Protein AF-0000000080410354 (afdb_homodimer)

Radius of gyration: 28.91 Å; Cα contacts (8 Å, |Δi|>4): 1125; chains: 2; bounding box: 72×94×69 Å

Organism: NCBI:txid1345023

InterPro domains:
  IPR026881 WYL domain [PF13280] (140-216)
  IPR051534 CBASS antivirus and pafABC operon-associated protein [PTHR34580] (4-325)
  IPR057727 WCX domain [PF25583] (248-322)

Structure (mmCIF, N/CA/C/O backbone):
data_AF-0000000080410354-model_v1
#
loop_
_entity.id
_entity.type
_entity.pdbx_description
1 polymer 'WYL domain-containing protein'
#
loop_
_atom_site.group_PDB
_atom_site.id
_atom_site.type_symbol
_atom_site.label_atom_id
_atom_site.label_alt_id
_atom_site.label_comp_id
_atom_site.label_asym_id
_atom_site.label_entity_id
_atom_site.label_seq_id
_atom_site.pdbx_PDB_ins_code
_atom_site.Cartn_x
_atom_site.Cartn_y
_atom_site.Cartn_z
_atom_site.occupancy
_atom_site.B_iso_or_equiv
_atom_site.auth_seq_id
_atom_site.auth_comp_id
_atom_site.auth_asym_id
_atom_site.auth_atom_id
_atom_site.pdbx_PDB_model_num
ATOM 1 N N . MET A 1 1 ? 6.613 -42.875 -7.652 1 80.12 1 MET A N 1
ATOM 2 C CA . MET A 1 1 ? 6.09 -41.594 -8.086 1 80.12 1 MET A CA 1
ATOM 3 C C . MET A 1 1 ? 5.785 -41.594 -9.578 1 80.12 1 MET A C 1
ATOM 5 O O . MET A 1 1 ? 6.602 -42.062 -10.383 1 80.12 1 MET A O 1
ATOM 9 N N . ASN A 1 2 ? 4.547 -41.25 -9.938 1 85.44 2 ASN A N 1
ATOM 10 C CA . ASN A 1 2 ? 4.238 -41.281 -11.359 1 85.44 2 ASN A CA 1
ATOM 11 C C . ASN A 1 2 ? 4.801 -40.031 -12.07 1 85.44 2 ASN A C 1
ATOM 13 O O . ASN A 1 2 ? 5.262 -39.094 -11.422 1 85.44 2 ASN A O 1
ATOM 17 N N . ASN A 1 3 ? 4.887 -40.125 -13.375 1 90.5 3 ASN A N 1
ATOM 18 C CA . ASN A 1 3 ? 5.547 -39.125 -14.188 1 90.5 3 ASN A CA 1
ATOM 19 C C . ASN A 1 3 ? 4.902 -37.75 -14.016 1 90.5 3 ASN A C 1
ATOM 21 O O . ASN A 1 3 ? 5.598 -36.719 -14 1 90.5 3 ASN A O 1
ATOM 25 N N . ARG A 1 4 ? 3.605 -37.75 -13.836 1 92.88 4 ARG A N 1
ATOM 26 C CA . ARG A 1 4 ? 2.885 -36.5 -13.672 1 92.88 4 ARG A CA 1
ATOM 27 C C . ARG A 1 4 ? 3.248 -35.844 -12.352 1 92.88 4 ARG A C 1
ATOM 29 O O . ARG A 1 4 ? 3.576 -34.656 -12.312 1 92.88 4 ARG A O 1
ATOM 36 N N . GLU A 1 5 ? 3.246 -36.594 -11.328 1 91.44 5 GLU A N 1
ATOM 37 C CA . GLU A 1 5 ? 3.592 -36.094 -9.992 1 91.44 5 GLU A CA 1
ATOM 38 C C . GLU A 1 5 ? 5.035 -35.594 -9.945 1 91.44 5 GLU A C 1
ATOM 40 O O . GLU A 1 5 ? 5.332 -34.594 -9.32 1 91.44 5 GLU A O 1
ATOM 45 N N . ARG A 1 6 ? 5.828 -36.375 -10.578 1 94.06 6 ARG A N 1
ATOM 46 C CA . ARG A 1 6 ? 7.246 -36.031 -10.594 1 94.06 6 ARG A CA 1
ATOM 47 C C . ARG A 1 6 ? 7.469 -34.656 -11.25 1 94.06 6 ARG A C 1
ATOM 49 O O . ARG A 1 6 ? 8.195 -33.844 -10.711 1 94.06 6 ARG A O 1
ATOM 56 N N . LEU A 1 7 ? 6.859 -34.438 -12.422 1 95.94 7 LEU A N 1
ATOM 57 C CA . LEU A 1 7 ? 6.996 -33.188 -13.141 1 95.94 7 LEU A CA 1
ATOM 58 C C . LEU A 1 7 ? 6.578 -32 -12.258 1 95.94 7 LEU A C 1
ATOM 60 O O . LEU A 1 7 ? 7.27 -30.984 -12.203 1 95.94 7 LEU A O 1
ATOM 64 N N . LEU A 1 8 ? 5.504 -32.188 -11.586 1 95 8 LEU A N 1
ATOM 65 C CA . LEU A 1 8 ? 4.973 -31.125 -10.727 1 95 8 LEU A CA 1
ATOM 66 C C . LEU A 1 8 ? 5.891 -30.875 -9.539 1 95 8 LEU A C 1
ATOM 68 O O . LEU A 1 8 ? 6.078 -29.734 -9.117 1 95 8 LEU A O 1
ATOM 72 N N . GLU A 1 9 ? 6.48 -31.906 -9.023 1 94.81 9 GLU A N 1
ATOM 73 C CA . GLU A 1 9 ? 7.398 -31.781 -7.895 1 94.81 9 GLU A CA 1
ATOM 74 C C . GLU A 1 9 ? 8.719 -31.141 -8.328 1 94.81 9 GLU A C 1
ATOM 76 O O . GLU A 1 9 ? 9.328 -30.391 -7.562 1 94.81 9 GLU A O 1
ATOM 81 N N . VAL A 1 10 ? 9.141 -31.531 -9.539 1 96.31 10 VAL A N 1
ATOM 82 C CA . VAL A 1 10 ? 10.344 -30.891 -10.07 1 96.31 10 VAL A CA 1
ATOM 83 C C . VAL A 1 10 ? 10.125 -29.391 -10.188 1 96.31 10 VAL A C 1
ATOM 85 O O . VAL A 1 10 ? 10.984 -28.594 -9.797 1 96.31 10 VAL A O 1
ATOM 88 N N . ARG A 1 11 ? 8.984 -29.031 -10.711 1 95.31 11 ARG A N 1
ATOM 89 C CA . ARG A 1 11 ? 8.641 -27.625 -10.82 1 95.31 11 ARG A CA 1
ATOM 90 C C . ARG A 1 11 ? 8.648 -26.953 -9.453 1 95.31 11 ARG A C 1
ATOM 92 O O . ARG A 1 11 ? 9.211 -25.859 -9.289 1 95.31 11 ARG A O 1
ATOM 99 N N . ARG A 1 12 ? 8.031 -27.562 -8.523 1 94.81 12 ARG A N 1
ATOM 100 C CA . ARG A 1 12 ? 7.941 -27.031 -7.168 1 94.81 12 ARG A CA 1
ATOM 101 C C . ARG A 1 12 ? 9.328 -26.844 -6.562 1 94.81 12 ARG A C 1
ATOM 103 O O . ARG A 1 12 ? 9.594 -25.859 -5.883 1 94.81 12 ARG A O 1
ATOM 110 N N . PHE A 1 13 ? 10.18 -27.828 -6.789 1 96.69 13 PHE A N 1
ATOM 111 C CA . PHE A 1 13 ? 11.547 -27.781 -6.285 1 96.69 13 PHE A CA 1
ATOM 112 C C . PHE A 1 13 ? 12.258 -26.531 -6.785 1 96.69 13 PHE A C 1
ATOM 114 O O . PHE A 1 13 ? 12.828 -25.766 -5.996 1 96.69 13 PHE A O 1
ATOM 121 N N . PHE A 1 14 ? 12.188 -26.297 -8.102 1 96.69 14 PHE A N 1
ATOM 122 C CA . PHE A 1 14 ? 12.891 -25.156 -8.664 1 96.69 14 PHE A CA 1
ATOM 123 C C . PHE A 1 14 ? 12.25 -23.859 -8.219 1 96.69 14 PHE A C 1
ATOM 125 O O . PHE A 1 14 ? 12.945 -22.859 -7.977 1 96.69 14 PHE A O 1
ATOM 132 N N . GLU A 1 15 ? 10.953 -23.859 -8.078 1 95.06 15 GLU A N 1
ATOM 133 C CA . GLU A 1 15 ? 10.219 -22.672 -7.664 1 95.06 15 GLU A CA 1
ATOM 134 C C . GLU A 1 15 ? 10.586 -22.266 -6.238 1 95.06 15 GLU A C 1
ATOM 136 O O . GLU A 1 15 ? 10.758 -21.078 -5.949 1 95.06 15 GLU A O 1
ATOM 141 N N . ARG A 1 16 ? 10.812 -23.234 -5.355 1 95.69 16 ARG A N 1
ATOM 142 C CA . ARG A 1 16 ? 10.891 -22.938 -3.932 1 95.69 16 ARG A CA 1
ATOM 143 C C . ARG A 1 16 ? 12.328 -23.016 -3.432 1 95.69 16 ARG A C 1
ATOM 145 O O . ARG A 1 16 ? 12.68 -22.391 -2.432 1 95.69 16 ARG A O 1
ATOM 152 N N . HIS A 1 17 ? 13.133 -23.75 -4.168 1 96.62 17 HIS A N 1
ATOM 153 C CA . HIS A 1 17 ? 14.43 -24.031 -3.566 1 96.62 17 HIS A CA 1
ATOM 154 C C . HIS A 1 17 ? 15.562 -23.438 -4.391 1 96.62 17 HIS A C 1
ATOM 156 O O . HIS A 1 17 ? 16.734 -23.578 -4.035 1 96.62 17 HIS A O 1
ATOM 162 N N . THR A 1 18 ? 15.234 -22.797 -5.484 1 96.12 18 THR A N 1
ATOM 163 C CA . THR A 1 18 ? 16.328 -22.219 -6.27 1 96.12 18 THR A CA 1
ATOM 164 C C . THR A 1 18 ? 16 -20.781 -6.668 1 96.12 18 THR A C 1
ATOM 166 O O . THR A 1 18 ? 14.836 -20.391 -6.719 1 96.12 18 THR A O 1
ATOM 169 N N . ASP A 1 19 ? 16.969 -20 -6.91 1 93.25 19 ASP A N 1
ATOM 170 C CA . ASP A 1 19 ? 16.953 -18.656 -7.488 1 93.25 19 ASP A CA 1
ATOM 171 C C . ASP A 1 19 ? 18.328 -18.281 -8.031 1 93.25 19 ASP A C 1
ATOM 173 O O . ASP A 1 19 ? 19.234 -19.109 -8.062 1 93.25 19 ASP A O 1
ATOM 177 N N . ASP A 1 20 ? 18.484 -17.094 -8.453 1 88.06 20 ASP A N 1
ATOM 178 C CA . ASP A 1 20 ? 19.703 -16.672 -9.125 1 88.06 20 ASP A CA 1
ATOM 179 C C . ASP A 1 20 ? 20.922 -16.859 -8.219 1 88.06 20 ASP A C 1
ATOM 181 O O . ASP A 1 20 ? 22.031 -17.125 -8.703 1 88.06 20 ASP A O 1
ATOM 185 N N . ASN A 1 21 ? 20.719 -16.828 -6.941 1 87 21 ASN A N 1
ATOM 186 C CA . ASN A 1 21 ? 21.828 -16.906 -5.992 1 87 21 ASN A CA 1
ATOM 187 C C . ASN A 1 21 ? 21.875 -18.266 -5.297 1 87 21 ASN A C 1
ATOM 189 O O . ASN A 1 21 ? 22.797 -18.547 -4.531 1 87 21 ASN A O 1
ATOM 193 N N . HIS A 1 22 ? 20.953 -19.109 -5.625 1 92.62 22 HIS A N 1
ATOM 194 C CA . HIS A 1 22 ? 20.875 -20.406 -4.961 1 92.62 22 HIS A CA 1
ATOM 195 C C . HIS A 1 22 ? 20.625 -21.516 -5.969 1 92.62 22 HIS A C 1
ATOM 197 O O . HIS A 1 22 ? 19.609 -22.219 -5.891 1 92.62 22 HIS A O 1
ATOM 203 N N . PRO A 1 23 ? 21.562 -21.734 -6.879 1 94.5 23 PRO A N 1
ATOM 204 C CA . PRO A 1 23 ? 21.438 -22.859 -7.816 1 94.5 23 PRO A CA 1
ATOM 205 C C . PRO A 1 23 ? 21.609 -24.219 -7.145 1 94.5 23 PRO A C 1
ATOM 207 O O . PRO A 1 23 ? 22.203 -24.297 -6.066 1 94.5 23 PRO A O 1
ATOM 210 N N . LYS A 1 24 ? 21.047 -25.219 -7.68 1 95.94 24 LYS A N 1
ATOM 211 C CA . LYS A 1 24 ? 21.109 -26.578 -7.133 1 95.94 24 LYS A CA 1
ATOM 212 C C . LYS A 1 24 ? 21.531 -27.578 -8.195 1 95.94 24 LYS A C 1
ATOM 214 O O . LYS A 1 24 ? 21.375 -27.328 -9.398 1 95.94 24 LYS A O 1
ATOM 219 N N . THR A 1 25 ? 22.062 -28.641 -7.723 1 94.25 25 THR A N 1
ATOM 220 C CA . THR A 1 25 ? 22.5 -29.688 -8.641 1 94.25 25 THR A CA 1
ATOM 221 C C . THR A 1 25 ? 21.375 -30.688 -8.898 1 94.25 25 THR A C 1
ATOM 223 O O . THR A 1 25 ? 20.359 -30.672 -8.211 1 94.25 25 THR A O 1
ATOM 226 N N . LEU A 1 26 ? 21.656 -31.5 -9.938 1 93.69 26 LEU A N 1
ATOM 227 C CA . LEU A 1 26 ? 20.719 -32.594 -10.195 1 93.69 26 LEU A CA 1
ATOM 228 C C . LEU A 1 26 ? 20.625 -33.531 -9 1 93.69 26 LEU A C 1
ATOM 230 O O . LEU A 1 26 ? 19.562 -34.094 -8.727 1 93.69 26 LEU A O 1
ATOM 234 N N . GLU A 1 27 ? 21.719 -33.688 -8.305 1 93.06 27 GLU A N 1
ATOM 235 C CA . GLU A 1 27 ? 21.766 -34.531 -7.113 1 93.06 27 GLU A CA 1
ATOM 236 C C . GLU A 1 27 ? 20.859 -33.969 -6.016 1 93.06 27 GLU A C 1
ATOM 238 O O . GLU A 1 27 ? 20.172 -34.719 -5.324 1 93.06 27 GLU A O 1
ATOM 243 N N . ASP A 1 28 ? 20.891 -32.656 -5.863 1 95.38 28 ASP A N 1
ATOM 244 C CA . ASP A 1 28 ? 20 -32 -4.902 1 95.38 28 ASP A CA 1
ATOM 245 C C . ASP A 1 28 ? 18.531 -32.281 -5.227 1 95.38 28 ASP A C 1
ATOM 247 O O . ASP A 1 28 ? 17.734 -32.531 -4.328 1 95.38 28 ASP A O 1
ATOM 251 N N . LEU A 1 29 ? 18.203 -32.188 -6.469 1 96.19 29 LEU A N 1
ATOM 252 C CA . LEU A 1 29 ? 16.844 -32.406 -6.934 1 96.19 29 LEU A CA 1
ATOM 253 C C . LEU A 1 29 ? 16.406 -33.844 -6.668 1 96.19 29 LEU A C 1
ATOM 255 O O . LEU A 1 29 ? 15.305 -34.094 -6.184 1 96.19 29 LEU A O 1
ATOM 259 N N . LEU A 1 30 ? 17.344 -34.781 -6.93 1 94.81 30 LEU A N 1
ATOM 260 C CA . LEU A 1 30 ? 17.047 -36.188 -6.727 1 94.81 30 LEU A CA 1
ATOM 261 C C . LEU A 1 30 ? 16.844 -36.5 -5.246 1 94.81 30 LEU A C 1
ATOM 263 O O . LEU A 1 30 ? 15.992 -37.281 -4.883 1 94.81 30 LEU A O 1
ATOM 267 N N . GLU A 1 31 ? 17.625 -35.906 -4.438 1 95.31 31 GLU A N 1
ATOM 268 C CA . GLU A 1 31 ? 17.469 -36.031 -2.992 1 95.31 31 GLU A CA 1
ATOM 269 C C . GLU A 1 31 ? 16.094 -35.531 -2.537 1 95.31 31 GLU A C 1
ATOM 271 O O . GLU A 1 31 ? 15.422 -36.188 -1.735 1 95.31 31 GLU A O 1
ATOM 276 N N . TYR A 1 32 ? 15.719 -34.406 -3.031 1 96.06 32 TYR A N 1
ATOM 277 C CA . TYR A 1 32 ? 14.406 -33.844 -2.717 1 96.06 32 TYR A CA 1
ATOM 278 C C . TYR A 1 32 ? 13.289 -34.781 -3.143 1 96.06 32 TYR A C 1
ATOM 280 O O . TYR A 1 32 ? 12.375 -35.031 -2.369 1 96.06 32 TYR A O 1
ATOM 288 N N . LEU A 1 33 ? 13.375 -35.344 -4.348 1 95.62 33 LEU A N 1
ATOM 289 C CA . LEU A 1 33 ? 12.344 -36.219 -4.879 1 95.62 33 LEU A CA 1
ATOM 290 C C . LEU A 1 33 ? 12.242 -37.5 -4.051 1 95.62 33 LEU A C 1
ATOM 292 O O . LEU A 1 33 ? 11.156 -38.062 -3.889 1 95.62 33 LEU A O 1
ATOM 296 N N . SER A 1 34 ? 13.367 -37.906 -3.443 1 94.19 34 SER A N 1
ATOM 297 C CA . SER A 1 34 ? 13.398 -39.125 -2.645 1 94.19 34 SER A CA 1
ATOM 298 C C . SER A 1 34 ? 12.617 -38.969 -1.348 1 94.19 34 SER A C 1
ATOM 300 O O . SER A 1 34 ? 12.172 -39.938 -0.758 1 94.19 34 SER A O 1
ATOM 302 N N . THR A 1 35 ? 12.5 -37.719 -0.913 1 93.62 35 THR A N 1
ATOM 303 C CA . THR A 1 35 ? 11.758 -37.469 0.315 1 93.62 35 THR A CA 1
ATOM 304 C C . THR A 1 35 ? 10.258 -37.469 0.056 1 93.62 35 THR A C 1
ATOM 306 O O . THR A 1 35 ? 9.461 -37.594 0.991 1 93.62 35 THR A O 1
ATOM 309 N N . ILE A 1 36 ? 9.867 -37.344 -1.111 1 90.12 36 ILE A N 1
ATOM 310 C CA . ILE A 1 36 ? 8.453 -37.281 -1.473 1 90.12 36 ILE A CA 1
ATOM 311 C C . ILE A 1 36 ? 7.938 -38.656 -1.856 1 90.12 36 ILE A C 1
ATOM 313 O O . ILE A 1 36 ? 6.812 -39.031 -1.504 1 90.12 36 ILE A O 1
ATOM 317 N N . GLY A 1 37 ? 8.742 -39.375 -2.592 1 87.19 37 GLY A N 1
ATOM 318 C CA . GLY A 1 37 ? 8.328 -40.688 -3.045 1 87.19 37 GLY A CA 1
ATOM 319 C C . GLY A 1 37 ? 9.492 -41.594 -3.4 1 87.19 37 GLY A C 1
ATOM 320 O O . GLY A 1 37 ? 10.648 -41.219 -3.229 1 87.19 37 GLY A O 1
ATOM 321 N N . ASP A 1 38 ? 9.156 -42.75 -3.871 1 86.69 38 ASP A N 1
ATOM 322 C CA . ASP A 1 38 ? 10.156 -43.75 -4.23 1 86.69 38 ASP A CA 1
ATOM 323 C C . ASP A 1 38 ? 10.891 -43.344 -5.512 1 86.69 38 ASP A C 1
ATOM 325 O O . ASP A 1 38 ? 10.273 -43.219 -6.566 1 86.69 38 ASP A O 1
ATOM 329 N N . THR A 1 39 ? 12.18 -43.219 -5.418 1 84.44 39 THR A N 1
ATOM 330 C CA . THR A 1 39 ? 12.984 -42.812 -6.562 1 84.44 39 THR A CA 1
ATOM 331 C C . THR A 1 39 ? 13.977 -43.875 -6.957 1 84.44 39 THR A C 1
ATOM 333 O O . THR A 1 39 ? 14.945 -43.625 -7.668 1 84.44 39 THR A O 1
ATOM 336 N N . SER A 1 40 ? 13.781 -45.031 -6.445 1 85.06 40 SER A N 1
ATOM 337 C CA . SER A 1 40 ? 14.742 -46.094 -6.668 1 85.06 40 SER A CA 1
ATOM 338 C C . SER A 1 40 ? 14.898 -46.406 -8.156 1 85.06 40 SER A C 1
ATOM 340 O O . SER A 1 40 ? 15.992 -46.719 -8.609 1 85.06 40 SER A O 1
ATOM 342 N N . LYS A 1 41 ? 13.977 -46.25 -8.945 1 87.56 41 LYS A N 1
ATOM 343 C CA . LYS A 1 41 ? 14.016 -46.594 -10.367 1 87.56 41 LYS A CA 1
ATOM 344 C C . LYS A 1 41 ? 14.047 -45.312 -11.227 1 87.56 41 LYS A C 1
ATOM 346 O O . LYS A 1 41 ? 13.844 -45.375 -12.445 1 87.56 41 LYS A O 1
ATOM 351 N N . LEU A 1 42 ? 14.227 -44.25 -10.617 1 88.75 42 LEU A N 1
ATOM 352 C CA . LEU A 1 42 ? 14.164 -42.969 -11.352 1 88.75 42 LEU A CA 1
ATOM 353 C C . LEU A 1 42 ? 15.469 -42.719 -12.094 1 88.75 42 LEU A C 1
ATOM 355 O O . LEU A 1 42 ? 16.531 -42.656 -11.484 1 88.75 42 LEU A O 1
ATOM 359 N N . ALA A 1 43 ? 15.391 -42.594 -13.414 1 89.06 43 ALA A N 1
ATOM 360 C CA . ALA A 1 43 ? 16.547 -42.312 -14.266 1 89.06 43 ALA A CA 1
ATOM 361 C C . ALA A 1 43 ? 16.828 -40.812 -14.312 1 89.06 43 ALA A C 1
ATOM 363 O O . ALA A 1 43 ? 15.898 -40 -14.383 1 89.06 43 ALA A O 1
ATOM 364 N N . LYS A 1 44 ? 18.125 -40.5 -14.328 1 90.88 44 LYS A N 1
ATOM 365 C CA . LYS A 1 44 ? 18.547 -39.094 -14.43 1 90.88 44 LYS A CA 1
ATOM 366 C C . LYS A 1 44 ? 18.016 -38.469 -15.711 1 90.88 44 LYS A C 1
ATOM 368 O O . LYS A 1 44 ? 17.656 -37.281 -15.719 1 90.88 44 LYS A O 1
ATOM 373 N N . LYS A 1 45 ? 18 -39.219 -16.688 1 92.5 45 LYS A N 1
ATOM 374 C CA . LYS A 1 45 ? 17.516 -38.75 -17.984 1 92.5 45 LYS A CA 1
ATOM 375 C C . LYS A 1 45 ? 16.078 -38.281 -17.891 1 92.5 45 LYS A C 1
ATOM 377 O O . LYS A 1 45 ? 15.703 -37.25 -18.5 1 92.5 45 LYS A O 1
ATOM 382 N N . SER A 1 46 ? 15.219 -39 -17.203 1 92.75 46 SER A N 1
ATOM 383 C CA . SER A 1 46 ? 13.82 -38.625 -17.047 1 92.75 46 SER A CA 1
ATOM 384 C C . SER A 1 46 ? 13.672 -37.281 -16.328 1 92.75 46 SER A C 1
ATOM 386 O O . SER A 1 46 ? 12.797 -36.5 -16.672 1 92.75 46 SER A O 1
ATOM 388 N N . VAL A 1 47 ? 14.516 -37.094 -15.391 1 94.88 47 VAL A N 1
ATOM 389 C CA . VAL A 1 47 ? 14.484 -35.844 -14.648 1 94.88 47 VAL A CA 1
ATOM 390 C C . VAL A 1 47 ? 14.938 -34.688 -15.555 1 94.88 47 VAL A C 1
ATOM 392 O O . VAL A 1 47 ? 14.352 -33.594 -15.523 1 94.88 47 VAL A O 1
ATOM 395 N N . LYS A 1 48 ? 15.875 -34.906 -16.344 1 94.12 48 LYS A N 1
ATOM 396 C CA . LYS A 1 48 ? 16.344 -33.906 -17.297 1 94.12 48 LYS A CA 1
ATOM 397 C C . LYS A 1 48 ? 15.273 -33.594 -18.328 1 94.12 48 LYS A C 1
ATOM 399 O O . LYS A 1 48 ? 15.141 -32.438 -18.75 1 94.12 48 LYS A O 1
ATOM 404 N N . ASP A 1 49 ? 14.586 -34.625 -18.688 1 94.56 49 ASP A N 1
ATOM 405 C CA . ASP A 1 49 ? 13.469 -34.438 -19.609 1 94.56 49 ASP A CA 1
ATOM 406 C C . ASP A 1 49 ? 12.391 -33.562 -18.984 1 94.56 49 ASP A C 1
ATOM 408 O O . ASP A 1 49 ? 11.758 -32.75 -19.688 1 94.56 49 ASP A O 1
ATOM 412 N N . ASP A 1 50 ? 12.172 -33.781 -17.688 1 95.75 50 ASP A N 1
ATOM 413 C CA . ASP A 1 50 ? 11.227 -32.938 -16.969 1 95.75 50 ASP A CA 1
ATOM 414 C C . ASP A 1 50 ? 11.68 -31.469 -16.969 1 95.75 50 ASP A C 1
ATOM 416 O O . ASP A 1 50 ? 10.883 -30.562 -17.219 1 95.75 50 ASP A O 1
ATOM 420 N N . ILE A 1 51 ? 12.906 -31.234 -16.734 1 95.44 51 ILE A N 1
ATOM 421 C CA . ILE A 1 51 ? 13.477 -29.891 -16.703 1 95.44 51 ILE A CA 1
ATOM 422 C C . ILE A 1 51 ? 13.297 -29.219 -18.078 1 95.44 51 ILE A C 1
ATOM 424 O O . ILE A 1 51 ? 12.898 -28.062 -18.156 1 95.44 51 ILE A O 1
ATOM 428 N N . GLN A 1 52 ? 13.578 -29.969 -19.094 1 94 52 GLN A N 1
ATOM 429 C CA . GLN A 1 52 ? 13.438 -29.453 -20.438 1 94 52 GLN A CA 1
ATOM 430 C C . GLN A 1 52 ? 11.984 -29.094 -20.75 1 94 52 GLN A C 1
ATOM 432 O O . GLN A 1 52 ? 11.711 -28.062 -21.375 1 94 52 GLN A O 1
ATOM 437 N N . ALA A 1 53 ? 11.094 -29.969 -20.328 1 93.5 53 ALA A N 1
ATOM 438 C CA . ALA A 1 53 ? 9.672 -29.719 -20.547 1 93.5 53 ALA A CA 1
ATOM 439 C C . ALA A 1 53 ? 9.234 -28.422 -19.844 1 93.5 53 ALA A C 1
ATOM 441 O O . ALA A 1 53 ? 8.438 -27.656 -20.391 1 93.5 53 ALA A O 1
ATOM 442 N N . LEU A 1 54 ? 9.672 -28.234 -18.656 1 94.56 54 LEU A N 1
ATOM 443 C CA . LEU A 1 54 ? 9.375 -27.016 -17.922 1 94.56 54 LEU A CA 1
ATOM 444 C C . LEU A 1 54 ? 9.867 -25.797 -18.688 1 94.56 54 LEU A C 1
ATOM 446 O O . LEU A 1 54 ? 9.117 -24.844 -18.891 1 94.56 54 LEU A O 1
ATOM 450 N N . THR A 1 55 ? 11.055 -25.812 -19.141 1 92.31 55 THR A N 1
ATOM 451 C CA . THR A 1 55 ? 11.656 -24.703 -19.875 1 92.31 55 THR A CA 1
ATOM 452 C C . THR A 1 55 ? 10.875 -24.406 -21.156 1 92.31 55 THR A C 1
ATOM 454 O O . THR A 1 55 ? 10.609 -23.25 -21.469 1 92.31 55 THR A O 1
ATOM 457 N N . ASP A 1 56 ? 10.484 -25.438 -21.766 1 89.5 56 ASP A N 1
ATOM 458 C CA . ASP A 1 56 ? 9.758 -25.297 -23.016 1 89.5 56 ASP A CA 1
ATOM 459 C C . ASP A 1 56 ? 8.375 -24.688 -22.797 1 89.5 56 ASP A C 1
ATOM 461 O O . ASP A 1 56 ? 7.805 -24.078 -23.688 1 89.5 56 ASP A O 1
ATOM 465 N N . SER A 1 57 ? 7.844 -24.969 -21.625 1 88.31 57 SER A N 1
ATOM 466 C CA . SER A 1 57 ? 6.5 -24.484 -21.312 1 88.31 57 SER A CA 1
ATOM 467 C C . SER A 1 57 ? 6.527 -23.047 -20.797 1 88.31 57 SER A C 1
ATOM 469 O O . SER A 1 57 ? 5.48 -22.469 -20.5 1 88.31 57 SER A O 1
ATOM 471 N N . GLY A 1 58 ? 7.707 -22.453 -20.641 1 87.19 58 GLY A N 1
ATOM 472 C CA . GLY A 1 58 ? 7.809 -21.062 -20.203 1 87.19 58 GLY A CA 1
ATOM 473 C C . GLY A 1 58 ? 8.32 -20.922 -18.781 1 87.19 58 GLY A C 1
ATOM 474 O O . GLY A 1 58 ? 8.586 -19.812 -18.312 1 87.19 58 GLY A O 1
ATOM 475 N N . PHE A 1 59 ? 8.305 -22.047 -18.047 1 92.19 59 PHE A N 1
ATOM 476 C CA . PHE A 1 59 ? 9 -22.094 -16.75 1 92.19 59 PHE A CA 1
ATOM 477 C C . PHE A 1 59 ? 10.5 -22.281 -16.953 1 92.19 59 PHE A C 1
ATOM 479 O O . PHE A 1 59 ? 10.992 -23.406 -16.953 1 92.19 59 PHE A O 1
ATOM 486 N N . GLU A 1 60 ? 11.195 -21.266 -17.031 1 91.62 60 GLU A N 1
ATOM 487 C CA . GLU A 1 60 ? 12.586 -21.297 -17.484 1 91.62 60 GLU A CA 1
ATOM 488 C C . GLU A 1 60 ? 13.516 -21.781 -16.375 1 91.62 60 GLU A C 1
ATOM 490 O O . GLU A 1 60 ? 13.578 -21.172 -15.305 1 91.62 60 GLU A O 1
ATOM 495 N N . VAL A 1 61 ? 14.164 -22.812 -16.641 1 94.5 61 VAL A N 1
ATOM 496 C CA . VAL A 1 61 ? 15.234 -23.297 -15.781 1 94.5 61 VAL A CA 1
ATOM 497 C C . VAL A 1 61 ? 16.578 -23.078 -16.469 1 94.5 61 VAL A C 1
ATOM 499 O O . VAL A 1 61 ? 16.797 -23.547 -17.594 1 94.5 61 VAL A O 1
ATOM 502 N N . GLN A 1 62 ? 17.391 -22.297 -15.82 1 93.06 62 GLN A N 1
ATOM 503 C CA . GLN A 1 62 ? 18.719 -22.016 -16.359 1 93.06 62 GLN A CA 1
ATOM 504 C C . GLN A 1 62 ? 19.75 -23 -15.797 1 93.06 62 GLN A C 1
ATOM 506 O O . GLN A 1 62 ? 19.516 -23.641 -14.766 1 93.06 62 GLN A O 1
ATOM 511 N N . ASP A 1 63 ? 20.734 -23.172 -16.594 1 90.19 63 ASP A N 1
ATOM 512 C CA . ASP A 1 63 ? 21.812 -24.031 -16.125 1 90.19 63 ASP A CA 1
ATOM 513 C C . ASP A 1 63 ? 23.172 -23.406 -16.406 1 90.19 63 ASP A C 1
ATOM 515 O O . ASP A 1 63 ? 23.297 -22.5 -17.234 1 90.19 63 ASP A O 1
ATOM 519 N N . GLU A 1 64 ? 24.031 -23.625 -15.492 1 83.19 64 GLU A N 1
ATOM 520 C CA . GLU A 1 64 ? 25.422 -23.203 -15.688 1 83.19 64 GLU A CA 1
ATOM 521 C C . GLU A 1 64 ? 26.234 -24.297 -16.375 1 83.19 64 GLU A C 1
ATOM 523 O O . GLU A 1 64 ? 25.969 -25.484 -16.188 1 83.19 64 GLU A O 1
ATOM 528 N N . LEU A 1 65 ? 27.125 -23.844 -17.391 1 70 65 LEU A N 1
ATOM 529 C CA . LEU A 1 65 ? 27.984 -24.797 -18.078 1 70 65 LEU A CA 1
ATOM 530 C C . LEU A 1 65 ? 28.891 -25.516 -17.078 1 70 65 LEU A C 1
ATOM 532 O O . LEU A 1 65 ? 29.312 -24.922 -16.094 1 70 65 LEU A O 1
ATOM 536 N N . GLU A 1 66 ? 28.953 -26.766 -17.219 1 67.19 66 GLU A N 1
ATOM 537 C CA . GLU A 1 66 ? 29.891 -27.547 -16.438 1 67.19 66 GLU A CA 1
ATOM 538 C C . GLU A 1 66 ? 31.297 -26.953 -16.5 1 67.19 66 GLU A C 1
ATOM 540 O O . GLU A 1 66 ? 31.797 -26.656 -17.594 1 67.19 66 GLU A O 1
ATOM 545 N N . LYS A 1 67 ? 31.719 -26.328 -15.609 1 62.44 67 LYS A N 1
ATOM 546 C CA . LYS A 1 67 ? 33.125 -25.891 -15.609 1 62.44 67 LYS A CA 1
ATOM 547 C C . LYS A 1 67 ? 33.969 -26.781 -14.703 1 62.44 67 LYS A C 1
ATOM 549 O O . LYS A 1 67 ? 33.594 -27.031 -13.555 1 62.44 67 LYS A O 1
ATOM 554 N N . ASN A 1 68 ? 35.031 -27.234 -15.258 1 63.62 68 ASN A N 1
ATOM 555 C CA . ASN A 1 68 ? 36.188 -27.828 -14.602 1 63.62 68 ASN A CA 1
ATOM 556 C C . ASN A 1 68 ? 35.781 -29.031 -13.742 1 63.62 68 ASN A C 1
ATOM 558 O O . ASN A 1 68 ? 36.25 -29.156 -12.602 1 63.62 68 ASN A O 1
ATOM 562 N N . GLY A 1 69 ? 34.875 -29.781 -14.102 1 69 69 GLY A N 1
ATOM 563 C CA . GLY A 1 69 ? 34.562 -31 -13.367 1 69 69 GLY A CA 1
ATOM 564 C C . GLY A 1 69 ? 33.469 -30.797 -12.344 1 69 69 GLY A C 1
ATOM 565 O O . GLY A 1 69 ? 33.062 -31.75 -11.656 1 69 69 GLY A O 1
ATOM 566 N N . LEU A 1 70 ? 33.094 -29.625 -12.094 1 73.62 70 LEU A N 1
ATOM 567 C CA . LEU A 1 70 ? 32.031 -29.375 -11.125 1 73.62 70 LEU A CA 1
ATOM 568 C C . LEU A 1 70 ? 30.672 -29.688 -11.719 1 73.62 70 LEU A C 1
ATOM 570 O O . LEU A 1 70 ? 30.469 -29.547 -12.93 1 73.62 70 LEU A O 1
ATOM 574 N N . ALA A 1 71 ? 29.875 -30.219 -10.898 1 81.25 71 ALA A N 1
ATOM 575 C CA . ALA A 1 71 ? 28.516 -30.609 -11.289 1 81.25 71 ALA A CA 1
ATOM 576 C C . ALA A 1 71 ? 27.75 -29.422 -11.828 1 81.25 71 ALA A C 1
ATOM 578 O O . ALA A 1 71 ? 27.906 -28.297 -11.352 1 81.25 71 ALA A O 1
ATOM 579 N N . LYS A 1 72 ? 26.984 -29.656 -12.875 1 89.25 72 LYS A N 1
ATOM 580 C CA . LYS A 1 72 ? 26.094 -28.656 -13.461 1 89.25 72 LYS A CA 1
ATOM 581 C C . LYS A 1 72 ? 25.047 -28.188 -12.453 1 89.25 72 LYS A C 1
ATOM 583 O O . LYS A 1 72 ? 24.5 -29 -11.695 1 89.25 72 LYS A O 1
ATOM 588 N N . LYS A 1 73 ? 24.828 -26.875 -12.344 1 93.94 73 LYS A N 1
ATOM 589 C CA . LYS A 1 73 ? 23.828 -26.312 -11.43 1 93.94 73 LYS A CA 1
ATOM 590 C C . LYS A 1 73 ? 22.656 -25.719 -12.195 1 93.94 73 LYS A C 1
ATOM 592 O O . LYS A 1 73 ? 22.812 -25.266 -13.328 1 93.94 73 LYS A O 1
ATOM 597 N N . TYR A 1 74 ? 21.5 -25.859 -11.57 1 95.38 74 TYR A N 1
ATOM 598 C CA . TYR A 1 74 ? 20.234 -25.406 -12.164 1 95.38 74 TYR A CA 1
ATOM 599 C C . TYR A 1 74 ? 19.516 -24.438 -11.242 1 95.38 74 TYR A C 1
ATOM 601 O O . TYR A 1 74 ? 19.594 -24.562 -10.016 1 95.38 74 TYR A O 1
ATOM 609 N N . TRP A 1 75 ? 18.828 -23.406 -11.805 1 95.5 75 TRP A N 1
ATOM 610 C CA . TRP A 1 75 ? 17.953 -22.562 -11.008 1 95.5 75 TRP A CA 1
ATOM 611 C C . TRP A 1 75 ? 16.844 -21.969 -11.859 1 95.5 75 TRP A C 1
ATOM 613 O O . TRP A 1 75 ? 16.953 -21.906 -13.086 1 95.5 75 TRP A O 1
ATOM 623 N N . HIS A 1 76 ? 15.695 -21.734 -11.219 1 94.31 76 HIS A N 1
ATOM 624 C CA . HIS A 1 76 ? 14.602 -21.016 -11.852 1 94.31 76 HIS A CA 1
ATOM 625 C C . HIS A 1 76 ? 14.812 -19.5 -11.766 1 94.31 76 HIS A C 1
ATOM 627 O O . HIS A 1 76 ? 14.875 -18.953 -10.664 1 94.31 76 HIS A O 1
ATOM 633 N N . SER A 1 77 ? 14.969 -18.75 -12.867 1 84.75 77 SER A N 1
ATOM 634 C CA . SER A 1 77 ? 15.312 -17.328 -12.836 1 84.75 77 SER A CA 1
ATOM 635 C C . SER A 1 77 ? 14.141 -16.469 -13.32 1 84.75 77 SER A C 1
ATOM 637 O O . SER A 1 77 ? 14.055 -15.297 -12.969 1 84.75 77 SER A O 1
ATOM 639 N N . ALA A 1 78 ? 13.258 -16.906 -14.172 1 85.5 78 ALA A N 1
ATOM 640 C CA . ALA A 1 78 ? 12.188 -16.125 -14.758 1 85.5 78 ALA A CA 1
ATOM 641 C C . ALA A 1 78 ? 10.945 -16.125 -13.875 1 85.5 78 ALA A C 1
ATOM 643 O O . ALA A 1 78 ? 9.922 -16.719 -14.242 1 85.5 78 ALA A O 1
ATOM 644 N N . ARG A 1 79 ? 11.055 -15.422 -12.781 1 90.75 79 ARG A N 1
ATOM 645 C CA . ARG A 1 79 ? 9.922 -15.344 -11.867 1 90.75 79 ARG A CA 1
ATOM 646 C C . ARG A 1 79 ? 8.984 -14.203 -12.242 1 90.75 79 ARG A C 1
ATOM 648 O O . ARG A 1 79 ? 9.406 -13.227 -12.859 1 90.75 79 ARG A O 1
ATOM 655 N N . LEU A 1 80 ? 7.77 -14.461 -11.891 1 93.19 80 LEU A N 1
ATOM 656 C CA . LEU A 1 80 ? 6.758 -13.461 -12.211 1 93.19 80 LEU A CA 1
ATOM 657 C C . LEU A 1 80 ? 7.098 -12.125 -11.555 1 93.19 80 LEU A C 1
ATOM 659 O O . LEU A 1 80 ? 7.035 -11.078 -12.203 1 93.19 80 LEU A O 1
ATOM 663 N N . PHE A 1 81 ? 7.559 -12.195 -10.266 1 95.12 81 PHE A N 1
ATOM 664 C CA . PHE A 1 81 ? 7.926 -10.992 -9.523 1 95.12 81 PHE A CA 1
ATOM 665 C C . PHE A 1 81 ? 9.414 -10.992 -9.195 1 95.12 81 PHE A C 1
ATOM 667 O O . PHE A 1 81 ? 9.961 -12.016 -8.773 1 95.12 81 PHE A O 1
ATOM 674 N N . GLU A 1 82 ? 9.984 -9.828 -9.406 1 91 82 GLU A N 1
ATOM 675 C CA . GLU A 1 82 ? 11.312 -9.625 -8.828 1 91 82 GLU A CA 1
ATOM 676 C C . GLU A 1 82 ? 11.234 -9.445 -7.316 1 91 82 GLU A C 1
ATOM 678 O O . GLU A 1 82 ? 10.195 -9.047 -6.781 1 91 82 GLU A O 1
ATOM 683 N N . ILE A 1 83 ? 12.344 -9.648 -6.684 1 89.88 83 ILE A N 1
ATOM 684 C CA . ILE A 1 83 ? 12.359 -9.641 -5.223 1 89.88 83 ILE A CA 1
ATOM 685 C C . ILE A 1 83 ? 12.016 -8.234 -4.719 1 89.88 83 ILE A C 1
ATOM 687 O O . ILE A 1 83 ? 11.328 -8.086 -3.701 1 89.88 83 ILE A O 1
ATOM 691 N N . HIS A 1 84 ? 12.516 -7.215 -5.348 1 88.31 84 HIS A N 1
ATOM 692 C CA . HIS A 1 84 ? 12.234 -5.855 -4.906 1 88.31 84 HIS A CA 1
ATOM 693 C C . HIS A 1 84 ? 10.758 -5.516 -5.07 1 88.31 84 HIS A C 1
ATOM 695 O O . HIS A 1 84 ? 10.203 -4.727 -4.297 1 88.31 84 HIS A O 1
ATOM 701 N N . GLU A 1 85 ? 10.07 -6.109 -6.082 1 92.44 85 GLU A N 1
ATOM 702 C CA . GLU A 1 85 ? 8.633 -5.926 -6.254 1 92.44 85 GLU A CA 1
ATOM 703 C C . GLU A 1 85 ? 7.855 -6.574 -5.113 1 92.44 85 GLU A C 1
ATOM 705 O O . GLU A 1 85 ? 6.906 -5.988 -4.59 1 92.44 85 GLU A O 1
ATOM 710 N N . LEU A 1 86 ? 8.305 -7.773 -4.754 1 94.19 86 LEU A N 1
ATOM 711 C CA . LEU A 1 86 ? 7.684 -8.445 -3.621 1 94.19 86 LEU A CA 1
ATOM 712 C C . LEU A 1 86 ? 7.879 -7.645 -2.34 1 94.19 86 LEU A C 1
ATOM 714 O O . LEU A 1 86 ? 6.957 -7.531 -1.527 1 94.19 86 LEU A O 1
ATOM 718 N N . ARG A 1 87 ? 8.992 -7.086 -2.189 1 90.5 87 ARG A N 1
ATOM 719 C CA . ARG A 1 87 ? 9.281 -6.254 -1.026 1 90.5 87 ARG A CA 1
ATOM 720 C C . ARG A 1 87 ? 8.359 -5.039 -0.98 1 90.5 87 ARG A C 1
ATOM 722 O O . ARG A 1 87 ? 7.801 -4.715 0.072 1 90.5 87 ARG A O 1
ATOM 729 N N . MET A 1 88 ? 8.195 -4.387 -2.07 1 89.88 88 MET A N 1
ATOM 730 C CA . MET A 1 88 ? 7.316 -3.223 -2.141 1 89.88 88 MET A CA 1
ATOM 731 C C . MET A 1 88 ? 5.887 -3.6 -1.761 1 89.88 88 MET A C 1
ATOM 733 O O . MET A 1 88 ? 5.219 -2.859 -1.039 1 89.88 88 MET A O 1
ATOM 737 N N . MET A 1 89 ? 5.453 -4.762 -2.248 1 93.25 89 MET A N 1
ATOM 738 C CA . MET A 1 89 ? 4.102 -5.219 -1.935 1 93.25 89 MET A CA 1
ATOM 739 C C . MET A 1 89 ? 3.965 -5.531 -0.448 1 93.25 89 MET A C 1
ATOM 741 O O . MET A 1 89 ? 2.986 -5.133 0.187 1 93.25 89 MET A O 1
ATOM 745 N N . VAL A 1 90 ? 4.957 -6.219 0.087 1 92.81 90 VAL A N 1
ATOM 746 C CA . VAL A 1 90 ? 4.957 -6.527 1.514 1 92.81 90 VAL A CA 1
ATOM 747 C C . VAL A 1 90 ? 4.898 -5.234 2.322 1 92.81 90 VAL A C 1
ATOM 749 O O . VAL A 1 90 ? 4.055 -5.086 3.209 1 92.81 90 VAL A O 1
ATOM 752 N N . ASP A 1 91 ? 5.707 -4.289 1.985 1 89.5 91 ASP A N 1
ATOM 753 C CA . ASP A 1 91 ? 5.785 -3.029 2.721 1 89.5 91 ASP A CA 1
ATOM 754 C C . ASP A 1 91 ? 4.477 -2.248 2.609 1 89.5 91 ASP A C 1
ATOM 756 O O . ASP A 1 91 ? 4.027 -1.64 3.582 1 89.5 91 ASP A O 1
ATOM 760 N N . ALA A 1 92 ? 3.932 -2.232 1.429 1 89.06 92 ALA A N 1
ATOM 761 C CA . ALA A 1 92 ? 2.67 -1.529 1.212 1 89.06 92 ALA A CA 1
ATOM 762 C C . ALA A 1 92 ? 1.561 -2.111 2.084 1 89.06 92 ALA A C 1
ATOM 764 O O . ALA A 1 92 ? 0.794 -1.367 2.701 1 89.06 92 ALA A O 1
ATOM 765 N N . ILE A 1 93 ? 1.517 -3.434 2.162 1 90.31 93 ILE A N 1
ATOM 766 C CA . ILE A 1 93 ? 0.485 -4.129 2.922 1 90.31 93 ILE A CA 1
ATOM 767 C C . ILE A 1 93 ? 0.698 -3.896 4.418 1 90.31 93 ILE A C 1
ATOM 769 O O . ILE A 1 93 ? -0.26 -3.664 5.156 1 90.31 93 ILE A O 1
ATOM 773 N N . VAL A 1 94 ? 1.904 -3.914 4.809 1 88.38 94 VAL A N 1
ATOM 774 C CA . VAL A 1 94 ? 2.24 -3.699 6.215 1 88.38 94 VAL A CA 1
ATOM 775 C C . VAL A 1 94 ? 1.912 -2.26 6.609 1 88.38 94 VAL A C 1
ATOM 777 O O . VAL A 1 94 ? 1.425 -2.01 7.715 1 88.38 94 VAL A O 1
ATOM 780 N N . ALA A 1 95 ? 2.084 -1.379 5.719 1 84.06 95 ALA A N 1
ATOM 781 C CA . ALA A 1 95 ? 1.878 0.041 5.992 1 84.06 95 ALA A CA 1
ATOM 782 C C . ALA A 1 95 ? 0.393 0.393 5.984 1 84.06 95 ALA A C 1
ATOM 784 O O . ALA A 1 95 ? -0.012 1.417 6.539 1 84.06 95 ALA A O 1
ATOM 785 N N . ALA A 1 96 ? -0.408 -0.387 5.32 1 84 96 ALA A N 1
ATOM 786 C CA . ALA A 1 96 ? -1.837 -0.11 5.195 1 84 96 ALA A CA 1
ATOM 787 C C . ALA A 1 96 ? -2.557 -0.336 6.523 1 84 96 ALA A C 1
ATOM 789 O O . ALA A 1 96 ? -2.848 -1.477 6.895 1 84 96 ALA A O 1
ATOM 790 N N . LYS A 1 97 ? -2.998 0.695 7.141 1 79.06 97 LYS A N 1
ATOM 791 C CA . LYS A 1 97 ? -3.533 0.654 8.5 1 79.06 97 LYS A CA 1
ATOM 792 C C . LYS A 1 97 ? -4.898 -0.03 8.531 1 79.06 97 LYS A C 1
ATOM 794 O O . LYS A 1 97 ? -5.262 -0.651 9.531 1 79.06 97 LYS A O 1
ATOM 799 N N . PHE A 1 98 ? -5.617 0.048 7.531 1 78.44 98 PHE A N 1
ATOM 800 C CA . PHE A 1 98 ? -6.973 -0.489 7.527 1 78.44 98 PHE A CA 1
ATOM 801 C C . PHE A 1 98 ? -6.953 -2.012 7.457 1 78.44 98 PHE A C 1
ATOM 803 O O . PHE A 1 98 ? -7.969 -2.664 7.711 1 78.44 98 PHE A O 1
ATOM 810 N N . ILE A 1 99 ? -5.82 -2.562 7.016 1 85.69 99 ILE A N 1
ATOM 811 C CA . ILE A 1 99 ? -5.68 -4.016 7.004 1 85.69 99 ILE A CA 1
ATOM 812 C C . ILE A 1 99 ? -5.234 -4.504 8.375 1 85.69 99 ILE A C 1
ATOM 814 O O . ILE A 1 99 ? -4.18 -4.102 8.875 1 85.69 99 ILE A O 1
ATOM 818 N N . SER A 1 100 ? -5.965 -5.371 8.953 1 86.88 100 SER A N 1
ATOM 819 C CA . SER A 1 100 ? -5.672 -5.855 10.297 1 86.88 100 SER A CA 1
ATOM 820 C C . SER A 1 100 ? -4.398 -6.688 10.32 1 86.88 100 SER A C 1
ATOM 822 O O . SER A 1 100 ? -3.914 -7.125 9.273 1 86.88 100 SER A O 1
ATOM 824 N N . GLU A 1 101 ? -3.893 -6.883 11.484 1 88.56 101 GLU A N 1
ATOM 825 C CA . GLU A 1 101 ? -2.641 -7.617 11.648 1 88.56 101 GLU A CA 1
ATOM 826 C C . GLU A 1 101 ? -2.752 -9.031 11.102 1 88.56 101 GLU A C 1
ATOM 828 O O . GLU A 1 101 ? -1.862 -9.5 10.383 1 88.56 101 GLU A O 1
ATOM 833 N N . ASP A 1 102 ? -3.789 -9.695 11.398 1 91.62 102 ASP A N 1
ATOM 834 C CA . ASP A 1 102 ? -3.955 -11.078 10.969 1 91.62 102 ASP A CA 1
ATOM 835 C C . ASP A 1 102 ? -4.004 -11.188 9.453 1 91.62 102 ASP A C 1
ATOM 837 O O . ASP A 1 102 ? -3.381 -12.07 8.867 1 91.62 102 ASP A O 1
ATOM 841 N N . VAL A 1 103 ? -4.715 -10.312 8.891 1 91.12 103 VAL A N 1
ATOM 842 C CA . VAL A 1 103 ? -4.824 -10.312 7.438 1 91.12 103 VAL A CA 1
ATOM 843 C C . VAL A 1 103 ? -3.48 -9.93 6.816 1 91.12 103 VAL A C 1
ATOM 845 O O . VAL A 1 103 ? -3.066 -10.516 5.812 1 91.12 103 VAL A O 1
ATOM 848 N N . THR A 1 104 ? -2.826 -8.977 7.395 1 92.12 104 THR A N 1
ATOM 849 C CA . THR A 1 104 ? -1.503 -8.57 6.938 1 92.12 104 THR A CA 1
ATOM 850 C C . THR A 1 104 ? -0.541 -9.75 6.941 1 92.12 104 THR A C 1
ATOM 852 O O . THR A 1 104 ? 0.126 -10.023 5.941 1 92.12 104 THR A O 1
ATOM 855 N N . GLU A 1 105 ? -0.527 -10.43 8.016 1 93 105 GLU A N 1
ATOM 856 C CA . GLU A 1 105 ? 0.37 -11.578 8.164 1 93 105 GLU A CA 1
ATOM 857 C C . GLU A 1 105 ? 0.051 -12.656 7.133 1 93 105 GLU A C 1
ATOM 859 O O . GLU A 1 105 ? 0.958 -13.234 6.531 1 93 105 GLU A O 1
ATOM 864 N N . ARG A 1 106 ? -1.172 -12.867 6.953 1 93.69 106 ARG A N 1
ATOM 865 C CA . ARG A 1 106 ? -1.601 -13.875 5.992 1 93.69 106 ARG A CA 1
ATOM 866 C C . ARG A 1 106 ? -1.162 -13.508 4.578 1 93.69 106 ARG A C 1
ATOM 868 O O . ARG A 1 106 ? -0.644 -14.352 3.844 1 93.69 106 ARG A O 1
ATOM 875 N N . ILE A 1 107 ? -1.38 -12.297 4.195 1 94.94 107 ILE A N 1
ATOM 876 C CA . ILE A 1 107 ? -1.019 -11.852 2.854 1 94.94 107 ILE A CA 1
ATOM 877 C C . ILE A 1 107 ? 0.498 -11.914 2.68 1 94.94 107 ILE A C 1
ATOM 879 O O . ILE A 1 107 ? 0.992 -12.359 1.643 1 94.94 107 ILE A O 1
ATOM 883 N N . VAL A 1 108 ? 1.232 -11.508 3.666 1 95.19 108 VAL A N 1
ATOM 884 C CA . VAL A 1 108 ? 2.691 -11.523 3.605 1 95.19 108 VAL A CA 1
ATOM 885 C C . VAL A 1 108 ? 3.191 -12.953 3.449 1 95.19 108 VAL A C 1
ATOM 887 O O . VAL A 1 108 ? 4.086 -13.227 2.645 1 95.19 108 VAL A O 1
ATOM 890 N N . GLU A 1 109 ? 2.611 -13.805 4.203 1 95.81 109 GLU A N 1
ATOM 891 C CA . GLU A 1 109 ? 2.977 -15.219 4.086 1 95.81 109 GLU A CA 1
ATOM 892 C C . GLU A 1 109 ? 2.736 -15.734 2.67 1 95.81 109 GLU A C 1
ATOM 894 O O . GLU A 1 109 ? 3.551 -16.484 2.133 1 95.81 109 GLU A O 1
ATOM 899 N N . LYS A 1 110 ? 1.681 -15.391 2.158 1 96.62 110 LYS A N 1
ATOM 900 C CA . LYS A 1 110 ? 1.352 -15.805 0.796 1 96.62 110 LYS A CA 1
ATOM 901 C C . LYS A 1 110 ? 2.328 -15.195 -0.21 1 96.62 110 LYS A C 1
ATOM 903 O O . LYS A 1 110 ? 2.744 -15.867 -1.157 1 96.62 110 LYS A O 1
ATOM 908 N N . LEU A 1 111 ? 2.689 -13.961 -0.018 1 96.81 111 LEU A N 1
ATOM 909 C CA . LEU A 1 111 ? 3.66 -13.305 -0.888 1 96.81 111 LEU A CA 1
ATOM 910 C C . LEU A 1 111 ? 5.004 -14.016 -0.835 1 96.81 111 LEU A C 1
ATOM 912 O O . LEU A 1 111 ? 5.688 -14.148 -1.854 1 96.81 111 LEU A O 1
ATOM 916 N N . GLN A 1 112 ? 5.344 -14.438 0.339 1 95.5 112 GLN A N 1
ATOM 917 C CA . GLN A 1 112 ? 6.598 -15.164 0.522 1 95.5 112 GLN A CA 1
ATOM 918 C C . GLN A 1 112 ? 6.609 -16.453 -0.291 1 95.5 112 GLN A C 1
ATOM 920 O O . GLN A 1 112 ? 7.672 -16.938 -0.677 1 95.5 112 GLN A O 1
ATOM 925 N N . LYS A 1 113 ? 5.48 -16.969 -0.602 1 95.44 113 LYS A N 1
ATOM 926 C CA . LYS A 1 113 ? 5.371 -18.219 -1.347 1 95.44 113 LYS A CA 1
ATOM 927 C C . LYS A 1 113 ? 5.562 -17.984 -2.842 1 95.44 113 LYS A C 1
ATOM 929 O O . LYS A 1 113 ? 5.68 -18.938 -3.615 1 95.44 113 LYS A O 1
ATOM 934 N N . LEU A 1 114 ? 5.68 -16.75 -3.262 1 95.75 114 LEU A N 1
ATOM 935 C CA . LEU A 1 114 ? 5.836 -16.422 -4.676 1 95.75 114 LEU A CA 1
ATOM 936 C C . LEU A 1 114 ? 7.309 -16.406 -5.074 1 95.75 114 LEU A C 1
ATOM 938 O O . LEU A 1 114 ? 7.641 -16.109 -6.223 1 95.75 114 LEU A O 1
ATOM 942 N N . THR A 1 115 ? 8.18 -16.703 -4.152 1 95 115 THR A N 1
ATOM 943 C CA . THR A 1 115 ? 9.609 -16.75 -4.434 1 95 115 THR A CA 1
ATOM 944 C C . THR A 1 115 ? 10.266 -17.922 -3.73 1 95 115 THR A C 1
ATOM 946 O O . THR A 1 115 ? 9.578 -18.797 -3.178 1 95 115 THR A O 1
ATOM 949 N N . SER A 1 116 ? 11.609 -18.031 -3.869 1 95.44 116 SER A N 1
ATOM 950 C CA . SER A 1 116 ? 12.344 -19.125 -3.242 1 95.44 116 SER A CA 1
ATOM 951 C C . SER A 1 116 ? 12.391 -18.969 -1.727 1 95.44 116 SER A C 1
ATOM 953 O O . SER A 1 116 ? 12.203 -17.859 -1.207 1 95.44 116 SER A O 1
ATOM 955 N N . ILE A 1 117 ? 12.594 -20.031 -1.035 1 95.5 117 ILE A N 1
ATOM 956 C CA . ILE A 1 117 ? 12.625 -20.062 0.423 1 95.5 117 ILE A CA 1
ATOM 957 C C . ILE A 1 117 ? 13.719 -19.125 0.927 1 95.5 117 ILE A C 1
ATOM 959 O O . ILE A 1 117 ? 13.469 -18.281 1.795 1 95.5 117 ILE A O 1
ATOM 963 N N . PRO A 1 118 ? 14.898 -19.156 0.308 1 91.5 118 PRO A N 1
ATOM 964 C CA . PRO A 1 118 ? 15.93 -18.234 0.789 1 91.5 118 PRO A CA 1
ATOM 965 C C . PRO A 1 118 ? 15.562 -16.766 0.575 1 91.5 118 PRO A C 1
ATOM 967 O O . PRO A 1 118 ? 15.789 -15.938 1.455 1 91.5 118 PRO A O 1
ATOM 970 N N . GLU A 1 119 ? 14.977 -16.422 -0.515 1 90.19 119 GLU A N 1
ATOM 971 C CA . GLU A 1 119 ? 14.586 -15.039 -0.79 1 90.19 119 GLU A CA 1
ATOM 972 C C . GLU A 1 119 ? 13.414 -14.617 0.093 1 90.19 119 GLU A C 1
ATOM 974 O O . GLU A 1 119 ? 13.336 -13.461 0.518 1 90.19 119 GLU A O 1
ATOM 979 N N . ALA A 1 120 ? 12.539 -15.539 0.354 1 93.31 120 ALA A N 1
ATOM 980 C CA . ALA A 1 120 ? 11.375 -15.266 1.188 1 93.31 120 ALA A CA 1
ATOM 981 C C . ALA A 1 120 ? 11.789 -14.82 2.588 1 93.31 120 ALA A C 1
ATOM 983 O O . ALA A 1 120 ? 11.109 -14.008 3.219 1 93.31 120 ALA A O 1
ATOM 984 N N . GLU A 1 121 ? 12.891 -15.273 3.016 1 89.19 121 GLU A N 1
ATOM 985 C CA . GLU A 1 121 ? 13.398 -14.945 4.348 1 89.19 121 GLU A CA 1
ATOM 986 C C . GLU A 1 121 ? 13.766 -13.469 4.445 1 89.19 121 GLU A C 1
ATOM 988 O O . GLU A 1 121 ? 13.781 -12.898 5.539 1 89.19 121 GLU A O 1
ATOM 993 N N . THR A 1 122 ? 14 -12.922 3.33 1 84.31 122 THR A N 1
ATOM 994 C CA . THR A 1 122 ? 14.391 -11.516 3.324 1 84.31 122 THR A CA 1
ATOM 995 C C . THR A 1 122 ? 13.164 -10.609 3.326 1 84.31 122 THR A C 1
ATOM 997 O O . THR A 1 122 ? 13.281 -9.398 3.48 1 84.31 122 THR A O 1
ATOM 1000 N N . LEU A 1 123 ? 11.938 -11.156 3.078 1 87.5 123 LEU A N 1
ATOM 1001 C CA . LEU A 1 123 ? 10.695 -10.398 3.008 1 87.5 123 LEU A CA 1
ATOM 1002 C C . LEU A 1 123 ? 10.016 -10.344 4.375 1 87.5 123 LEU A C 1
ATOM 1004 O O . LEU A 1 123 ? 8.797 -10.164 4.461 1 87.5 123 LEU A O 1
ATOM 1008 N N . GLN A 1 124 ? 10.719 -10.297 5.398 1 76.25 124 GLN A N 1
ATOM 1009 C CA . GLN A 1 124 ? 10.109 -10.305 6.723 1 76.25 124 GLN A CA 1
ATOM 1010 C C . GLN A 1 124 ? 9.359 -9 6.984 1 76.25 124 GLN A C 1
ATOM 1012 O O . GLN A 1 124 ? 9.727 -7.949 6.453 1 76.25 124 GLN A O 1
ATOM 1017 N N . SER A 1 125 ? 8.203 -9.203 7.57 1 68.56 125 SER A N 1
ATOM 1018 C CA . SER A 1 125 ? 7.285 -8.109 7.852 1 68.56 125 SER A CA 1
ATOM 1019 C C . SER A 1 125 ? 7.383 -7.664 9.305 1 68.56 125 SER A C 1
ATOM 1021 O O . SER A 1 125 ? 7.371 -8.492 10.219 1 68.56 125 SER A O 1
ATOM 1023 N N . ILE A 1 126 ? 7.93 -6.621 9.523 1 67.88 126 ILE A N 1
ATOM 1024 C CA . ILE A 1 126 ? 7.773 -6.059 10.859 1 67.88 126 ILE A CA 1
ATOM 1025 C C . ILE A 1 126 ? 6.676 -5 10.852 1 67.88 126 ILE A C 1
ATOM 1027 O O . ILE A 1 126 ? 6.805 -3.969 10.18 1 67.88 126 ILE A O 1
ATOM 1031 N N . ILE A 1 127 ? 5.535 -5.441 11.492 1 67.44 127 ILE A N 1
ATOM 1032 C CA . ILE A 1 127 ? 4.418 -4.5 11.578 1 67.44 127 ILE A CA 1
ATOM 1033 C C . ILE A 1 127 ? 4.699 -3.461 12.656 1 67.44 127 ILE A C 1
ATOM 1035 O O . ILE A 1 127 ? 4.734 -3.785 13.844 1 67.44 127 ILE A O 1
ATOM 1039 N N . LYS A 1 128 ? 4.961 -2.332 12.195 1 68.31 128 LYS A N 1
ATOM 1040 C CA . LYS A 1 128 ? 5.246 -1.235 13.109 1 68.31 128 LYS A CA 1
ATOM 1041 C C . LYS A 1 128 ? 4.113 -0.212 13.117 1 68.31 128 LYS A C 1
ATOM 1043 O O . LYS A 1 128 ? 4.105 0.707 13.938 1 68.31 128 LYS A O 1
ATOM 1048 N N . THR A 1 129 ? 3.217 -0.346 12.328 1 70.62 129 THR A N 1
ATOM 1049 C CA . THR A 1 129 ? 2.053 0.525 12.203 1 70.62 129 THR A CA 1
ATOM 1050 C C . THR A 1 129 ? 0.922 0.05 13.109 1 70.62 129 THR A C 1
ATOM 1052 O O . THR A 1 129 ? 0.669 -1.152 13.219 1 70.62 129 THR A O 1
ATOM 1055 N N . PRO A 1 130 ? 0.38 1.03 13.859 1 74 130 PRO A N 1
ATOM 1056 C CA . PRO A 1 130 ? -0.773 0.61 14.664 1 74 130 PRO A CA 1
ATOM 1057 C C . PRO A 1 130 ? -1.893 0.01 13.812 1 74 130 PRO A C 1
ATOM 1059 O O . PRO A 1 130 ? -2.371 0.65 12.875 1 74 130 PRO A O 1
ATOM 1062 N N . LYS A 1 131 ? -2.166 -1.257 14.086 1 79.56 131 LYS A N 1
ATOM 1063 C CA . LYS A 1 131 ? -3.211 -1.991 13.383 1 79.56 131 LYS A CA 1
ATOM 1064 C C . LYS A 1 131 ? -4.141 -2.705 14.359 1 79.56 131 LYS A C 1
ATOM 1066 O O . LYS A 1 131 ? -3.725 -3.07 15.461 1 79.56 131 LYS A O 1
ATOM 1071 N N . LYS A 1 132 ? -5.43 -2.814 13.891 1 79.94 132 LYS A N 1
ATOM 1072 C CA . LYS A 1 132 ? -6.301 -3.723 14.633 1 79.94 132 LYS A CA 1
ATOM 1073 C C . LYS A 1 132 ? -5.812 -5.164 14.523 1 79.94 132 LYS A C 1
ATOM 1075 O O . LYS A 1 132 ? -5.27 -5.566 13.492 1 79.94 132 LYS A O 1
ATOM 1080 N N . LYS A 1 133 ? -5.961 -5.914 15.594 1 78.5 133 LYS A N 1
ATOM 1081 C CA . LYS A 1 133 ? -5.516 -7.305 15.594 1 78.5 133 LYS A CA 1
ATOM 1082 C C . LYS A 1 133 ? -6.324 -8.148 14.609 1 78.5 133 LYS A C 1
ATOM 1084 O O . LYS A 1 133 ? -5.77 -8.969 13.883 1 78.5 133 LYS A O 1
ATOM 1089 N N . HIS A 1 134 ? -7.629 -7.895 14.75 1 77.19 134 HIS A N 1
ATOM 1090 C CA . HIS A 1 134 ? -8.562 -8.586 13.875 1 77.19 134 HIS A CA 1
ATOM 1091 C C . HIS A 1 134 ? -9.5 -7.605 13.18 1 77.19 134 HIS A C 1
ATOM 1093 O O . HIS A 1 134 ? -9.875 -6.586 13.758 1 77.19 134 HIS A O 1
ATOM 1099 N N . GLY A 1 135 ? -9.641 -7.875 11.93 1 76.12 135 GLY A N 1
ATOM 1100 C CA . GLY A 1 135 ? -10.492 -6.906 11.258 1 76.12 135 GLY A CA 1
ATOM 1101 C C . GLY A 1 135 ? -11.531 -7.551 10.359 1 76.12 135 GLY A C 1
ATOM 1102 O O . GLY A 1 135 ? -11.383 -8.711 9.961 1 76.12 135 GLY A O 1
ATOM 1103 N N . GLN A 1 136 ? -12.633 -6.809 10.141 1 85.75 136 GLN A N 1
ATOM 1104 C CA . GLN A 1 136 ? -13.75 -7.227 9.305 1 85.75 136 GLN A CA 1
ATOM 1105 C C . GLN A 1 136 ? -13.688 -6.562 7.934 1 85.75 136 GLN A C 1
ATOM 1107 O O . GLN A 1 136 ? -14.477 -6.879 7.047 1 85.75 136 GLN A O 1
ATOM 1112 N N . ILE A 1 137 ? -12.688 -5.762 7.816 1 87.5 137 ILE A N 1
ATOM 1113 C CA . ILE A 1 137 ? -12.633 -4.906 6.637 1 87.5 137 ILE A CA 1
ATOM 1114 C C . ILE A 1 137 ? -12.5 -5.766 5.383 1 87.5 137 ILE A C 1
ATOM 1116 O O . ILE A 1 137 ? -13.211 -5.551 4.398 1 87.5 137 ILE A O 1
ATOM 1120 N N . PRO A 1 138 ? -11.688 -6.836 5.461 1 84.56 138 PRO A N 1
ATOM 1121 C CA . PRO A 1 138 ? -11.57 -7.66 4.258 1 84.56 138 PRO A CA 1
ATOM 1122 C C . PRO A 1 138 ? -12.898 -8.305 3.854 1 84.56 138 PRO A C 1
ATOM 1124 O O . PRO A 1 138 ? -13.18 -8.453 2.662 1 84.56 138 PRO A O 1
ATOM 1127 N N . TYR A 1 139 ? -13.641 -8.609 4.793 1 88.81 139 TYR A N 1
ATOM 1128 C CA . TYR A 1 139 ? -14.938 -9.219 4.516 1 88.81 139 TYR A CA 1
ATOM 1129 C C . TYR A 1 139 ? -15.891 -8.211 3.873 1 88.81 139 TYR A C 1
ATOM 1131 O O . TYR A 1 139 ? -16.625 -8.555 2.951 1 88.81 139 TYR A O 1
ATOM 1139 N N . HIS A 1 140 ? -15.828 -7.012 4.414 1 94.12 140 HIS A N 1
ATOM 1140 C CA . HIS A 1 140 ? -16.641 -5.965 3.814 1 94.12 140 HIS A CA 1
ATOM 1141 C C . HIS A 1 140 ? -16.219 -5.68 2.379 1 94.12 140 HIS A C 1
ATOM 1143 O O . HIS A 1 140 ? -17.062 -5.504 1.496 1 94.12 140 HIS A O 1
ATOM 1149 N N . ILE A 1 141 ? -14.953 -5.68 2.166 1 91 141 ILE A N 1
ATOM 1150 C CA . ILE A 1 141 ? -14.422 -5.441 0.83 1 91 141 ILE A CA 1
ATOM 1151 C C . ILE A 1 141 ? -14.891 -6.539 -0.12 1 91 141 ILE A C 1
ATOM 1153 O O . ILE A 1 141 ? -15.367 -6.254 -1.222 1 91 141 ILE A O 1
ATOM 1157 N N . ASP A 1 142 ? -14.758 -7.746 0.34 1 90 142 ASP A N 1
ATOM 1158 C CA . ASP A 1 142 ? -15.188 -8.891 -0.461 1 90 142 ASP A CA 1
ATOM 1159 C C . ASP A 1 142 ? -16.672 -8.781 -0.819 1 90 142 ASP A C 1
ATOM 1161 O O . ASP A 1 142 ? -17.047 -8.953 -1.98 1 90 142 ASP A O 1
ATOM 1165 N N . ARG A 1 143 ? -17.484 -8.5 0.117 1 94.06 143 ARG A N 1
ATOM 1166 C CA . ARG A 1 143 ? -18.922 -8.414 -0.094 1 94.06 143 ARG A CA 1
ATOM 1167 C C . ARG A 1 143 ? -19.266 -7.262 -1.032 1 94.06 143 ARG A C 1
ATOM 1169 O O . ARG A 1 143 ? -20.125 -7.402 -1.902 1 94.06 143 ARG A O 1
ATOM 1176 N N . ILE A 1 144 ? -18.641 -6.16 -0.829 1 94.38 144 ILE A N 1
ATOM 1177 C CA . ILE A 1 144 ? -18.891 -4.992 -1.667 1 94.38 144 ILE A CA 1
ATOM 1178 C C . ILE A 1 144 ? -18.5 -5.301 -3.111 1 94.38 144 ILE A C 1
ATOM 1180 O O . ILE A 1 144 ? -19.25 -4.988 -4.043 1 94.38 144 ILE A O 1
ATOM 1184 N N . GLN A 1 145 ? -17.391 -5.906 -3.281 1 88 145 GLN A N 1
ATOM 1185 C CA . GLN A 1 145 ? -16.938 -6.27 -4.617 1 88 145 GLN A CA 1
ATOM 1186 C C . GLN A 1 145 ? -17.906 -7.234 -5.289 1 88 145 GLN A C 1
ATOM 1188 O O . GLN A 1 145 ? -18.203 -7.102 -6.477 1 88 145 GLN A O 1
ATOM 1193 N N . ARG A 1 146 ? -18.312 -8.203 -4.574 1 88.44 146 ARG A N 1
ATOM 1194 C CA . ARG A 1 146 ? -19.281 -9.148 -5.102 1 88.44 146 ARG A CA 1
ATOM 1195 C C . ARG A 1 146 ? -20.578 -8.445 -5.484 1 88.44 146 ARG A C 1
ATOM 1197 O O . ARG A 1 146 ? -21.172 -8.758 -6.516 1 88.44 146 ARG A O 1
ATOM 1204 N N . ALA A 1 147 ? -20.984 -7.566 -4.617 1 92.5 147 ALA A N 1
ATOM 1205 C CA . ALA A 1 147 ? -22.203 -6.812 -4.902 1 92.5 147 ALA A CA 1
ATOM 1206 C C . ALA A 1 147 ? -22.062 -6.016 -6.199 1 92.5 147 ALA A C 1
ATOM 1208 O O . ALA A 1 147 ? -23 -5.969 -7.008 1 92.5 147 ALA A O 1
ATOM 1209 N N . ILE A 1 148 ? -20.953 -5.402 -6.434 1 88.56 148 ILE A N 1
ATOM 1210 C CA . ILE A 1 148 ? -20.688 -4.656 -7.656 1 88.56 148 ILE A CA 1
ATOM 1211 C C . ILE A 1 148 ? -20.75 -5.594 -8.859 1 88.56 148 ILE A C 1
ATOM 1213 O O . ILE A 1 148 ? -21.391 -5.289 -9.859 1 88.56 148 ILE A O 1
ATOM 1217 N N . GLN A 1 149 ? -20.141 -6.688 -8.734 1 83 149 GLN A N 1
ATOM 1218 C CA . GLN A 1 149 ? -20.062 -7.648 -9.828 1 83 149 GLN A CA 1
ATOM 1219 C C . GLN A 1 149 ? -21.438 -8.219 -10.164 1 83 149 GLN A C 1
ATOM 1221 O O . GLN A 1 149 ? -21.766 -8.43 -11.336 1 83 149 GLN A O 1
ATOM 1226 N N . GLU A 1 150 ? -22.188 -8.516 -9.164 1 86.31 150 GLU A N 1
ATOM 1227 C CA . GLU A 1 150 ? -23.5 -9.141 -9.344 1 86.31 150 GLU A CA 1
ATOM 1228 C C . GLU A 1 150 ? -24.578 -8.086 -9.578 1 86.31 150 GLU A C 1
ATOM 1230 O O . GLU A 1 150 ? -25.734 -8.422 -9.789 1 86.31 150 GLU A O 1
ATOM 1235 N N . GLN A 1 151 ? -24.203 -6.891 -9.516 1 89.75 151 GLN A N 1
ATOM 1236 C CA . GLN A 1 151 ? -25.109 -5.77 -9.695 1 89.75 151 GLN A CA 1
ATOM 1237 C C . GLN A 1 151 ? -26.25 -5.816 -8.664 1 89.75 151 GLN A C 1
ATOM 1239 O O . GLN A 1 151 ? -27.422 -5.758 -9.031 1 89.75 151 GLN A O 1
ATOM 1244 N N . LYS A 1 152 ? -25.828 -5.938 -7.445 1 94.19 152 LYS A N 1
ATOM 1245 C CA . LYS A 1 152 ? -26.734 -5.945 -6.309 1 94.19 152 LYS A CA 1
ATOM 1246 C C . LYS A 1 152 ? -26.406 -4.82 -5.328 1 94.19 152 LYS A C 1
ATOM 1248 O O . LYS A 1 152 ? -25.297 -4.262 -5.375 1 94.19 152 LYS A O 1
ATOM 1253 N N . ALA A 1 153 ? -27.344 -4.594 -4.535 1 95.88 153 ALA A N 1
ATOM 1254 C CA . ALA A 1 153 ? -27.125 -3.596 -3.492 1 95.88 153 ALA A CA 1
ATOM 1255 C C . ALA A 1 153 ? -26.469 -4.227 -2.266 1 95.88 153 ALA A C 1
ATOM 1257 O O . ALA A 1 153 ? -26.5 -5.449 -2.1 1 95.88 153 ALA A O 1
ATOM 1258 N N . ILE A 1 154 ? -25.875 -3.402 -1.496 1 97 154 ILE A N 1
ATOM 1259 C CA . ILE A 1 154 ? -25.312 -3.826 -0.22 1 97 154 ILE A CA 1
ATOM 1260 C C . ILE A 1 154 ? -26 -3.08 0.922 1 97 154 ILE A C 1
ATOM 1262 O O . ILE A 1 154 ? -26.297 -1.889 0.804 1 97 154 ILE A O 1
ATOM 1266 N N . SER A 1 155 ? -26.281 -3.801 1.949 1 97.88 155 SER A N 1
ATOM 1267 C CA . SER A 1 155 ? -26.859 -3.238 3.16 1 97.88 155 SER A CA 1
ATOM 1268 C C . SER A 1 155 ? -25.906 -3.357 4.344 1 97.88 155 SER A C 1
ATOM 1270 O O . SER A 1 155 ? -25.203 -4.355 4.477 1 97.88 155 SER A O 1
ATOM 1272 N N . PHE A 1 156 ? -25.891 -2.32 5.184 1 98.38 156 PHE A N 1
ATOM 1273 C CA . PHE A 1 156 ? -24.984 -2.348 6.328 1 98.38 156 PHE A CA 1
ATOM 1274 C C . PHE A 1 156 ? -25.406 -1.337 7.383 1 98.38 156 PHE A C 1
ATOM 1276 O O . PHE A 1 156 ? -26.281 -0.502 7.133 1 98.38 156 PHE A O 1
ATOM 1283 N N . GLN A 1 157 ? -24.922 -1.493 8.547 1 98 157 GLN A N 1
ATOM 1284 C CA . GLN A 1 157 ? -24.953 -0.457 9.57 1 98 157 GLN A CA 1
ATOM 1285 C C . GLN A 1 157 ? -23.656 0.348 9.578 1 98 157 GLN A C 1
ATOM 1287 O O . GLN A 1 157 ? -22.672 -0.04 8.945 1 98 157 GLN A O 1
ATOM 1292 N N . TYR A 1 158 ? -23.734 1.569 10.188 1 96.69 158 TYR A N 1
ATOM 1293 C CA . TYR A 1 158 ? -22.609 2.486 10.086 1 96.69 158 TYR A CA 1
ATOM 1294 C C . TYR A 1 158 ? -22.312 3.148 11.43 1 96.69 158 TYR A C 1
ATOM 1296 O O . TYR A 1 158 ? -23.25 3.547 12.141 1 96.69 158 TYR A O 1
ATOM 1304 N N . THR A 1 159 ? -21.078 3.186 11.805 1 94.75 159 THR A N 1
ATOM 1305 C CA . THR A 1 159 ? -20.719 3.785 13.086 1 94.75 159 THR A CA 1
ATOM 1306 C C . THR A 1 159 ? -20.656 5.305 12.969 1 94.75 159 THR A C 1
ATOM 1308 O O . THR A 1 159 ? -20.25 5.836 11.93 1 94.75 159 THR A O 1
ATOM 1311 N N . ASP A 1 160 ? -21.047 5.961 14.023 1 93.19 160 ASP A N 1
ATOM 1312 C CA . ASP A 1 160 ? -20.969 7.418 14.086 1 93.19 160 ASP A CA 1
ATOM 1313 C C . ASP A 1 160 ? -19.578 7.871 14.523 1 93.19 160 ASP A C 1
ATOM 1315 O O . ASP A 1 160 ? -18.719 7.047 14.844 1 93.19 160 ASP A O 1
ATOM 1319 N N . VAL A 1 161 ? -19.359 9.211 14.438 1 89.44 161 VAL A N 1
ATOM 1320 C CA . VAL A 1 161 ? -18.078 9.758 14.859 1 89.44 161 VAL A CA 1
ATOM 1321 C C . VAL A 1 161 ? -18.234 10.523 16.172 1 89.44 161 VAL A C 1
ATOM 1323 O O . VAL A 1 161 ? -17.281 11.094 16.688 1 89.44 161 VAL A O 1
ATOM 1326 N N . VAL A 1 162 ? -19.453 10.555 16.656 1 89.88 162 VAL A N 1
ATOM 1327 C CA . VAL A 1 162 ? -19.766 11.203 17.922 1 89.88 162 VAL A CA 1
ATOM 1328 C C . VAL A 1 162 ? -20.391 10.188 18.875 1 89.88 162 VAL A C 1
ATOM 1330 O O . VAL A 1 162 ? -20.938 9.164 18.438 1 89.88 162 VAL A O 1
ATOM 1333 N N . GLY A 1 163 ? -20.297 10.461 20.125 1 91.75 163 GLY A N 1
ATOM 1334 C CA . GLY A 1 163 ? -20.875 9.578 21.125 1 91.75 163 GLY A CA 1
ATOM 1335 C C . GLY A 1 163 ? -19.953 8.453 21.547 1 91.75 163 GLY A C 1
ATOM 1336 O O . GLY A 1 163 ? -20.391 7.332 21.797 1 91.75 163 GLY A O 1
ATOM 1337 N N . PHE A 1 164 ? -18.688 8.766 21.562 1 92.31 164 PHE A N 1
ATOM 1338 C CA . PHE A 1 164 ? -17.703 7.762 21.938 1 92.31 164 PHE A CA 1
ATOM 1339 C C . PHE A 1 164 ? -17.891 7.344 23.391 1 92.31 164 PHE A C 1
ATOM 1341 O O . PHE A 1 164 ? -17.984 8.195 24.281 1 92.31 164 PHE A O 1
ATOM 1348 N N . ASP A 1 165 ? -17.984 6.062 23.547 1 91.75 165 ASP A N 1
ATOM 1349 C CA . ASP A 1 165 ? -18.078 5.492 24.891 1 91.75 165 ASP A CA 1
ATOM 1350 C C . ASP A 1 165 ? -16.688 5.125 25.422 1 91.75 165 ASP A C 1
ATOM 1352 O O . ASP A 1 165 ? -16.094 4.137 24.984 1 91.75 165 ASP A O 1
ATOM 1356 N N . THR A 1 166 ? -16.203 5.84 26.391 1 90.44 166 THR A N 1
ATOM 1357 C CA . THR A 1 166 ? -14.852 5.648 26.891 1 90.44 166 THR A CA 1
ATOM 1358 C C . THR A 1 166 ? -14.719 4.309 27.609 1 90.44 166 THR A C 1
ATOM 1360 O O . THR A 1 166 ? -13.625 3.764 27.734 1 90.44 166 THR A O 1
ATOM 1363 N N . THR A 1 167 ? -15.844 3.814 28.094 1 88.88 167 THR A N 1
ATOM 1364 C CA . THR A 1 167 ? -15.828 2.535 28.781 1 88.88 167 THR A CA 1
ATOM 1365 C C . THR A 1 167 ? -15.766 1.376 27.797 1 88.88 167 THR A C 1
ATOM 1367 O O . THR A 1 167 ? -14.945 0.47 27.938 1 88.88 167 THR A O 1
ATOM 1370 N N . LYS A 1 168 ? -16.656 1.377 26.828 1 89.62 168 LYS A N 1
ATOM 1371 C CA . LYS A 1 168 ? -16.734 0.308 25.828 1 89.62 168 LYS A CA 1
ATOM 1372 C C . LYS A 1 168 ? -15.711 0.532 24.719 1 89.62 168 LYS A C 1
ATOM 1374 O O . LYS A 1 168 ? -15.414 -0.384 23.938 1 89.62 168 LYS A O 1
ATOM 1379 N N . ARG A 1 169 ? -15.234 1.756 24.609 1 89.5 169 ARG A N 1
ATOM 1380 C CA . ARG A 1 169 ? -14.258 2.176 23.609 1 89.5 169 ARG A CA 1
ATOM 1381 C C . ARG A 1 169 ? -14.805 1.973 22.203 1 89.5 169 ARG A C 1
ATOM 1383 O O . ARG A 1 169 ? -14.141 1.369 21.359 1 89.5 169 ARG A O 1
ATOM 1390 N N . THR A 1 170 ? -15.969 2.332 22.062 1 89.94 170 THR A N 1
ATOM 1391 C CA . THR A 1 170 ? -16.641 2.205 20.766 1 89.94 170 THR A CA 1
ATOM 1392 C C . THR A 1 170 ? -17.5 3.432 20.469 1 89.94 170 THR A C 1
ATOM 1394 O O . THR A 1 170 ? -17.859 4.164 21.391 1 89.94 170 THR A O 1
ATOM 1397 N N . PHE A 1 171 ? -17.719 3.668 19.234 1 92.69 171 PHE A N 1
ATOM 1398 C CA . PHE A 1 171 ? -18.703 4.652 18.781 1 92.69 171 PHE A CA 1
ATOM 1399 C C . PHE A 1 171 ? -20.062 4.004 18.594 1 92.69 171 PHE A C 1
ATOM 1401 O O . PHE A 1 171 ? -20.156 2.822 18.25 1 92.69 171 PHE A O 1
ATOM 1408 N N . PRO A 1 172 ? -21.141 4.809 18.828 1 94.94 172 PRO A N 1
ATOM 1409 C CA . PRO A 1 172 ? -22.469 4.246 18.562 1 94.94 172 PRO A CA 1
ATOM 1410 C C . PRO A 1 172 ? -22.781 4.121 17.078 1 94.94 172 PRO A C 1
ATOM 1412 O O . PRO A 1 172 ? -22.078 4.703 16.25 1 94.94 172 PRO A O 1
ATOM 1415 N N . LEU A 1 173 ? -23.781 3.316 16.797 1 96.44 173 LEU A N 1
ATOM 1416 C CA . LEU A 1 173 ? -24.266 3.217 15.422 1 96.44 173 LEU A CA 1
ATOM 1417 C C . LEU A 1 173 ? -25.047 4.469 15.023 1 96.44 173 LEU A C 1
ATOM 1419 O O . LEU A 1 173 ? -25.766 5.035 15.844 1 96.44 173 LEU A O 1
ATOM 1423 N N . ARG A 1 174 ? -24.859 4.855 13.836 1 95.38 174 ARG A N 1
ATOM 1424 C CA . ARG A 1 174 ? -25.594 5.996 13.312 1 95.38 174 ARG A CA 1
ATOM 1425 C C . ARG A 1 174 ? -27.078 5.656 13.141 1 95.38 174 ARG A C 1
ATOM 1427 O O . ARG A 1 174 ? -27.438 4.492 12.938 1 95.38 174 ARG A O 1
ATOM 1434 N N . ARG A 1 175 ? -27.922 6.684 13.266 1 94.69 175 ARG A N 1
ATOM 1435 C CA . ARG A 1 175 ? -29.359 6.555 13.023 1 94.69 175 ARG A CA 1
ATOM 1436 C C . ARG A 1 175 ? -29.953 5.426 13.859 1 94.69 175 ARG A C 1
ATOM 1438 O O . ARG A 1 175 ? -30.734 4.617 13.352 1 94.69 175 ARG A O 1
ATOM 1445 N N . ASP A 1 176 ? -29.484 5.289 14.992 1 93.62 176 ASP A N 1
ATOM 1446 C CA . ASP A 1 176 ? -29.984 4.301 15.945 1 93.62 176 ASP A CA 1
ATOM 1447 C C . ASP A 1 176 ? -29.891 2.889 15.375 1 93.62 176 ASP A C 1
ATOM 1449 O O . ASP A 1 176 ? -30.812 2.08 15.555 1 93.62 176 ASP A O 1
ATOM 1453 N N . GLY A 1 177 ? -28.906 2.703 14.516 1 95.25 177 GLY A N 1
ATOM 1454 C CA . GLY A 1 177 ? -28.641 1.364 14.023 1 95.25 177 GLY A CA 1
ATOM 1455 C C . GLY A 1 177 ? -29.406 1.031 12.758 1 95.25 177 GLY A C 1
ATOM 1456 O O . GLY A 1 177 ? -29.406 -0.119 12.312 1 95.25 177 GLY A O 1
ATOM 1457 N N . GLU A 1 178 ? -30.031 1.977 12.203 1 96.19 178 GLU A N 1
ATOM 1458 C CA . GLU A 1 178 ? -30.719 1.748 10.938 1 96.19 178 GLU A CA 1
ATOM 1459 C C . GLU A 1 178 ? -29.719 1.34 9.844 1 96.19 178 GLU A C 1
ATOM 1461 O O . GLU A 1 178 ? -28.594 1.827 9.812 1 96.19 178 GLU A O 1
ATOM 1466 N N . ARG A 1 179 ? -30.25 0.54 8.961 1 97.12 179 ARG A N 1
ATOM 1467 C CA . ARG A 1 179 ? -29.375 0.031 7.91 1 97.12 179 ARG A CA 1
ATOM 1468 C C . ARG A 1 179 ? -29.359 0.966 6.707 1 97.12 179 ARG A C 1
ATOM 1470 O O . ARG A 1 179 ? -30.375 1.596 6.391 1 97.12 179 ARG A O 1
ATOM 1477 N N . TYR A 1 180 ? -28.281 1.028 6.113 1 97.31 180 TYR A N 1
ATOM 1478 C CA . TYR A 1 180 ? -28.094 1.687 4.824 1 97.31 180 TYR A CA 1
ATOM 1479 C C . TYR A 1 180 ? -28.203 0.685 3.682 1 97.31 180 TYR A C 1
ATOM 1481 O O . TYR A 1 180 ? -27.766 -0.463 3.811 1 97.31 180 TYR A O 1
ATOM 1489 N N . VAL A 1 181 ? -28.828 1.104 2.666 1 96.88 181 VAL A N 1
ATOM 1490 C CA . VAL A 1 181 ? -28.859 0.322 1.435 1 96.88 181 VAL A CA 1
ATOM 1491 C C . VAL A 1 181 ? -28.25 1.131 0.293 1 96.88 181 VAL A C 1
ATOM 1493 O O . VAL A 1 181 ? -28.75 2.209 -0.047 1 96.88 181 VAL A O 1
ATOM 1496 N N . VAL A 1 182 ? -27.188 0.573 -0.267 1 96.75 182 VAL A N 1
ATOM 1497 C CA . VAL A 1 182 ? -26.406 1.319 -1.258 1 96.75 182 VAL A CA 1
ATOM 1498 C C . VAL A 1 182 ? -26.203 0.465 -2.508 1 96.75 182 VAL A C 1
ATOM 1500 O O . VAL A 1 182 ? -25.859 -0.713 -2.41 1 96.75 182 VAL A O 1
ATOM 1503 N N . ASN A 1 183 ? -26.547 1.038 -3.629 1 95.94 183 ASN A N 1
ATOM 1504 C CA . ASN A 1 183 ? -26.109 0.456 -4.891 1 95.94 183 ASN A CA 1
ATOM 1505 C C . ASN A 1 183 ? -24.641 0.794 -5.18 1 95.94 183 ASN A C 1
ATOM 1507 O O . ASN A 1 183 ? -24.328 1.912 -5.594 1 95.94 183 ASN A O 1
ATOM 1511 N N . PRO A 1 184 ? -23.75 -0.203 -4.93 1 95.31 184 PRO A N 1
ATOM 1512 C CA . PRO A 1 184 ? -22.312 0.109 -4.984 1 95.31 184 PRO A CA 1
ATOM 1513 C C . PRO A 1 184 ? -21.812 0.337 -6.406 1 95.31 184 PRO A C 1
ATOM 1515 O O . PRO A 1 184 ? -22.25 -0.347 -7.336 1 95.31 184 PRO A O 1
ATOM 1518 N N . ILE A 1 185 ? -21 1.311 -6.582 1 92.06 185 ILE A N 1
ATOM 1519 C CA . ILE A 1 185 ? -20.422 1.654 -7.871 1 92.06 185 ILE A CA 1
ATOM 1520 C C . ILE A 1 185 ? -18.938 1.311 -7.875 1 92.06 185 ILE A C 1
ATOM 1522 O O . ILE A 1 185 ? -18.422 0.723 -8.836 1 92.06 185 ILE A O 1
ATOM 1526 N N . ASP A 1 186 ? -18.266 1.664 -6.746 1 87.94 186 ASP A N 1
ATOM 1527 C CA . ASP A 1 186 ? -16.812 1.476 -6.719 1 87.94 186 ASP A CA 1
ATOM 1528 C C . ASP A 1 186 ? -16.312 1.35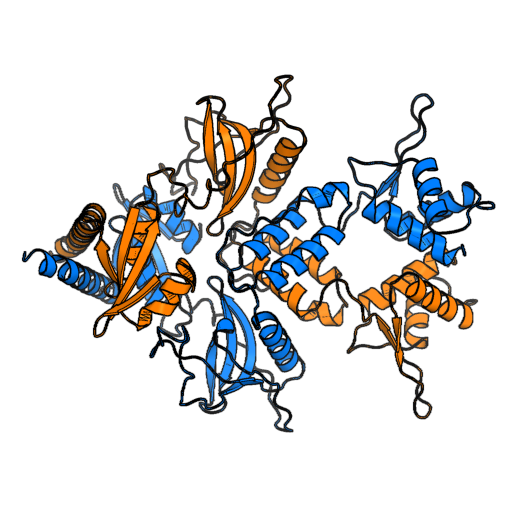3 -5.285 1 87.94 186 ASP A C 1
ATOM 1530 O O . ASP A 1 186 ? -16.984 1.757 -4.34 1 87.94 186 ASP A O 1
ATOM 1534 N N . LEU A 1 187 ? -15.266 0.633 -5.18 1 88.62 187 LEU A N 1
ATOM 1535 C CA . LEU A 1 187 ? -14.43 0.63 -3.988 1 88.62 187 LEU A CA 1
ATOM 1536 C C . LEU A 1 187 ? -13.156 1.435 -4.219 1 88.62 187 LEU A C 1
ATOM 1538 O O . LEU A 1 187 ? -12.32 1.066 -5.051 1 88.62 187 LEU A O 1
ATOM 1542 N N . HIS A 1 188 ? -13.008 2.494 -3.387 1 83.75 188 HIS A N 1
ATOM 1543 C CA . HIS A 1 188 ? -11.945 3.453 -3.68 1 83.75 188 HIS A CA 1
ATOM 1544 C C . HIS A 1 188 ? -11.023 3.633 -2.482 1 83.75 188 HIS A C 1
ATOM 1546 O O . HIS A 1 188 ? -11.484 3.826 -1.355 1 83.75 188 HIS A O 1
ATOM 1552 N N . TRP A 1 189 ? -9.703 3.525 -2.766 1 82.25 189 TRP A N 1
ATOM 1553 C CA . TRP A 1 189 ? -8.703 3.797 -1.733 1 82.25 189 TRP A CA 1
ATOM 1554 C C . TRP A 1 189 ? -8.258 5.254 -1.777 1 82.25 189 TRP A C 1
ATOM 1556 O O . TRP A 1 189 ? -7.824 5.746 -2.82 1 82.25 189 TRP A O 1
ATOM 1566 N N . ASN A 1 190 ? -8.469 5.941 -0.658 1 78.06 190 ASN A N 1
ATOM 1567 C CA . ASN A 1 190 ? -8.047 7.332 -0.538 1 78.06 190 ASN A CA 1
ATOM 1568 C C . ASN A 1 190 ? -7.539 7.648 0.866 1 78.06 190 ASN A C 1
ATOM 1570 O O . ASN A 1 190 ? -8.234 7.391 1.854 1 78.06 190 ASN A O 1
ATOM 1574 N N . HIS A 1 191 ? -6.352 8.234 0.907 1 75.19 191 HIS A N 1
ATOM 1575 C CA . HIS A 1 191 ? -5.738 8.648 2.166 1 75.19 191 HIS A CA 1
ATOM 1576 C C . HIS A 1 191 ? -5.738 7.512 3.18 1 75.19 191 HIS A C 1
ATOM 1578 O O . HIS A 1 191 ? -6.207 7.68 4.309 1 75.19 191 HIS A O 1
ATOM 1584 N N . GLU A 1 192 ? -5.395 6.344 2.777 1 75.88 192 GLU A N 1
ATOM 1585 C CA . GLU A 1 192 ? -5.117 5.18 3.609 1 75.88 192 GLU A CA 1
ATOM 1586 C C . GLU A 1 192 ? -6.406 4.52 4.09 1 75.88 192 GLU A C 1
ATOM 1588 O O . GLU A 1 192 ? -6.387 3.723 5.031 1 75.88 192 GLU A O 1
ATOM 1593 N N . GLN A 1 193 ? -7.492 4.945 3.492 1 82.81 193 GLN A N 1
ATOM 1594 C CA . GLN A 1 193 ? -8.773 4.344 3.848 1 82.81 193 GLN A CA 1
ATOM 1595 C C . GLN A 1 193 ? -9.516 3.854 2.607 1 82.81 193 GLN A C 1
ATOM 1597 O O . GLN A 1 193 ? -9.359 4.414 1.521 1 82.81 193 GLN A O 1
ATOM 1602 N N . TYR A 1 194 ? -10.32 2.84 2.846 1 87 194 TYR A N 1
ATOM 1603 C CA . TYR A 1 194 ? -11.188 2.348 1.784 1 87 194 TYR A CA 1
ATOM 1604 C C . TYR A 1 194 ? -12.578 2.961 1.893 1 87 194 TYR A C 1
ATOM 1606 O O . TYR A 1 194 ? -13.133 3.066 2.99 1 87 194 TYR A O 1
ATOM 1614 N N . TYR A 1 195 ? -13.117 3.342 0.727 1 89.88 195 TYR A N 1
ATOM 1615 C CA . TYR A 1 195 ? -14.453 3.924 0.675 1 89.88 195 TYR A CA 1
ATOM 1616 C C . TYR A 1 195 ? -15.352 3.152 -0.287 1 89.88 195 TYR A C 1
ATOM 1618 O O . TYR A 1 195 ? -14.922 2.791 -1.387 1 89.88 195 TYR A O 1
ATOM 1626 N N . LEU A 1 196 ? -16.531 2.906 0.184 1 94.31 196 LEU A N 1
ATOM 1627 C CA . LEU A 1 196 ? -17.609 2.484 -0.699 1 94.31 196 LEU A CA 1
ATOM 1628 C C . LEU A 1 196 ? -18.281 3.689 -1.345 1 94.31 196 LEU A C 1
ATOM 1630 O O . LEU A 1 196 ? -18.797 4.57 -0.646 1 94.31 196 LEU A O 1
ATOM 1634 N N . ILE A 1 197 ? -18.219 3.742 -2.631 1 92.5 197 ILE A N 1
ATOM 1635 C CA . ILE A 1 197 ? -18.906 4.785 -3.379 1 92.5 197 ILE A CA 1
ATOM 1636 C C . ILE A 1 197 ? -20.125 4.191 -4.09 1 92.5 197 ILE A C 1
ATOM 1638 O O . ILE A 1 197 ? -20 3.221 -4.84 1 92.5 197 ILE A O 1
ATOM 1642 N N . GLY A 1 198 ? -21.234 4.73 -3.84 1 93.81 198 GLY A N 1
ATOM 1643 C CA . GLY A 1 198 ? -22.438 4.203 -4.469 1 93.81 198 GLY A CA 1
ATOM 1644 C C . GLY A 1 198 ? -23.656 5.086 -4.254 1 93.81 198 GLY A C 1
ATOM 1645 O O . GLY A 1 198 ? -23.562 6.129 -3.604 1 93.81 198 GLY A O 1
ATOM 1646 N N . ILE A 1 199 ? -24.797 4.699 -4.84 1 94.31 199 ILE A N 1
ATOM 1647 C CA . ILE A 1 199 ? -26.047 5.418 -4.703 1 94.31 199 ILE A CA 1
ATOM 1648 C C . ILE A 1 199 ? -26.781 4.941 -3.455 1 94.31 199 ILE A C 1
ATOM 1650 O O . ILE A 1 199 ? -27.172 3.773 -3.365 1 94.31 199 ILE A O 1
ATOM 1654 N N . ASP A 1 200 ? -26.875 5.844 -2.525 1 94.44 200 ASP A N 1
ATOM 1655 C CA . ASP A 1 200 ? -27.703 5.562 -1.359 1 94.44 200 ASP A CA 1
ATOM 1656 C C . ASP A 1 200 ? -29.188 5.523 -1.737 1 94.44 200 ASP A C 1
ATOM 1658 O O . ASP A 1 200 ? -29.75 6.539 -2.139 1 94.44 200 ASP A O 1
ATOM 1662 N N . GLU A 1 201 ? -29.797 4.484 -1.485 1 92.31 201 GLU A N 1
ATOM 1663 C CA . GLU A 1 201 ? -31.141 4.297 -2.002 1 92.31 201 GLU A CA 1
ATOM 1664 C C . GLU A 1 201 ? -32.156 5.16 -1.245 1 92.31 201 GLU A C 1
ATOM 1666 O O . GLU A 1 201 ? -33.188 5.527 -1.788 1 92.31 201 GLU A O 1
ATOM 1671 N N . SER A 1 202 ? -31.875 5.422 -0.025 1 91.88 202 SER A N 1
ATOM 1672 C CA . SER A 1 202 ? -32.781 6.258 0.759 1 91.88 202 SER A CA 1
ATOM 1673 C C . SER A 1 202 ? -32.75 7.703 0.271 1 91.88 202 SER A C 1
ATOM 1675 O O . SER A 1 202 ? -33.781 8.398 0.326 1 91.88 202 SER A O 1
ATOM 1677 N N . ILE A 1 203 ? -31.641 8.188 -0.273 1 90.81 203 ILE A N 1
ATOM 1678 C CA . ILE A 1 203 ? -31.453 9.586 -0.665 1 90.81 203 ILE A CA 1
ATOM 1679 C C . ILE A 1 203 ? -31.438 9.695 -2.188 1 90.81 203 ILE A C 1
ATOM 1681 O O . ILE A 1 203 ? -31.734 10.75 -2.744 1 90.81 203 ILE A O 1
ATOM 1685 N N . GLY A 1 204 ? -31.047 8.672 -2.875 1 90.12 204 GLY A N 1
ATOM 1686 C CA . GLY A 1 204 ? -30.984 8.633 -4.328 1 90.12 204 GLY A CA 1
ATOM 1687 C C . GLY A 1 204 ? -29.781 9.375 -4.883 1 90.12 204 GLY A C 1
ATOM 1688 O O . GLY A 1 204 ? -29.797 9.836 -6.027 1 90.12 204 GLY A O 1
ATOM 1689 N N . GLU A 1 205 ? -28.75 9.586 -4.082 1 90.94 205 GLU A N 1
ATOM 1690 C CA . GLU A 1 205 ? -27.547 10.305 -4.488 1 90.94 205 GLU A CA 1
ATOM 1691 C C . GLU A 1 205 ? -26.297 9.469 -4.254 1 90.94 205 GLU A C 1
ATOM 1693 O O . GLU A 1 205 ? -26.312 8.531 -3.455 1 90.94 205 GLU A O 1
ATOM 1698 N N . ILE A 1 206 ? -25.25 9.797 -4.98 1 90.94 206 ILE A N 1
ATOM 1699 C CA . ILE A 1 206 ? -23.969 9.148 -4.77 1 90.94 206 ILE A CA 1
ATOM 1700 C C . ILE A 1 206 ? -23.375 9.594 -3.436 1 90.94 206 ILE A C 1
ATOM 1702 O O . ILE A 1 206 ? -23.328 10.789 -3.141 1 90.94 206 ILE A O 1
ATOM 1706 N N . ARG A 1 207 ? -23.047 8.68 -2.658 1 91.75 207 ARG A N 1
ATOM 1707 C CA . ARG A 1 207 ? -22.422 8.945 -1.363 1 91.75 207 ARG A CA 1
ATOM 1708 C C . ARG A 1 207 ? -21.188 8.078 -1.165 1 91.75 207 ARG A C 1
ATOM 1710 O O . ARG A 1 207 ? -21.016 7.059 -1.839 1 91.75 207 ARG A O 1
ATOM 1717 N N . ASN A 1 208 ? -20.312 8.562 -0.277 1 91.69 208 ASN A N 1
ATOM 1718 C CA . ASN A 1 208 ? -19.109 7.84 0.115 1 91.69 208 ASN A CA 1
ATOM 1719 C C . ASN A 1 208 ? -19.203 7.332 1.552 1 91.69 208 ASN A C 1
ATOM 1721 O O . ASN A 1 208 ? -19.594 8.078 2.451 1 91.69 208 ASN A O 1
ATOM 1725 N N . TYR A 1 209 ? -18.922 6.082 1.707 1 94.06 209 TYR A N 1
ATOM 1726 C CA . TYR A 1 209 ? -18.906 5.477 3.033 1 94.06 209 TYR A CA 1
ATOM 1727 C C . TYR A 1 209 ? -17.547 4.836 3.33 1 94.06 209 TYR A C 1
ATOM 1729 O O . TYR A 1 209 ? -17.078 3.99 2.566 1 94.06 209 TYR A O 1
ATOM 1737 N N . ARG A 1 210 ? -16.938 5.25 4.445 1 92.56 210 ARG A N 1
ATOM 1738 C CA . ARG A 1 210 ? -15.711 4.57 4.859 1 92.56 210 ARG A CA 1
ATOM 1739 C C . ARG A 1 210 ? -15.984 3.113 5.223 1 92.56 210 ARG A C 1
ATOM 1741 O O . ARG A 1 210 ? -16.906 2.824 5.984 1 92.56 210 ARG A O 1
ATOM 1748 N N . VAL A 1 211 ? -15.188 2.266 4.723 1 93.12 211 VAL A N 1
ATOM 1749 C CA . VAL A 1 211 ? -15.445 0.839 4.887 1 93.12 211 VAL A CA 1
ATOM 1750 C C . VAL A 1 211 ? -15.148 0.421 6.324 1 93.12 211 VAL A C 1
ATOM 1752 O O . VAL A 1 211 ? -15.797 -0.481 6.863 1 93.12 211 VAL A O 1
ATOM 1755 N N . ASP A 1 212 ? -14.188 1.047 6.969 1 89 212 ASP A N 1
ATOM 1756 C CA . ASP A 1 212 ? -13.82 0.674 8.328 1 89 212 ASP A CA 1
ATOM 1757 C C . ASP A 1 212 ? -14.938 1.024 9.312 1 89 212 ASP A C 1
ATOM 1759 O O . ASP A 1 212 ? -14.938 0.561 10.453 1 89 212 ASP A O 1
ATOM 1763 N N . ARG A 1 213 ? -15.938 1.773 8.898 1 92.12 213 ARG A N 1
ATOM 1764 C CA . ARG A 1 213 ? -17.062 2.154 9.75 1 92.12 213 ARG A CA 1
ATOM 1765 C C . ARG A 1 213 ? -18.297 1.316 9.445 1 92.12 213 ARG A C 1
ATOM 1767 O O . ARG A 1 213 ? -19.344 1.473 10.086 1 92.12 213 ARG A O 1
ATOM 1774 N N . ILE A 1 214 ? -18.172 0.537 8.484 1 95.5 214 ILE A N 1
ATOM 1775 C CA . ILE A 1 214 ? -19.266 -0.352 8.117 1 95.5 214 ILE A CA 1
ATOM 1776 C C . ILE A 1 214 ? -19.328 -1.523 9.094 1 95.5 214 ILE A C 1
ATOM 1778 O O . ILE A 1 214 ? -18.297 -2.094 9.461 1 95.5 214 ILE A O 1
ATOM 1782 N N . VAL A 1 215 ? -20.562 -1.781 9.477 1 94.94 215 VAL A N 1
ATOM 1783 C CA . VAL A 1 215 ? -20.828 -2.904 10.367 1 94.94 215 VAL A CA 1
ATOM 1784 C C . VAL A 1 215 ? -21.938 -3.771 9.789 1 94.94 215 VAL A C 1
ATOM 1786 O O . VAL A 1 215 ? -22.891 -3.256 9.203 1 94.94 215 VAL A O 1
ATOM 1789 N N . ASN A 1 216 ? -21.812 -5.09 9.875 1 96.06 216 ASN A N 1
ATOM 1790 C CA . ASN A 1 216 ? -22.844 -6.062 9.508 1 96.06 216 ASN A CA 1
ATOM 1791 C C . ASN A 1 216 ? -23.281 -5.895 8.055 1 96.06 216 ASN A C 1
ATOM 1793 O O . ASN A 1 216 ? -24.469 -5.762 7.773 1 96.06 216 ASN A O 1
ATOM 1797 N N . SER A 1 217 ? -22.328 -5.898 7.152 1 97.38 217 SER A N 1
ATOM 1798 C CA . SER A 1 217 ? -22.688 -5.742 5.746 1 97.38 217 SER A CA 1
ATOM 1799 C C . SER A 1 217 ? -23.281 -7.023 5.18 1 97.38 217 SER A C 1
ATOM 1801 O O . SER A 1 217 ? -22.891 -8.125 5.578 1 97.38 217 SER A O 1
ATOM 1803 N N . GLU A 1 218 ? -24.203 -6.867 4.293 1 97.19 218 GLU A N 1
ATOM 1804 C CA . GLU A 1 218 ? -24.844 -7.973 3.588 1 97.19 218 GLU A CA 1
ATOM 1805 C C . GLU A 1 218 ? -25.234 -7.57 2.166 1 97.19 218 GLU A C 1
ATOM 1807 O O . GLU A 1 218 ? -25.641 -6.434 1.927 1 97.19 218 GLU A O 1
ATOM 1812 N N . ILE A 1 219 ? -25.109 -8.539 1.306 1 96.31 219 ILE A N 1
ATOM 1813 C CA . ILE A 1 219 ? -25.609 -8.32 -0.05 1 96.31 219 ILE A CA 1
ATOM 1814 C C . ILE A 1 219 ? -27.125 -8.453 -0.074 1 96.31 219 ILE A C 1
ATOM 1816 O O . ILE A 1 219 ? -27.672 -9.398 0.484 1 96.31 219 ILE A O 1
ATOM 1820 N N . VAL A 1 220 ? -27.734 -7.512 -0.636 1 95.62 220 VAL A N 1
ATOM 1821 C CA . VAL A 1 220 ? -29.188 -7.512 -0.679 1 95.62 220 VAL A CA 1
ATOM 1822 C C . VAL A 1 220 ? -29.672 -8.484 -1.747 1 95.62 220 VAL A C 1
ATOM 1824 O O . VAL A 1 220 ? -29.328 -8.359 -2.924 1 95.62 220 VAL A O 1
ATOM 1827 N N . GLU A 1 221 ? -30.453 -9.422 -1.27 1 91.69 221 GLU A N 1
ATOM 1828 C CA . GLU A 1 221 ? -31.016 -10.406 -2.189 1 91.69 221 GLU A CA 1
ATOM 1829 C C . GLU A 1 221 ? -32.438 -10.047 -2.58 1 91.69 221 GLU A C 1
ATOM 1831 O O . GLU A 1 221 ? -33.375 -10.406 -1.886 1 91.69 221 GLU A O 1
ATOM 1836 N N . ASP A 1 222 ? -32.562 -9.117 -3.354 1 86.56 222 ASP A N 1
ATOM 1837 C CA . ASP A 1 222 ? -33.906 -8.773 -3.857 1 86.56 222 ASP A CA 1
ATOM 1838 C C . ASP A 1 222 ? -33.906 -8.742 -5.383 1 86.56 222 ASP A C 1
ATOM 1840 O O . ASP A 1 222 ? -32.875 -9 -6.027 1 86.56 222 ASP A O 1
ATOM 1844 N N . ASP A 1 223 ? -35 -8.672 -6.023 1 82.12 223 ASP A N 1
ATOM 1845 C CA . ASP A 1 223 ? -35.156 -8.719 -7.473 1 82.12 223 ASP A CA 1
ATOM 1846 C C . ASP A 1 223 ? -35.188 -7.312 -8.062 1 82.12 223 ASP A C 1
ATOM 1848 O O . ASP A 1 223 ? -35.594 -7.125 -9.219 1 82.12 223 ASP A O 1
ATOM 1852 N N . THR A 1 224 ? -34.781 -6.391 -7.316 1 81.75 224 THR A N 1
ATOM 1853 C CA . THR A 1 224 ? -34.75 -5.023 -7.824 1 81.75 224 THR A CA 1
ATOM 1854 C C . THR A 1 224 ? -33.594 -4.82 -8.789 1 81.75 224 THR A C 1
ATOM 1856 O O . THR A 1 224 ? -32.438 -5.059 -8.43 1 81.75 224 THR A O 1
ATOM 1859 N N . PRO A 1 225 ? -33.969 -4.52 -9.953 1 77.94 225 PRO A N 1
ATOM 1860 C CA . PRO A 1 225 ? -32.875 -4.289 -10.906 1 77.94 225 PRO A CA 1
ATOM 1861 C C . PRO A 1 225 ? -32.062 -3.053 -10.57 1 77.94 225 PRO A C 1
ATOM 1863 O O . PRO A 1 225 ? -32.625 -2.01 -10.219 1 77.94 225 PRO A O 1
ATOM 1866 N N . ARG A 1 226 ? -30.812 -3.195 -10.445 1 83.38 226 ARG A N 1
ATOM 1867 C CA . ARG A 1 226 ? -29.906 -2.07 -10.258 1 83.38 226 ARG A CA 1
ATOM 1868 C C . ARG A 1 226 ? -29 -1.895 -11.469 1 83.38 226 ARG A C 1
ATOM 1870 O O . ARG A 1 226 ? -28.312 -2.834 -11.875 1 83.38 226 ARG A O 1
ATOM 1877 N N . MET A 1 227 ? -29.188 -0.735 -12.016 1 78.56 227 MET A N 1
ATOM 1878 C CA . MET A 1 227 ? -28.375 -0.45 -13.195 1 78.56 227 MET A CA 1
ATOM 1879 C C . MET A 1 227 ? -26.938 -0.139 -12.812 1 78.56 227 MET A C 1
ATOM 1881 O O . MET A 1 227 ? -26.688 0.465 -11.766 1 78.56 227 MET A O 1
ATOM 1885 N N . LYS A 1 228 ? -26.109 -0.638 -13.68 1 80.56 228 LYS A N 1
ATOM 1886 C CA . LYS A 1 228 ? -24.703 -0.294 -13.508 1 80.56 228 LYS A CA 1
ATOM 1887 C C . LYS A 1 228 ? -24.484 1.211 -13.641 1 80.56 228 LYS A C 1
ATOM 1889 O O . LYS A 1 228 ? -24.969 1.833 -14.586 1 80.56 228 LYS A O 1
ATOM 1894 N N . GLN A 1 229 ? -23.984 1.743 -12.602 1 80.81 229 GLN A N 1
ATOM 1895 C CA . GLN A 1 229 ? -23.688 3.17 -12.602 1 80.81 229 GLN A CA 1
ATOM 1896 C C . GLN A 1 229 ? -22.188 3.418 -12.742 1 80.81 229 GLN A C 1
ATOM 1898 O O . GLN A 1 229 ? -21.375 2.523 -12.484 1 80.81 229 GLN A O 1
ATOM 1903 N N . HIS A 1 230 ? -21.844 4.559 -13.359 1 81.94 230 HIS A N 1
ATOM 1904 C CA . HIS A 1 230 ? -20.438 4.957 -13.492 1 81.94 230 HIS A CA 1
ATOM 1905 C C . HIS A 1 230 ? -20.188 6.301 -12.812 1 81.94 230 HIS A C 1
ATOM 1907 O O . HIS A 1 230 ? -21.062 7.164 -12.789 1 81.94 230 HIS A O 1
ATOM 1913 N N . LEU A 1 231 ? -19.016 6.359 -12.242 1 81 231 LEU A N 1
ATOM 1914 C CA . LEU A 1 231 ? -18.609 7.637 -11.656 1 81 231 LEU A CA 1
ATOM 1915 C C . LEU A 1 231 ? -18.094 8.586 -12.742 1 81 231 LEU A C 1
ATOM 1917 O O . LEU A 1 231 ? -17.484 8.148 -13.719 1 81 231 LEU A O 1
ATOM 1921 N N . PRO A 1 232 ? -18.438 9.828 -12.531 1 72.5 232 PRO A N 1
ATOM 1922 C CA . PRO A 1 232 ? -17.781 10.781 -13.438 1 72.5 232 PRO A CA 1
ATOM 1923 C C . PRO A 1 232 ? -16.266 10.734 -13.344 1 72.5 232 PRO A C 1
ATOM 1925 O O . PRO A 1 232 ? -15.711 10.43 -12.281 1 72.5 232 PRO A O 1
ATOM 1928 N N . ASP A 1 233 ? -15.531 10.867 -14.492 1 63.81 233 ASP A N 1
ATOM 1929 C CA . ASP A 1 233 ? -14.078 10.781 -14.594 1 63.81 233 ASP A CA 1
ATOM 1930 C C . ASP A 1 233 ? -13.398 11.68 -13.555 1 63.81 233 ASP A C 1
ATOM 1932 O O . ASP A 1 233 ? -12.328 11.344 -13.047 1 63.81 233 ASP A O 1
ATOM 1936 N N . ASP A 1 234 ? -14.047 12.781 -13.289 1 65.69 234 ASP A N 1
ATOM 1937 C CA . ASP A 1 234 ? -13.422 13.773 -12.422 1 65.69 234 ASP A CA 1
ATOM 1938 C C . ASP A 1 234 ? -13.961 13.68 -11 1 65.69 234 ASP A C 1
ATOM 1940 O O . ASP A 1 234 ? -13.758 14.594 -10.195 1 65.69 234 ASP A O 1
ATOM 1944 N N . TYR A 1 235 ? -14.68 12.547 -10.734 1 71.06 235 TYR A N 1
ATOM 1945 C CA . TYR A 1 235 ? -15.312 12.414 -9.43 1 71.06 235 TYR A CA 1
ATOM 1946 C C . TYR A 1 235 ? -14.281 12.516 -8.312 1 71.06 235 TYR A C 1
ATOM 1948 O O . TYR A 1 235 ? -14.516 13.18 -7.301 1 71.06 235 TYR A O 1
ATOM 1956 N N . PHE A 1 236 ? -13.133 11.984 -8.531 1 64.94 236 PHE A N 1
ATOM 1957 C CA . PHE A 1 236 ? -12.117 11.93 -7.488 1 64.94 236 PHE A CA 1
ATOM 1958 C C . PHE A 1 236 ? -11.211 13.156 -7.547 1 64.94 236 PHE A C 1
ATOM 1960 O O . PHE A 1 236 ? -10.578 13.508 -6.551 1 64.94 236 PHE A O 1
ATOM 1967 N N . GLN A 1 237 ? -10.875 13.586 -8.797 1 56.09 237 GLN A N 1
ATOM 1968 C CA . GLN A 1 237 ? -10.055 14.789 -8.898 1 56.09 237 GLN A CA 1
ATOM 1969 C C . GLN A 1 237 ? -10.664 15.938 -8.086 1 56.09 237 GLN A C 1
ATOM 1971 O O . GLN A 1 237 ? -9.938 16.734 -7.496 1 56.09 237 GLN A O 1
ATOM 1976 N N . LYS A 1 238 ? -11.922 16.094 -8.281 1 48.53 238 LYS A N 1
ATOM 1977 C CA . LYS A 1 238 ? -12.648 17.141 -7.582 1 48.53 238 LYS A CA 1
ATOM 1978 C C . LYS A 1 238 ? -12.555 16.969 -6.07 1 48.53 238 LYS A C 1
ATOM 1980 O O . LYS A 1 238 ? -12.859 17.891 -5.312 1 48.53 238 LYS A O 1
ATOM 1985 N N . SER A 1 239 ? -12.305 15.781 -5.84 1 46.84 239 SER A N 1
ATOM 1986 C CA . SER A 1 239 ? -12.383 15.477 -4.418 1 46.84 239 SER A CA 1
ATOM 1987 C C . SER A 1 239 ? -11.055 15.742 -3.719 1 46.84 239 SER A C 1
ATOM 1989 O O . SER A 1 239 ? -10.188 14.867 -3.656 1 46.84 239 SER A O 1
ATOM 1991 N N . PHE A 1 240 ? -10.078 16.594 -4.301 1 43.91 240 PHE A N 1
ATOM 1992 C CA . PHE A 1 240 ? -9.094 16.719 -3.229 1 43.91 240 PHE A CA 1
ATOM 1993 C C . PHE A 1 240 ? -9.656 16.172 -1.918 1 43.91 240 PHE A C 1
ATOM 1995 O O . PHE A 1 240 ? -8.953 15.469 -1.186 1 43.91 240 PHE A O 1
ATOM 2002 N N . ASN A 1 241 ? -10.734 16.672 -1.246 1 42.62 241 ASN A N 1
ATOM 2003 C CA . ASN A 1 241 ? -11.5 16.141 -0.127 1 42.62 241 ASN A CA 1
ATOM 2004 C C . ASN A 1 241 ? -12.836 15.57 -0.586 1 42.62 241 ASN A C 1
ATOM 2006 O O . ASN A 1 241 ? -13.766 15.438 0.212 1 42.62 241 ASN A O 1
ATOM 2010 N N . MET A 1 242 ? -12.992 14.742 -1.681 1 43.31 242 MET A N 1
ATOM 2011 C CA . MET A 1 242 ? -14.25 14.172 -2.146 1 43.31 242 MET A CA 1
ATOM 2012 C C . MET A 1 242 ? -15.297 15.266 -2.35 1 43.31 242 MET A C 1
ATOM 2014 O O . MET A 1 242 ? -16.5 14.984 -2.404 1 43.31 242 MET A O 1
ATOM 2018 N N . TYR A 1 243 ? -15 16.5 -2.223 1 40.31 243 TYR A N 1
ATOM 2019 C CA . TYR A 1 243 ? -16.062 17.5 -2.246 1 40.31 243 TYR A CA 1
ATOM 2020 C C . TYR A 1 243 ? -16.344 17.953 -3.67 1 40.31 243 TYR A C 1
ATOM 2022 O O . TYR A 1 243 ? -15.422 18.109 -4.473 1 40.31 243 TYR A O 1
ATOM 2030 N N . ASN A 1 244 ? -17.422 17.734 -4.176 1 43.28 244 ASN A N 1
ATOM 2031 C CA . ASN A 1 244 ? -18.109 18.172 -5.383 1 43.28 244 ASN A CA 1
ATOM 2032 C C . ASN A 1 244 ? -18 19.672 -5.602 1 43.28 244 ASN A C 1
ATOM 2034 O O . ASN A 1 244 ? -18.688 20.25 -6.438 1 43.28 244 ASN A O 1
ATOM 2038 N N . GLY A 1 245 ? -17.281 20.531 -4.902 1 49.75 245 GLY A N 1
ATOM 2039 C CA . GLY A 1 245 ? -17.516 21.953 -5.137 1 49.75 245 GLY A CA 1
ATOM 2040 C C . GLY A 1 245 ? -16.719 22.5 -6.305 1 49.75 245 GLY A C 1
ATOM 2041 O O . GLY A 1 245 ? -15.938 21.766 -6.926 1 49.75 245 GLY A O 1
ATOM 2042 N N . LEU A 1 246 ? -16.984 23.672 -6.965 1 56.06 246 LEU A N 1
ATOM 2043 C CA . LEU A 1 246 ? -16.375 24.438 -8.047 1 56.06 246 LEU A CA 1
ATOM 2044 C C . LEU A 1 246 ? -14.875 24.609 -7.812 1 56.06 246 LEU A C 1
ATOM 2046 O O . LEU A 1 246 ? -14.461 25.031 -6.734 1 56.06 246 LEU A O 1
ATOM 2050 N N . ASP A 1 247 ? -14.008 23.984 -8.602 1 68.06 247 ASP A N 1
ATOM 2051 C CA . ASP A 1 247 ? -12.562 24.234 -8.594 1 68.06 247 ASP A CA 1
ATOM 2052 C C . ASP A 1 247 ? -12.266 25.734 -8.602 1 68.06 247 ASP A C 1
ATOM 2054 O O . ASP A 1 247 ? -12.891 26.5 -9.344 1 68.06 247 ASP A O 1
ATOM 2058 N N . GLU A 1 248 ? -11.648 26.141 -7.539 1 81.62 248 GLU A N 1
ATOM 2059 C CA . GLU A 1 248 ? -11.133 27.5 -7.523 1 81.62 248 GLU A CA 1
ATOM 2060 C C . GLU A 1 248 ? -9.617 27.516 -7.723 1 81.62 248 GLU A C 1
ATOM 2062 O O . GLU A 1 248 ? -8.93 26.562 -7.367 1 81.62 248 GLU A O 1
ATOM 2067 N N . GLU A 1 249 ? -9.219 28.547 -8.32 1 89.81 249 GLU A N 1
ATOM 2068 C CA . GLU A 1 249 ? -7.781 28.734 -8.453 1 89.81 249 GLU A CA 1
ATOM 2069 C C . GLU A 1 249 ? -7.152 29.172 -7.133 1 89.81 249 GLU A C 1
ATOM 2071 O O . GLU A 1 249 ? -7.562 30.172 -6.539 1 89.81 249 GLU A O 1
ATOM 2076 N N . ILE A 1 250 ? -6.188 28.406 -6.707 1 94.31 250 ILE A N 1
ATOM 2077 C CA . ILE A 1 250 ? -5.523 28.672 -5.434 1 94.31 250 ILE A CA 1
ATOM 2078 C C . ILE A 1 250 ? -4.086 29.125 -5.68 1 94.31 250 ILE A C 1
ATOM 2080 O O . ILE A 1 250 ? -3.391 28.578 -6.535 1 94.31 250 ILE A O 1
ATOM 2084 N N . VAL A 1 251 ? -3.713 30.203 -5.008 1 96.38 251 VAL A N 1
ATOM 2085 C CA . VAL A 1 251 ? -2.338 30.672 -5.062 1 96.38 251 VAL A CA 1
ATOM 2086 C C . VAL A 1 251 ? -1.726 30.656 -3.662 1 96.38 251 VAL A C 1
ATOM 2088 O O . VAL A 1 251 ? -2.25 31.281 -2.738 1 96.38 251 VAL A O 1
ATOM 2091 N N . LEU A 1 252 ? -0.636 29.969 -3.525 1 97 252 LEU A N 1
ATOM 2092 C CA . LEU A 1 252 ? 0.085 29.859 -2.262 1 97 252 LEU A CA 1
ATOM 2093 C C . LEU A 1 252 ? 1.465 30.5 -2.369 1 97 252 LEU A C 1
ATOM 2095 O O . LEU A 1 252 ? 2.137 30.375 -3.395 1 97 252 LEU A O 1
ATOM 2099 N N . ALA A 1 253 ? 1.82 31.281 -1.394 1 97.38 253 ALA A N 1
ATOM 2100 C CA . ALA A 1 253 ? 3.223 31.641 -1.189 1 97.38 253 ALA A CA 1
ATOM 2101 C C . ALA A 1 253 ? 3.887 30.703 -0.188 1 97.38 253 ALA A C 1
ATOM 2103 O O . ALA A 1 253 ? 3.408 30.547 0.937 1 97.38 253 ALA A O 1
ATOM 2104 N N . VAL A 1 254 ? 5.016 30.078 -0.606 1 96.94 254 VAL A N 1
ATOM 2105 C CA . VAL A 1 254 ? 5.59 29.047 0.256 1 96.94 254 VAL A CA 1
ATOM 2106 C C . VAL A 1 254 ? 7.094 29.266 0.389 1 96.94 254 VAL A C 1
ATOM 2108 O O . VAL A 1 254 ? 7.734 29.812 -0.517 1 96.94 254 VAL A O 1
ATOM 2111 N N . ASP A 1 255 ? 7.602 28.938 1.582 1 94.94 255 ASP A N 1
ATOM 2112 C CA . ASP A 1 255 ? 9.047 28.875 1.774 1 94.94 255 ASP A CA 1
ATOM 2113 C C . ASP A 1 255 ? 9.672 27.766 0.942 1 94.94 255 ASP A C 1
ATOM 2115 O O . ASP A 1 255 ? 9.031 26.75 0.668 1 94.94 255 ASP A O 1
ATOM 2119 N N . GLU A 1 256 ? 10.875 27.938 0.598 1 93.31 256 GLU A N 1
ATOM 2120 C CA . GLU A 1 256 ? 11.562 26.969 -0.251 1 93.31 256 GLU A CA 1
ATOM 2121 C C . GLU A 1 256 ? 11.641 25.594 0.424 1 93.31 256 GLU A C 1
ATOM 2123 O O . GLU A 1 256 ? 11.547 24.562 -0.242 1 93.31 256 GLU A O 1
ATOM 2128 N N . ARG A 1 257 ? 11.781 25.609 1.712 1 90.62 257 ARG A N 1
ATOM 2129 C CA . ARG A 1 257 ? 12.047 24.391 2.455 1 90.62 257 ARG A CA 1
ATOM 2130 C C . ARG A 1 257 ? 10.836 23.453 2.424 1 90.62 257 ARG A C 1
ATOM 2132 O O . ARG A 1 257 ? 10.961 22.266 2.689 1 90.62 257 ARG A O 1
ATOM 2139 N N . VAL A 1 258 ? 9.68 23.938 2.062 1 93.75 258 VAL A N 1
ATOM 2140 C CA . VAL A 1 258 ? 8.484 23.094 2.111 1 93.75 258 VAL A CA 1
ATOM 2141 C C . VAL A 1 258 ? 8.125 22.625 0.705 1 93.75 258 VAL A C 1
ATOM 2143 O O . VAL A 1 258 ? 7.191 21.828 0.526 1 93.75 258 VAL A O 1
ATOM 2146 N N . LEU A 1 259 ? 8.906 22.984 -0.271 1 93.25 259 LEU A N 1
ATOM 2147 C CA . LEU A 1 259 ? 8.602 22.672 -1.66 1 93.25 259 LEU A CA 1
ATOM 2148 C C . LEU A 1 259 ? 8.469 21.156 -1.85 1 93.25 259 LEU A C 1
ATOM 2150 O O . LEU A 1 259 ? 7.531 20.688 -2.504 1 93.25 259 LEU A O 1
ATOM 2154 N N . PRO A 1 260 ? 9.375 20.359 -1.21 1 89.06 260 PRO A N 1
ATOM 2155 C CA . PRO A 1 260 ? 9.211 18.922 -1.376 1 89.06 260 PRO A CA 1
ATOM 2156 C C . PRO A 1 260 ? 7.859 18.422 -0.871 1 89.06 260 PRO A C 1
ATOM 2158 O O . PRO A 1 260 ? 7.25 17.531 -1.489 1 89.06 260 PRO A O 1
ATOM 2161 N N . VAL A 1 261 ? 7.383 18.969 0.195 1 88.62 261 VAL A N 1
ATOM 2162 C CA . VAL A 1 261 ? 6.094 18.594 0.766 1 88.62 261 VAL A CA 1
ATOM 2163 C C . VAL A 1 261 ? 4.969 19 -0.181 1 88.62 261 VAL A C 1
ATOM 2165 O O . VAL A 1 261 ? 4.008 18.25 -0.369 1 88.62 261 VAL A O 1
ATOM 2168 N N . ILE A 1 262 ? 5.125 20.156 -0.794 1 91.12 262 ILE A N 1
ATOM 2169 C CA . ILE A 1 262 ? 4.145 20.656 -1.757 1 91.12 262 ILE A CA 1
ATOM 2170 C C . ILE A 1 262 ? 4.105 19.719 -2.973 1 91.12 262 ILE A C 1
ATOM 2172 O O . ILE A 1 262 ? 3.027 19.328 -3.426 1 91.12 262 ILE A O 1
ATOM 2176 N N . PHE A 1 263 ? 5.262 19.344 -3.41 1 87.44 263 PHE A N 1
ATOM 2177 C CA . PHE A 1 263 ? 5.352 18.484 -4.578 1 87.44 263 PHE A CA 1
ATOM 2178 C C . PHE A 1 263 ? 4.77 17.109 -4.273 1 87.44 263 PHE A C 1
ATOM 2180 O O . PHE A 1 263 ? 4.133 16.484 -5.129 1 87.44 263 PHE A O 1
ATOM 2187 N N . ASP A 1 264 ? 5.004 16.656 -3.076 1 82.56 264 ASP A N 1
ATOM 2188 C CA . ASP A 1 264 ? 4.453 15.359 -2.668 1 82.56 264 ASP A CA 1
ATOM 2189 C C . ASP A 1 264 ? 2.928 15.383 -2.684 1 82.56 264 ASP A C 1
ATOM 2191 O O . ASP A 1 264 ? 2.289 14.375 -2.99 1 82.56 264 ASP A O 1
ATOM 2195 N N . LYS A 1 265 ? 2.383 16.516 -2.34 1 84.06 265 LYS A N 1
ATOM 2196 C CA . LYS A 1 265 ? 0.933 16.625 -2.221 1 84.06 265 LYS A CA 1
ATOM 2197 C C . LYS A 1 265 ? 0.296 16.969 -3.568 1 84.06 265 LYS A C 1
ATOM 2199 O O . LYS A 1 265 ? -0.739 16.406 -3.928 1 84.06 265 LYS A O 1
ATOM 2204 N N . LEU A 1 266 ? 0.931 17.875 -4.348 1 84.31 266 LEU A N 1
ATOM 2205 C CA . LEU A 1 266 ? 0.269 18.453 -5.512 1 84.31 266 LEU A CA 1
ATOM 2206 C C . LEU A 1 266 ? 0.878 17.922 -6.805 1 84.31 266 LEU A C 1
ATOM 2208 O O . LEU A 1 266 ? 0.305 18.094 -7.883 1 84.31 266 LEU A O 1
ATOM 2212 N N . GLY A 1 267 ? 1.967 17.25 -6.668 1 82.25 267 GLY A N 1
ATOM 2213 C CA . GLY A 1 267 ? 2.688 16.812 -7.848 1 82.25 267 GLY A CA 1
ATOM 2214 C C . GLY A 1 267 ? 3.803 17.75 -8.258 1 82.25 267 GLY A C 1
ATOM 2215 O O . GLY A 1 267 ? 3.746 18.953 -7.98 1 82.25 267 GLY A O 1
ATOM 2216 N N . GLU A 1 268 ? 4.711 17.219 -8.969 1 82.69 268 GLU A N 1
ATOM 2217 C CA . GLU A 1 268 ? 5.883 17.984 -9.375 1 82.69 268 GLU A CA 1
ATOM 2218 C C . GLU A 1 268 ? 5.555 18.922 -10.531 1 82.69 268 GLU A C 1
ATOM 2220 O O . GLU A 1 268 ? 6.309 19.859 -10.812 1 82.69 268 GLU A O 1
ATOM 2225 N N . ASP A 1 269 ? 4.461 18.719 -11.164 1 83.81 269 ASP A N 1
ATOM 2226 C CA . ASP A 1 269 ? 4.113 19.484 -12.359 1 83.81 269 ASP A CA 1
ATOM 2227 C C . ASP A 1 269 ? 3.305 20.734 -12 1 83.81 269 ASP A C 1
ATOM 2229 O O . ASP A 1 269 ? 2.898 21.484 -12.883 1 83.81 269 ASP A O 1
ATOM 2233 N N . VAL A 1 270 ? 3.129 20.953 -10.797 1 88.38 270 VAL A N 1
ATOM 2234 C CA . VAL A 1 270 ? 2.342 22.109 -10.359 1 88.38 270 VAL A CA 1
ATOM 2235 C C . VAL A 1 270 ? 3.02 23.391 -10.812 1 88.38 270 VAL A C 1
ATOM 2237 O O . VAL A 1 270 ? 4.246 23.453 -10.938 1 88.38 270 VAL A O 1
ATOM 2240 N N . SER A 1 271 ? 2.207 24.391 -11.117 1 92.94 271 SER A N 1
ATOM 2241 C CA . SER A 1 271 ? 2.748 25.688 -11.531 1 92.94 271 SER A CA 1
ATOM 2242 C C . SER A 1 271 ? 3.48 26.375 -10.383 1 92.94 271 SER A C 1
ATOM 2244 O O . SER A 1 271 ? 2.924 26.531 -9.297 1 92.94 271 SER A O 1
ATOM 2246 N N . ILE A 1 272 ? 4.715 26.766 -10.672 1 94.88 272 ILE A N 1
ATOM 2247 C CA . ILE A 1 272 ? 5.551 27.328 -9.617 1 94.88 272 ILE A CA 1
ATOM 2248 C C . ILE A 1 272 ? 6.398 28.469 -10.188 1 94.88 272 ILE A C 1
ATOM 2250 O O . ILE A 1 272 ? 6.91 28.359 -11.305 1 94.88 272 ILE A O 1
ATOM 2254 N N . THR A 1 273 ? 6.398 29.594 -9.523 1 94.88 273 THR A N 1
ATOM 2255 C CA . THR A 1 273 ? 7.25 30.719 -9.875 1 94.88 273 THR A CA 1
ATOM 2256 C C . THR A 1 273 ? 7.969 31.25 -8.641 1 94.88 273 THR A C 1
ATOM 2258 O O . THR A 1 273 ? 7.426 31.219 -7.531 1 94.88 273 THR A O 1
ATOM 2261 N N . GLN A 1 274 ? 9.133 31.656 -8.828 1 93 274 GLN A N 1
ATOM 2262 C CA . GLN A 1 274 ? 9.883 32.25 -7.719 1 93 274 GLN A CA 1
ATOM 2263 C C . GLN A 1 274 ? 9.492 33.688 -7.496 1 93 274 GLN A C 1
ATOM 2265 O O . GLN A 1 274 ? 9.312 34.469 -8.453 1 93 274 GLN A O 1
ATOM 2270 N N . ASP A 1 275 ? 9.227 34.031 -6.355 1 92.12 275 ASP A N 1
ATOM 2271 C CA . ASP A 1 275 ? 8.906 35.406 -5.934 1 92.12 275 ASP A CA 1
ATOM 2272 C C . ASP A 1 275 ? 9.781 35.844 -4.762 1 92.12 275 ASP A C 1
ATOM 2274 O O . ASP A 1 275 ? 9.352 35.781 -3.607 1 92.12 275 ASP A O 1
ATOM 2278 N N . GLY A 1 276 ? 10.961 36.438 -5.082 1 90.69 276 GLY A N 1
ATOM 2279 C CA . GLY A 1 276 ? 11.922 36.75 -4.035 1 90.69 276 GLY A CA 1
ATOM 2280 C C . GLY A 1 276 ? 12.461 35.5 -3.34 1 90.69 276 GLY A C 1
ATOM 2281 O O . GLY A 1 276 ? 13 34.594 -3.99 1 90.69 276 GLY A O 1
ATOM 2282 N N . ASP A 1 277 ? 12.234 35.5 -2.006 1 89.38 277 ASP A N 1
ATOM 2283 C CA . ASP A 1 277 ? 12.742 34.406 -1.216 1 89.38 277 ASP A CA 1
ATOM 2284 C C . ASP A 1 277 ? 11.688 33.312 -1.069 1 89.38 277 ASP A C 1
ATOM 2286 O O . ASP A 1 277 ? 11.945 32.25 -0.462 1 89.38 277 ASP A O 1
ATOM 2290 N N . ARG A 1 278 ? 10.594 33.562 -1.727 1 94.38 278 ARG A N 1
ATOM 2291 C CA . ARG A 1 278 ? 9.508 32.594 -1.641 1 94.38 278 ARG A CA 1
ATOM 2292 C C . ARG A 1 278 ? 9.125 32.062 -3.023 1 94.38 278 ARG A C 1
ATOM 2294 O O . ARG A 1 278 ? 9.727 32.469 -4.027 1 94.38 278 ARG A O 1
ATOM 2301 N N . PHE A 1 279 ? 8.273 31.125 -3.018 1 96.56 279 PHE A N 1
ATOM 2302 C CA . PHE A 1 279 ? 7.746 30.562 -4.254 1 96.56 279 PHE A CA 1
ATOM 2303 C C . PHE A 1 279 ? 6.227 30.672 -4.293 1 96.56 279 PHE A C 1
ATOM 2305 O O . PHE A 1 279 ? 5.559 30.5 -3.271 1 96.56 279 PHE A O 1
ATOM 2312 N N . LEU A 1 280 ? 5.758 31.016 -5.418 1 97.31 280 LEU A N 1
ATOM 2313 C CA . LEU A 1 280 ? 4.316 31.062 -5.641 1 97.31 280 LEU A CA 1
ATOM 2314 C C . LEU A 1 280 ? 3.842 29.797 -6.352 1 97.31 280 LEU A C 1
ATOM 2316 O O . LEU A 1 280 ? 4.359 29.438 -7.414 1 97.31 280 LEU A O 1
ATOM 2320 N N . ILE A 1 281 ? 2.908 29.141 -5.746 1 96.12 281 ILE A N 1
ATOM 2321 C CA . ILE A 1 281 ? 2.326 27.922 -6.301 1 96.12 281 ILE A CA 1
ATOM 2322 C C . ILE A 1 281 ? 0.894 28.188 -6.754 1 96.12 281 ILE A C 1
ATOM 2324 O O . ILE A 1 281 ? 0.088 28.734 -5.996 1 96.12 281 ILE A O 1
ATOM 2328 N N . ARG A 1 282 ? 0.565 27.797 -7.918 1 94.19 282 ARG A N 1
ATOM 2329 C CA . ARG A 1 282 ? -0.781 27.969 -8.453 1 94.19 282 ARG A CA 1
ATOM 2330 C C . ARG A 1 282 ? -1.376 26.625 -8.875 1 94.19 282 ARG A C 1
ATOM 2332 O O . ARG A 1 282 ? -0.722 25.844 -9.562 1 94.19 282 ARG A O 1
ATOM 2339 N N . PHE A 1 283 ? -2.574 26.406 -8.453 1 89.56 283 PHE A N 1
ATOM 2340 C CA . PHE A 1 283 ? -3.252 25.156 -8.82 1 89.56 283 PHE A CA 1
ATOM 2341 C C . PHE A 1 283 ? -4.754 25.281 -8.586 1 89.56 283 PHE A C 1
ATOM 2343 O O . PHE A 1 283 ? -5.211 26.203 -7.91 1 89.56 283 PHE A O 1
ATOM 2350 N N . ASP A 1 284 ? -5.473 24.406 -9.203 1 84.44 284 ASP A N 1
ATOM 2351 C CA . ASP A 1 284 ? -6.914 24.344 -9.008 1 84.44 284 ASP A CA 1
ATOM 2352 C C . ASP A 1 284 ? -7.281 23.266 -7.996 1 84.44 284 ASP A C 1
ATOM 2354 O O . ASP A 1 284 ? -6.73 22.156 -8.031 1 84.44 284 ASP A O 1
ATOM 2358 N N . ALA A 1 285 ? -8.086 23.672 -7.039 1 81.19 285 ALA A N 1
ATOM 2359 C CA . ALA A 1 285 ? -8.547 22.688 -6.07 1 81.19 285 ALA A CA 1
ATOM 2360 C C . ALA A 1 285 ? -9.883 23.094 -5.453 1 81.19 285 ALA A C 1
ATOM 2362 O O . ALA A 1 285 ? -10.234 24.266 -5.453 1 81.19 285 ALA A O 1
ATOM 2363 N N . ALA A 1 286 ? -10.594 22.062 -5.031 1 77.12 286 ALA A N 1
ATOM 2364 C CA . ALA A 1 286 ? -11.773 22.328 -4.215 1 77.12 286 ALA A CA 1
ATOM 2365 C C . ALA A 1 286 ? -11.383 22.594 -2.762 1 77.12 286 ALA A C 1
ATOM 2367 O O . ALA A 1 286 ? -10.602 21.844 -2.174 1 77.12 286 ALA A O 1
ATOM 2368 N N . VAL A 1 287 ? -11.875 23.688 -2.236 1 79.12 287 VAL A N 1
ATOM 2369 C CA . VAL A 1 287 ? -11.586 24.031 -0.848 1 79.12 287 VAL A CA 1
ATOM 2370 C C . VAL A 1 287 ? -12.414 23.156 0.088 1 79.12 287 VAL A C 1
ATOM 2372 O O . VAL A 1 287 ? -13.648 23.203 0.067 1 79.12 287 VAL A O 1
ATOM 2375 N N . SER A 1 288 ? -11.766 22.281 0.772 1 78.62 288 SER A N 1
ATOM 2376 C CA . SER A 1 288 ? -12.391 21.406 1.755 1 78.62 288 SER A CA 1
ATOM 2377 C C . SER A 1 288 ? -11.734 21.562 3.125 1 78.62 288 SER A C 1
ATOM 2379 O O . SER A 1 288 ? -10.703 22.219 3.256 1 78.62 288 SER A O 1
ATOM 2381 N N . ASP A 1 289 ? -12.422 21 4.152 1 80 289 ASP A N 1
ATOM 2382 C CA . ASP A 1 289 ? -11.828 21 5.484 1 80 289 ASP A CA 1
ATOM 2383 C C . ASP A 1 289 ? -10.477 20.281 5.48 1 80 289 ASP A C 1
ATOM 2385 O O . ASP A 1 289 ? -9.531 20.734 6.137 1 80 289 ASP A O 1
ATOM 2389 N N . GLY A 1 290 ? -10.43 19.234 4.715 1 81.94 290 GLY A N 1
ATOM 2390 C CA . GLY A 1 290 ? -9.18 18.5 4.598 1 81.94 290 GLY A CA 1
ATOM 2391 C C . GLY A 1 290 ? -8.062 19.344 3.996 1 81.94 290 GLY A C 1
ATOM 2392 O O . GLY A 1 290 ? -6.91 19.25 4.43 1 81.94 290 GLY A O 1
ATOM 2393 N N . PHE A 1 291 ? -8.43 20.094 2.996 1 86.56 291 PHE A N 1
ATOM 2394 C CA . PHE A 1 291 ? -7.441 20.969 2.371 1 86.56 291 PHE A CA 1
ATOM 2395 C C . PHE A 1 291 ? -6.945 22.016 3.357 1 86.56 291 PHE A C 1
ATOM 2397 O O . PHE A 1 291 ? -5.742 22.281 3.447 1 86.56 291 PHE A O 1
ATOM 2404 N N . VAL A 1 292 ? -7.844 22.609 4.047 1 90.06 292 VAL A N 1
ATOM 2405 C CA . VAL A 1 292 ? -7.5 23.609 5.055 1 90.06 292 VAL A CA 1
ATOM 2406 C C . VAL A 1 292 ? -6.598 22.984 6.113 1 90.06 292 VAL A C 1
ATOM 2408 O O . VAL A 1 292 ? -5.59 23.578 6.508 1 90.06 292 VAL A O 1
ATOM 2411 N N . PHE A 1 293 ? -6.93 21.812 6.52 1 89.88 293 PHE A N 1
ATOM 2412 C CA . PHE A 1 293 ? -6.129 21.109 7.516 1 89.88 293 PHE A CA 1
ATOM 2413 C C . PHE A 1 293 ? -4.719 20.859 7.004 1 89.88 293 PHE A C 1
ATOM 2415 O O . PHE A 1 293 ? -3.748 20.969 7.758 1 89.88 293 PHE A O 1
ATOM 2422 N N . TRP A 1 294 ? -4.641 20.531 5.789 1 90.81 294 TRP A N 1
ATOM 2423 C CA . TRP A 1 294 ? -3.328 20.328 5.195 1 90.81 294 TRP A CA 1
ATOM 2424 C C . TRP A 1 294 ? -2.518 21.609 5.184 1 90.81 294 TRP A C 1
ATOM 2426 O O . TRP A 1 294 ? -1.326 21.609 5.504 1 90.81 294 TRP A O 1
ATOM 2436 N N . LEU A 1 295 ? -3.15 22.672 4.82 1 94.5 295 LEU A N 1
ATOM 2437 C CA . LEU A 1 295 ? -2.479 23.969 4.824 1 94.5 295 LEU A CA 1
ATOM 2438 C C . LEU A 1 295 ? -1.999 24.328 6.227 1 94.5 295 LEU A C 1
ATOM 2440 O O . LEU A 1 295 ? -0.885 24.828 6.395 1 94.5 295 LEU A O 1
ATOM 2444 N N . LEU A 1 296 ? -2.846 24.062 7.188 1 95.19 296 LEU A N 1
ATOM 2445 C CA . LEU A 1 296 ? -2.486 24.344 8.57 1 95.19 296 LEU A CA 1
ATOM 2446 C C . LEU A 1 296 ? -1.25 23.562 8.984 1 95.19 296 LEU A C 1
ATOM 2448 O O . LEU A 1 296 ? -0.404 24.062 9.727 1 95.19 296 LEU A O 1
ATOM 2452 N N . SER A 1 297 ? -1.161 22.375 8.5 1 94.94 297 SER A N 1
ATOM 2453 C CA . SER A 1 297 ? -0.067 21.484 8.875 1 94.94 297 SER A CA 1
ATOM 2454 C C . SER A 1 297 ? 1.275 22.031 8.398 1 94.94 297 SER A C 1
ATOM 2456 O O . SER A 1 297 ? 2.328 21.609 8.875 1 94.94 297 SER A O 1
ATOM 2458 N N . LEU A 1 298 ? 1.279 23 7.512 1 94.56 298 LEU A N 1
ATOM 2459 C CA . LEU A 1 298 ? 2.512 23.547 6.953 1 94.56 298 LEU A CA 1
ATOM 2460 C C . LEU A 1 298 ? 2.992 24.75 7.77 1 94.56 298 LEU A C 1
ATOM 2462 O O . LEU A 1 298 ? 4.066 25.297 7.508 1 94.56 298 LEU A O 1
ATOM 2466 N N . GLY A 1 299 ? 2.215 25.109 8.742 1 93.88 299 GLY A N 1
ATOM 2467 C CA . GLY A 1 299 ? 2.623 26.141 9.688 1 93.88 299 GLY A CA 1
ATOM 2468 C C . GLY A 1 299 ? 2.918 27.469 9.031 1 93.88 299 GLY A C 1
ATOM 2469 O O . GLY A 1 299 ? 2.119 27.969 8.234 1 93.88 299 GLY A O 1
ATOM 2470 N N . THR A 1 300 ? 4.062 28.047 9.398 1 93.81 300 THR A N 1
ATOM 2471 C CA . THR A 1 300 ? 4.426 29.391 8.938 1 93.81 300 THR A CA 1
ATOM 2472 C C . THR A 1 300 ? 5.047 29.328 7.547 1 93.81 300 THR A C 1
ATOM 2474 O O . THR A 1 300 ? 5.348 30.375 6.953 1 93.81 300 THR A O 1
ATOM 2477 N N . GLN A 1 301 ? 5.156 28.156 7.008 1 94.5 301 GLN A N 1
ATOM 2478 C CA . GLN A 1 301 ? 5.891 27.984 5.762 1 94.5 301 GLN A CA 1
ATOM 2479 C C . GLN A 1 301 ? 4.996 28.25 4.555 1 94.5 301 GLN A C 1
ATOM 2481 O O . GLN A 1 301 ? 5.469 28.281 3.416 1 94.5 301 GLN A O 1
ATOM 2486 N N . VAL A 1 302 ? 3.719 28.406 4.848 1 96 302 VAL A N 1
ATOM 2487 C CA . VAL A 1 302 ? 2.789 28.625 3.74 1 96 302 VAL A CA 1
ATOM 2488 C C . VAL A 1 302 ? 1.863 29.797 4.051 1 96 302 VAL A C 1
ATOM 2490 O O . VAL A 1 302 ? 1.545 30.047 5.215 1 96 302 VAL A O 1
ATOM 2493 N N . GLU A 1 303 ? 1.484 30.531 3.057 1 96.62 303 GLU A N 1
ATOM 2494 C CA . GLU A 1 303 ? 0.491 31.594 3.115 1 96.62 303 GLU A CA 1
ATOM 2495 C C . GLU A 1 303 ? -0.453 31.531 1.918 1 96.62 303 GLU A C 1
ATOM 2497 O O . GLU A 1 303 ? -0.005 31.469 0.771 1 96.62 303 GLU A O 1
ATOM 2502 N N . VAL A 1 304 ? -1.742 31.5 2.242 1 97 304 VAL A N 1
ATOM 2503 C CA . VAL A 1 304 ? -2.732 31.547 1.171 1 97 304 VAL A CA 1
ATOM 2504 C C . VAL A 1 304 ? -2.895 32.969 0.67 1 97 304 VAL A C 1
ATOM 2506 O O . VAL A 1 304 ? -3.227 33.875 1.444 1 97 304 VAL A O 1
ATOM 2509 N N . LEU A 1 305 ? -2.646 33.156 -0.584 1 96.25 305 LEU A N 1
ATOM 2510 C CA . LEU A 1 305 ? -2.809 34.469 -1.188 1 96.25 305 LEU A CA 1
ATOM 2511 C C . LEU A 1 305 ? -4.18 34.594 -1.849 1 96.25 305 LEU A C 1
ATOM 2513 O O . LEU A 1 305 ? -4.84 35.625 -1.719 1 96.25 305 LEU A O 1
ATOM 2517 N N . GLU A 1 306 ? -4.598 33.594 -2.621 1 94.5 306 GLU A N 1
ATOM 2518 C CA . GLU A 1 306 ? -5.879 33.531 -3.318 1 94.5 306 GLU A CA 1
ATOM 2519 C C . GLU A 1 306 ? -6.484 32.125 -3.242 1 94.5 306 GLU A C 1
ATOM 2521 O O . GLU A 1 306 ? -5.758 31.141 -3.145 1 94.5 306 GLU A O 1
ATOM 2526 N N . PRO A 1 307 ? -7.844 32.094 -3.283 1 94.44 307 PRO A N 1
ATOM 2527 C CA . PRO A 1 307 ? -8.828 33.188 -3.277 1 94.44 307 PRO A CA 1
ATOM 2528 C C . PRO A 1 307 ? -8.961 33.844 -1.909 1 94.44 307 PRO A C 1
ATOM 2530 O O . PRO A 1 307 ? -8.547 33.281 -0.897 1 94.44 307 PRO A O 1
ATOM 2533 N N . VAL A 1 308 ? -9.594 35.031 -1.885 1 94.19 308 VAL A N 1
ATOM 2534 C CA . VAL A 1 308 ? -9.727 35.812 -0.663 1 94.19 308 VAL A CA 1
ATOM 2535 C C . VAL A 1 308 ? -10.562 35.031 0.358 1 94.19 308 VAL A C 1
ATOM 2537 O O . VAL A 1 308 ? -10.312 35.125 1.562 1 94.19 308 VAL A O 1
ATOM 2540 N N . THR A 1 309 ? -11.492 34.312 -0.108 1 93.44 309 THR A N 1
ATOM 2541 C CA . THR A 1 309 ? -12.367 33.562 0.773 1 93.44 309 THR A CA 1
ATOM 2542 C C . THR A 1 309 ? -11.57 32.5 1.553 1 93.44 309 THR A C 1
ATOM 2544 O O . THR A 1 309 ? -11.789 32.312 2.752 1 93.44 309 THR A O 1
ATOM 2547 N N . LEU A 1 310 ? -10.672 31.844 0.878 1 93.56 310 LEU A N 1
ATOM 2548 C CA . LEU A 1 310 ? -9.828 30.859 1.538 1 93.56 310 LEU A CA 1
ATOM 2549 C C . LEU A 1 310 ? -8.836 31.531 2.484 1 93.56 310 LEU A C 1
ATOM 2551 O O . LEU A 1 310 ? -8.578 31.031 3.58 1 93.56 310 LEU A O 1
ATOM 2555 N N . ARG A 1 311 ? -8.328 32.594 2.039 1 95.69 311 ARG A N 1
ATOM 2556 C CA . ARG A 1 311 ? -7.402 33.344 2.879 1 95.69 311 ARG A CA 1
ATOM 2557 C C . ARG A 1 311 ? -8.062 33.781 4.184 1 95.69 311 ARG A C 1
ATOM 2559 O O . ARG A 1 311 ? -7.488 33.594 5.262 1 95.69 311 ARG A O 1
ATOM 2566 N N . ASP A 1 312 ? -9.25 34.312 4.07 1 94.94 312 ASP A N 1
ATOM 2567 C CA . ASP A 1 312 ? -10.008 34.75 5.246 1 94.94 312 ASP A CA 1
ATOM 2568 C C . ASP A 1 312 ? -10.32 33.562 6.16 1 94.94 312 ASP A C 1
ATOM 2570 O O . ASP A 1 312 ? -10.227 33.656 7.383 1 94.94 312 ASP A O 1
ATOM 2574 N N . HIS A 1 313 ? -10.648 32.5 5.512 1 94.44 313 HIS A N 1
ATOM 2575 C CA . HIS A 1 313 ? -10.945 31.297 6.281 1 94.44 313 HIS A CA 1
ATOM 2576 C C . HIS A 1 313 ? -9.727 30.844 7.074 1 94.44 313 HIS A C 1
ATOM 2578 O O . HIS A 1 313 ? -9.844 30.469 8.242 1 94.44 313 HIS A O 1
ATOM 2584 N N . MET A 1 314 ? -8.602 30.859 6.445 1 95.56 314 MET A N 1
ATOM 2585 C CA . MET A 1 314 ? -7.348 30.5 7.109 1 95.56 314 MET A CA 1
ATOM 2586 C C . MET A 1 314 ? -7.074 31.438 8.281 1 95.56 314 MET A C 1
ATOM 2588 O O . MET A 1 314 ? -6.754 30.984 9.383 1 95.56 314 MET A O 1
ATOM 2592 N N . ARG A 1 315 ? -7.23 32.719 8.023 1 95.5 315 ARG A N 1
ATOM 2593 C CA . ARG A 1 315 ? -6.992 33.719 9.055 1 95.5 315 ARG A CA 1
ATOM 2594 C C . ARG A 1 315 ? -7.898 33.469 10.266 1 95.5 315 ARG A C 1
ATOM 2596 O O . ARG A 1 315 ? -7.426 33.438 11.398 1 95.5 315 ARG A O 1
ATOM 2603 N N . GLU A 1 316 ? -9.133 33.312 10.023 1 95.19 316 GLU A N 1
ATOM 2604 C CA . GLU A 1 316 ? -10.109 33.094 11.094 1 95.19 316 GLU A CA 1
ATOM 2605 C C . GLU A 1 316 ? -9.805 31.844 11.891 1 95.19 316 GLU A C 1
ATOM 2607 O O . GLU A 1 316 ? -9.906 31.844 13.125 1 95.19 316 GLU A O 1
ATOM 2612 N N . THR A 1 317 ? -9.461 30.828 11.141 1 95.38 317 THR A N 1
ATOM 2613 C CA . THR A 1 317 ? -9.148 29.562 11.797 1 95.38 317 THR A CA 1
ATOM 2614 C C . THR A 1 317 ? -7.918 29.703 12.695 1 95.38 317 THR A C 1
ATOM 2616 O O . THR A 1 317 ? -7.918 29.25 13.836 1 95.38 317 THR A O 1
ATOM 2619 N N . ILE A 1 318 ? -6.902 30.297 12.203 1 96.38 318 ILE A N 1
ATOM 2620 C CA . ILE A 1 318 ? -5.652 30.469 12.93 1 96.38 318 ILE A CA 1
ATOM 2621 C C . ILE A 1 318 ? -5.883 31.359 14.148 1 96.38 318 ILE A C 1
ATOM 2623 O O . ILE A 1 318 ? -5.352 31.078 15.227 1 96.38 318 ILE A O 1
ATOM 2627 N N . GLU A 1 319 ? -6.676 32.406 13.984 1 95.19 319 GLU A N 1
ATOM 2628 C CA . GLU A 1 319 ? -7.016 33.25 15.109 1 95.19 319 GLU A CA 1
ATOM 2629 C C . GLU A 1 319 ? -7.773 32.5 16.188 1 95.19 319 GLU A C 1
ATOM 2631 O O . GLU A 1 319 ? -7.531 32.688 17.391 1 95.19 319 GLU A O 1
ATOM 2636 N N . ALA A 1 320 ? -8.664 31.719 15.727 1 95 320 ALA A N 1
ATOM 2637 C CA . ALA A 1 320 ? -9.414 30.891 16.672 1 95 320 ALA A CA 1
ATOM 2638 C C . ALA A 1 320 ? -8.484 29.938 17.406 1 95 320 ALA A C 1
ATOM 2640 O O . ALA A 1 320 ? -8.664 29.688 18.609 1 95 320 ALA A O 1
ATOM 2641 N N . MET A 1 321 ? -7.539 29.391 16.688 1 95.75 321 MET A N 1
ATOM 2642 C CA . MET A 1 321 ? -6.543 28.516 17.328 1 95.75 321 MET A CA 1
ATOM 2643 C C . MET A 1 321 ? -5.762 29.281 18.391 1 95.75 321 MET A C 1
ATOM 2645 O O . MET A 1 321 ? -5.516 28.75 19.484 1 95.75 321 MET A O 1
ATOM 2649 N N . ALA A 1 322 ? -5.359 30.484 18.047 1 94.12 322 ALA A N 1
ATOM 2650 C CA . ALA A 1 322 ? -4.609 31.312 18.984 1 94.12 322 ALA A CA 1
ATOM 2651 C C . ALA A 1 322 ? -5.418 31.578 20.25 1 94.12 322 ALA A C 1
ATOM 2653 O O . ALA A 1 322 ? -4.863 31.625 21.344 1 94.12 322 ALA A O 1
ATOM 2654 N N . GLY A 1 323 ? -6.668 31.719 20.094 1 93 323 GLY A N 1
ATOM 2655 C CA . GLY A 1 323 ? -7.555 31.953 21.234 1 93 323 GLY A CA 1
ATOM 2656 C C . GLY A 1 323 ? -7.574 30.812 22.219 1 93 323 GLY A C 1
ATOM 2657 O O . GLY A 1 323 ? -7.758 31.016 23.422 1 93 323 GLY A O 1
ATOM 2658 N N . ARG A 1 324 ? -7.398 29.609 21.75 1 91 324 ARG A N 1
ATOM 2659 C CA . ARG A 1 324 ? -7.398 28.422 22.609 1 91 324 ARG A CA 1
ATOM 2660 C C . ARG A 1 324 ? -6.176 28.406 23.531 1 91 324 ARG A C 1
ATOM 2662 O O . ARG A 1 324 ? -6.238 27.891 24.641 1 91 324 ARG A O 1
ATOM 2669 N N . TYR A 1 325 ? -5.098 28.891 23.125 1 91.44 325 TYR A N 1
ATOM 2670 C CA . TYR A 1 325 ? -3.859 28.859 23.891 1 91.44 325 TYR A CA 1
ATOM 2671 C C . TYR A 1 325 ? -3.705 30.125 24.734 1 91.44 325 TYR A C 1
ATOM 2673 O O . TYR A 1 325 ? -2.873 30.172 25.641 1 91.44 325 TYR A O 1
ATOM 2681 N N . ALA A 1 326 ? -4.332 31.219 24.438 1 81.69 326 ALA A N 1
ATOM 2682 C CA . ALA A 1 326 ? -4.293 32.438 25.219 1 81.69 326 ALA A CA 1
ATOM 2683 C C . ALA A 1 326 ? -5 32.281 26.562 1 81.69 326 ALA A C 1
ATOM 2685 O O . ALA A 1 326 ? -4.574 32.812 27.578 1 81.69 326 ALA A O 1
ATOM 2686 N N . LYS A 1 327 ? -6.141 31.703 26.703 1 64.12 327 LYS A N 1
ATOM 2687 C CA . LYS A 1 327 ? -6.945 31.594 27.906 1 64.12 327 LYS A CA 1
ATOM 2688 C C . LYS A 1 327 ? -6.215 30.797 28.984 1 64.12 327 LYS A C 1
ATOM 2690 O O . LYS A 1 327 ? -6.43 31 30.188 1 64.12 327 LYS A O 1
ATOM 2695 N N . ALA A 1 328 ? -5.43 29.797 28.875 1 55.25 328 ALA A N 1
ATOM 2696 C CA . ALA A 1 328 ? -5 28.938 29.969 1 55.25 328 ALA A CA 1
ATOM 2697 C C . ALA A 1 328 ? -3.908 29.594 30.797 1 55.25 328 ALA A C 1
ATOM 2699 O O . ALA A 1 328 ? -3.385 29 31.734 1 55.25 328 ALA A O 1
ATOM 2700 N N . SER A 1 329 ? -3.189 30.609 30.344 1 43.44 329 SER A N 1
ATOM 2701 C CA . SER A 1 329 ? -2.184 31.156 31.25 1 43.44 329 SER A CA 1
ATOM 2702 C C . SER A 1 329 ? -2.809 31.609 32.562 1 43.44 329 SER A C 1
ATOM 2704 O O . SER A 1 329 ? -2.139 32.219 33.375 1 43.44 329 SER A O 1
ATOM 2706 N N . ILE A 1 330 ? -4.078 31.734 32.656 1 36.31 330 ILE A N 1
ATOM 2707 C CA . ILE A 1 330 ? -4.465 32.344 33.938 1 36.31 330 ILE A CA 1
ATOM 2708 C C . ILE A 1 330 ? -4.199 31.359 35.062 1 36.31 330 ILE A C 1
ATOM 2710 O O . ILE A 1 330 ? -4.898 30.344 35.188 1 36.31 330 ILE A O 1
ATOM 2714 N N . HIS A 1 331 ? -2.986 30.719 35.344 1 32.06 331 HIS A N 1
ATOM 2715 C CA . HIS A 1 331 ? -2.852 30.578 36.781 1 32.06 331 HIS A CA 1
ATOM 2716 C C . HIS A 1 331 ? -2.803 31.953 37.469 1 32.06 331 HIS A C 1
ATOM 2718 O O . HIS A 1 331 ? -2.15 32.875 36.969 1 32.06 331 HIS A O 1
ATOM 2724 N N . MET B 1 1 ? 1.353 -33.188 -28.906 1 80 1 MET B N 1
ATOM 2725 C CA . MET B 1 1 ? 1.7 -32.625 -27.594 1 80 1 MET B CA 1
ATOM 2726 C C . MET B 1 1 ? 2.115 -33.75 -26.641 1 80 1 MET B C 1
ATOM 2728 O O . MET B 1 1 ? 1.439 -34.781 -26.531 1 80 1 MET B O 1
ATOM 2732 N N . ASN B 1 2 ? 3.309 -33.625 -26.047 1 85.19 2 ASN B N 1
ATOM 2733 C CA . ASN B 1 2 ? 3.723 -34.688 -25.141 1 85.19 2 ASN B CA 1
ATOM 2734 C C . ASN B 1 2 ? 3.027 -34.562 -23.797 1 85.19 2 ASN B C 1
ATOM 2736 O O . ASN B 1 2 ? 2.381 -33.562 -23.5 1 85.19 2 ASN B O 1
ATOM 2740 N N . ASN B 1 3 ? 3.051 -35.656 -23.047 1 90.5 3 ASN B N 1
ATOM 2741 C CA . ASN B 1 3 ? 2.297 -35.75 -21.812 1 90.5 3 ASN B CA 1
ATOM 2742 C C . ASN B 1 3 ? 2.705 -34.688 -20.797 1 90.5 3 ASN B C 1
ATOM 2744 O O . ASN B 1 3 ? 1.861 -34.156 -20.062 1 90.5 3 ASN B O 1
ATOM 2748 N N . ARG B 1 4 ? 3.971 -34.375 -20.812 1 92.75 4 ARG B N 1
ATOM 2749 C CA . ARG B 1 4 ? 4.469 -33.344 -19.891 1 92.75 4 ARG B CA 1
ATOM 2750 C C . ARG B 1 4 ? 3.908 -31.969 -20.219 1 92.75 4 ARG B C 1
ATOM 2752 O O . ARG B 1 4 ? 3.395 -31.281 -19.344 1 92.75 4 ARG B O 1
ATOM 2759 N N . GLU B 1 5 ? 3.959 -31.641 -21.453 1 91.31 5 GLU B N 1
ATOM 2760 C CA . GLU B 1 5 ? 3.441 -30.359 -21.938 1 91.31 5 GLU B CA 1
ATOM 2761 C C . GLU B 1 5 ? 1.938 -30.25 -21.703 1 91.31 5 GLU B C 1
ATOM 2763 O O . GLU B 1 5 ? 1.438 -29.188 -21.312 1 91.31 5 GLU B O 1
ATOM 2768 N N . ARG B 1 6 ? 1.33 -31.344 -21.953 1 94 6 ARG B N 1
ATOM 2769 C CA . ARG B 1 6 ? -0.119 -31.375 -21.781 1 94 6 ARG B CA 1
ATOM 2770 C C . ARG B 1 6 ? -0.503 -31.078 -20.328 1 94 6 ARG B C 1
ATOM 2772 O O . ARG B 1 6 ? -1.392 -30.266 -20.078 1 94 6 ARG B O 1
ATOM 2779 N N . LEU B 1 7 ? 0.144 -31.75 -19.391 1 95.94 7 LEU B N 1
ATOM 2780 C CA . LEU B 1 7 ? -0.137 -31.562 -17.969 1 95.94 7 LEU B CA 1
ATOM 2781 C C . LEU B 1 7 ? 0.025 -30.094 -17.578 1 95.94 7 LEU B C 1
ATOM 2783 O O . LEU B 1 7 ? -0.822 -29.547 -16.875 1 95.94 7 LEU B O 1
ATOM 2787 N N . LEU B 1 8 ? 1.062 -29.5 -18.047 1 95 8 LEU B N 1
ATOM 2788 C CA . LEU B 1 8 ? 1.354 -28.109 -17.719 1 95 8 LEU B CA 1
ATOM 2789 C C . LEU B 1 8 ? 0.321 -27.188 -18.344 1 95 8 LEU B C 1
ATOM 2791 O O . LEU B 1 8 ? -0.074 -26.188 -17.734 1 95 8 LEU B O 1
ATOM 2795 N N . GLU B 1 9 ? -0.133 -27.516 -19.516 1 94.81 9 GLU B N 1
ATOM 2796 C CA . GLU B 1 9 ? -1.143 -26.703 -20.203 1 94.81 9 GLU B CA 1
ATOM 2797 C C . GLU B 1 9 ? -2.508 -26.844 -19.531 1 94.81 9 GLU B C 1
ATOM 2799 O O . GLU B 1 9 ? -3.283 -25.891 -19.469 1 94.81 9 GLU B O 1
ATOM 2804 N N . VAL B 1 10 ? -2.779 -28.094 -19.109 1 96.38 10 VAL B N 1
ATOM 2805 C CA . VAL B 1 10 ? -4.023 -28.312 -18.375 1 96.38 10 VAL B CA 1
ATOM 2806 C C . VAL B 1 10 ? -4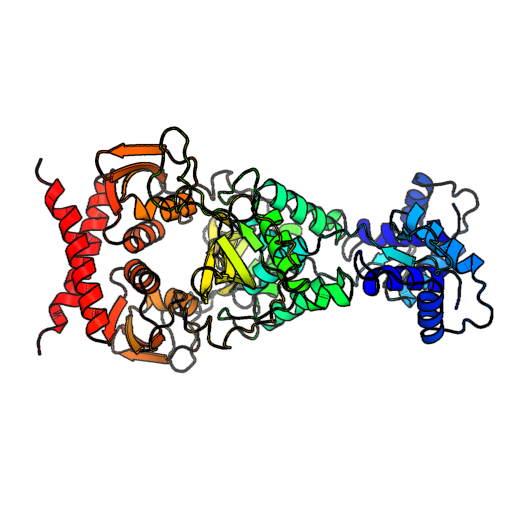.039 -27.453 -17.125 1 96.38 10 VAL B C 1
ATOM 2808 O O . VAL B 1 10 ? -5.039 -26.797 -16.812 1 96.38 10 VAL B O 1
ATOM 2811 N N . ARG B 1 11 ? -2.926 -27.453 -16.422 1 95.31 11 ARG B N 1
ATOM 2812 C CA . ARG B 1 11 ? -2.807 -26.625 -15.234 1 95.31 11 ARG B CA 1
ATOM 2813 C C . ARG B 1 11 ? -3.021 -25.156 -15.57 1 95.31 11 ARG B C 1
ATOM 2815 O O . ARG B 1 11 ? -3.762 -24.453 -14.875 1 95.31 11 ARG B O 1
ATOM 2822 N N . ARG B 1 12 ? -2.379 -24.719 -16.594 1 94.81 12 ARG B N 1
ATOM 2823 C CA . ARG B 1 12 ? -2.48 -23.328 -17.016 1 94.81 12 ARG B CA 1
ATOM 2824 C C . ARG B 1 12 ? -3.922 -22.953 -17.359 1 94.81 12 ARG B C 1
ATOM 2826 O O . ARG B 1 12 ? -4.383 -21.859 -17.031 1 94.81 12 ARG B O 1
ATOM 2833 N N . PHE B 1 13 ? -4.582 -23.875 -18.031 1 96.75 13 PHE B N 1
ATOM 2834 C CA . PHE B 1 13 ? -5.977 -23.656 -18.422 1 96.75 13 PHE B CA 1
ATOM 2835 C C . PHE B 1 13 ? -6.836 -23.391 -17.188 1 96.75 13 PHE B C 1
ATOM 2837 O O . PHE B 1 13 ? -7.574 -22.406 -17.141 1 96.75 13 PHE B O 1
ATOM 2844 N N . PHE B 1 14 ? -6.703 -24.266 -16.172 1 96.75 14 PHE B N 1
ATOM 2845 C CA . PHE B 1 14 ? -7.539 -24.109 -14.992 1 96.75 14 PHE B CA 1
ATOM 2846 C C . PHE B 1 14 ? -7.145 -22.875 -14.203 1 96.75 14 PHE B C 1
ATOM 2848 O O . PHE B 1 14 ? -8 -22.188 -13.641 1 96.75 14 PHE B O 1
ATOM 2855 N N . GLU B 1 15 ? -5.879 -22.562 -14.211 1 95.12 15 GLU B N 1
ATOM 2856 C CA . GLU B 1 15 ? -5.371 -21.391 -13.492 1 95.12 15 GLU B CA 1
ATOM 2857 C C . GLU B 1 15 ? -5.902 -20.094 -14.094 1 95.12 15 GLU B C 1
ATOM 2859 O O . GLU B 1 15 ? -6.277 -19.172 -13.367 1 95.12 15 GLU B O 1
ATOM 2864 N N . ARG B 1 16 ? -6.035 -20.047 -15.422 1 95.75 16 ARG B N 1
ATOM 2865 C CA . ARG B 1 16 ? -6.266 -18.781 -16.094 1 95.75 16 ARG B CA 1
ATOM 2866 C C . ARG B 1 16 ? -7.707 -18.672 -16.578 1 95.75 16 ARG B C 1
ATOM 2868 O O . ARG B 1 16 ? -8.234 -17.562 -16.734 1 95.75 16 ARG B O 1
ATOM 2875 N N . HIS B 1 17 ? -8.336 -19.797 -16.734 1 96.69 17 HIS B N 1
ATOM 2876 C CA . HIS B 1 17 ? -9.609 -19.719 -17.438 1 96.69 17 HIS B CA 1
ATOM 2877 C C . HIS B 1 17 ? -10.766 -20.156 -16.547 1 96.69 17 HIS B C 1
ATOM 2879 O O . HIS B 1 17 ? -11.922 -20.141 -16.969 1 96.69 17 HIS B O 1
ATOM 2885 N N . THR B 1 18 ? -10.461 -20.562 -15.336 1 96.19 18 THR B N 1
ATOM 2886 C CA . THR B 1 18 ? -11.57 -21 -14.492 1 96.19 18 THR B CA 1
ATOM 2887 C C . THR B 1 18 ? -11.461 -20.391 -13.102 1 96.19 18 THR B C 1
ATOM 2889 O O . THR B 1 18 ? -10.367 -20 -12.664 1 96.19 18 THR B O 1
ATOM 2892 N N . ASP B 1 19 ? -12.508 -20.234 -12.422 1 93.19 19 ASP B N 1
ATOM 2893 C CA . ASP B 1 19 ? -12.656 -19.859 -11.016 1 93.19 19 ASP B CA 1
ATOM 2894 C C . ASP B 1 19 ? -14.031 -20.266 -10.492 1 93.19 19 ASP B C 1
ATOM 2896 O O . ASP B 1 19 ? -14.797 -20.953 -11.18 1 93.19 19 ASP B O 1
ATOM 2900 N N . ASP B 1 20 ? -14.344 -19.891 -9.312 1 88.06 20 ASP B N 1
ATOM 2901 C CA . ASP B 1 20 ? -15.562 -20.344 -8.656 1 88.06 20 ASP B CA 1
ATOM 2902 C C . ASP B 1 20 ? -16.797 -19.969 -9.477 1 88.06 20 ASP B C 1
ATOM 2904 O O . ASP B 1 20 ? -17.812 -20.672 -9.453 1 88.06 20 ASP B O 1
ATOM 2908 N N . ASN B 1 21 ? -16.703 -18.922 -10.227 1 87 21 ASN B N 1
ATOM 2909 C CA . ASN B 1 21 ? -17.859 -18.406 -10.969 1 87 21 ASN B CA 1
ATOM 2910 C C . ASN B 1 21 ? -17.734 -18.703 -12.461 1 87 21 ASN B C 1
ATOM 2912 O O . ASN B 1 21 ? -18.656 -18.422 -13.227 1 87 21 ASN B O 1
ATOM 2916 N N . HIS B 1 22 ? -16.672 -19.328 -12.844 1 92.62 22 HIS B N 1
ATOM 2917 C CA . HIS B 1 22 ? -16.453 -19.594 -14.258 1 92.62 22 HIS B CA 1
ATOM 2918 C C . HIS B 1 22 ? -15.945 -21.01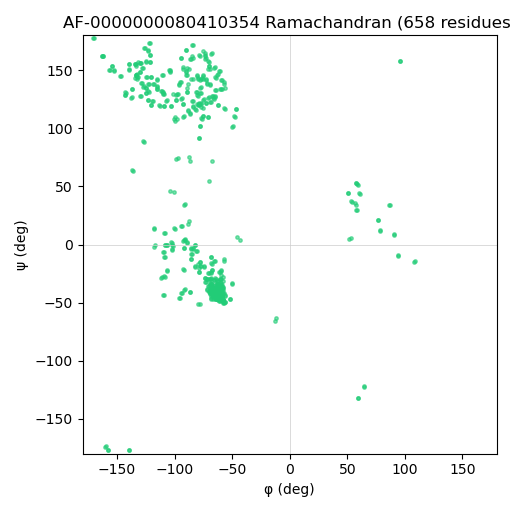6 -14.469 1 92.62 22 HIS B C 1
ATOM 2920 O O . HIS B 1 22 ? -14.844 -21.219 -14.977 1 92.62 22 HIS B O 1
ATOM 2926 N N . PRO B 1 23 ? -16.75 -22 -14.133 1 94.5 23 PRO B N 1
ATOM 2927 C CA . PRO B 1 23 ? -16.375 -23.391 -14.398 1 94.5 23 PRO B CA 1
ATOM 2928 C C . PRO B 1 23 ? -16.391 -23.734 -15.891 1 94.5 23 PRO B C 1
ATOM 2930 O O . PRO B 1 23 ? -17.031 -23.047 -16.672 1 94.5 23 PRO B O 1
ATOM 2933 N N . LYS B 1 24 ? -15.625 -24.688 -16.297 1 95.94 24 LYS B N 1
ATOM 2934 C CA . LYS B 1 24 ? -15.523 -25.094 -17.688 1 95.94 24 LYS B CA 1
ATOM 2935 C C . LYS B 1 24 ? -15.695 -26.609 -17.828 1 95.94 24 LYS B C 1
ATOM 2937 O O . LYS B 1 24 ? -15.5 -27.359 -16.875 1 95.94 24 LYS B O 1
ATOM 2942 N N . THR B 1 25 ? -16.094 -26.969 -19 1 94.12 25 THR B N 1
ATOM 2943 C CA . THR B 1 25 ? -16.281 -28.391 -19.266 1 94.12 25 THR B CA 1
ATOM 2944 C C . THR B 1 25 ? -15.008 -29.016 -19.797 1 94.12 25 THR B C 1
ATOM 2946 O O . THR B 1 25 ? -14.055 -28.312 -20.141 1 94.12 25 THR B O 1
ATOM 2949 N N . LEU B 1 26 ? -15.062 -30.359 -19.797 1 93.56 26 LEU B N 1
ATOM 2950 C CA . LEU B 1 26 ? -13.953 -31.094 -20.406 1 93.56 26 LEU B CA 1
ATOM 2951 C C . LEU B 1 26 ? -13.812 -30.719 -21.875 1 93.56 26 LEU B C 1
ATOM 2953 O O . LEU B 1 26 ? -12.695 -30.672 -22.406 1 93.56 26 LEU B O 1
ATOM 2957 N N . GLU B 1 27 ? -14.914 -30.438 -22.516 1 93 27 GLU B N 1
ATOM 2958 C CA . GLU B 1 27 ? -14.914 -30.031 -23.922 1 93 27 GLU B CA 1
ATOM 2959 C C . GLU B 1 27 ? -14.195 -28.703 -24.109 1 93 27 GLU B C 1
ATOM 2961 O O . GLU B 1 27 ? -13.453 -28.516 -25.078 1 93 27 GLU B O 1
ATOM 2966 N N . ASP B 1 28 ? -14.438 -27.781 -23.188 1 95.38 28 ASP B N 1
ATOM 2967 C CA . ASP B 1 28 ? -13.742 -26.5 -23.203 1 95.38 28 ASP B CA 1
ATOM 2968 C C . ASP B 1 28 ? -12.234 -26.688 -23.109 1 95.38 28 ASP B C 1
ATOM 2970 O O . ASP B 1 28 ? -11.469 -26.031 -23.812 1 95.38 28 ASP B O 1
ATOM 2974 N N . LEU B 1 29 ? -11.828 -27.531 -22.234 1 96.19 29 LEU B N 1
ATOM 2975 C CA . LEU B 1 29 ? -10.414 -27.828 -22.016 1 96.19 29 LEU B CA 1
ATOM 2976 C C . LEU B 1 29 ? -9.789 -28.438 -23.266 1 96.19 29 LEU B C 1
ATOM 2978 O O . LEU B 1 29 ? -8.695 -28.031 -23.672 1 96.19 29 LEU B O 1
ATOM 2982 N N . LEU B 1 30 ? -10.539 -29.344 -23.875 1 94.81 30 LEU B N 1
ATOM 2983 C CA . LEU B 1 30 ? -10.031 -30 -25.078 1 94.81 30 LEU B CA 1
ATOM 2984 C C . LEU B 1 30 ? -9.906 -29 -26.234 1 94.81 30 LEU B C 1
ATOM 2986 O O . LEU B 1 30 ? -8.961 -29.078 -27.016 1 94.81 30 LEU B O 1
ATOM 2990 N N . GLU B 1 31 ? -10.812 -28.141 -26.344 1 95.31 31 GLU B N 1
ATOM 2991 C CA . GLU B 1 31 ? -10.742 -27.094 -27.344 1 95.31 31 GLU B CA 1
ATOM 2992 C C . GLU B 1 31 ? -9.516 -26.203 -27.141 1 95.31 31 GLU B C 1
ATOM 2994 O O . GLU B 1 31 ? -8.805 -25.875 -28.094 1 95.31 31 GLU B O 1
ATOM 2999 N N . TYR B 1 32 ? -9.289 -25.828 -25.906 1 96.06 32 TYR B N 1
ATOM 3000 C CA . TYR B 1 32 ? -8.109 -25.047 -25.578 1 96.06 32 TYR B CA 1
ATOM 3001 C C . TYR B 1 32 ? -6.832 -25.766 -25.953 1 96.06 32 TYR B C 1
ATOM 3003 O O . TYR B 1 32 ? -5.941 -25.188 -26.578 1 96.06 32 TYR B O 1
ATOM 3011 N N . LEU B 1 33 ? -6.727 -27.062 -25.641 1 95.62 33 LEU B N 1
ATOM 3012 C CA . LEU B 1 33 ? -5.531 -27.859 -25.922 1 95.62 33 LEU B CA 1
ATOM 3013 C C . LEU B 1 33 ? -5.297 -27.969 -27.422 1 95.62 33 LEU B C 1
ATOM 3015 O O . LEU B 1 33 ? -4.152 -28.016 -27.875 1 95.62 33 LEU B O 1
ATOM 3019 N N . SER B 1 34 ? -6.379 -27.922 -28.188 1 94.19 34 SER B N 1
ATOM 3020 C CA . SER B 1 34 ? -6.285 -28.062 -29.641 1 94.19 34 SER B CA 1
ATOM 3021 C C . SER B 1 34 ? -5.637 -26.828 -30.266 1 94.19 34 SER B C 1
ATOM 3023 O O . SER B 1 34 ? -5.082 -26.906 -31.359 1 94.19 34 SER B O 1
ATOM 3025 N N . THR B 1 35 ? -5.75 -25.719 -29.562 1 93.62 35 THR B N 1
ATOM 3026 C CA . THR B 1 35 ? -5.156 -24.484 -30.078 1 93.62 35 THR B CA 1
ATOM 3027 C C . THR B 1 35 ? -3.652 -24.469 -29.828 1 93.62 35 THR B C 1
ATOM 3029 O O . THR B 1 35 ? -2.924 -23.688 -30.438 1 93.62 35 THR B O 1
ATOM 3032 N N . ILE B 1 36 ? -3.199 -25.219 -28.953 1 90.12 36 ILE B N 1
ATOM 3033 C CA . ILE B 1 36 ? -1.795 -25.234 -28.562 1 90.12 36 ILE B CA 1
ATOM 3034 C C . ILE B 1 36 ? -1.039 -26.297 -29.359 1 90.12 36 ILE B C 1
ATOM 3036 O O . ILE B 1 36 ? 0.1 -26.062 -29.781 1 90.12 36 ILE B O 1
ATOM 3040 N N . GLY B 1 37 ? -1.66 -27.438 -29.531 1 87.19 37 GLY B N 1
ATOM 3041 C CA . GLY B 1 37 ? -1.009 -28.531 -30.234 1 87.19 37 GLY B CA 1
ATOM 3042 C C . GLY B 1 37 ? -1.986 -29.531 -30.797 1 87.19 37 GLY B C 1
ATOM 3043 O O . GLY B 1 37 ? -3.201 -29.359 -30.703 1 87.19 37 GLY B O 1
ATOM 3044 N N . ASP B 1 38 ? -1.426 -30.562 -31.375 1 86.62 38 ASP B N 1
ATOM 3045 C CA . ASP B 1 38 ? -2.229 -31.609 -32 1 86.62 38 ASP B CA 1
ATOM 3046 C C . ASP B 1 38 ? -2.912 -32.469 -30.938 1 86.62 38 ASP B C 1
ATOM 3048 O O . ASP B 1 38 ? -2.244 -33.094 -30.125 1 86.62 38 ASP B O 1
ATOM 3052 N N . THR B 1 39 ? -4.219 -32.531 -30.984 1 84.25 39 THR B N 1
ATOM 3053 C CA . THR B 1 39 ? -4.988 -33.281 -30 1 84.25 39 THR B CA 1
ATOM 3054 C C . THR B 1 39 ? -5.77 -34.406 -30.672 1 84.25 39 THR B C 1
ATOM 3056 O O . THR B 1 39 ? -6.715 -34.938 -30.094 1 84.25 39 THR B O 1
ATOM 3059 N N . SER B 1 40 ? -5.43 -34.656 -31.859 1 85.06 40 SER B N 1
ATOM 3060 C CA . SER B 1 40 ? -6.188 -35.656 -32.625 1 85.06 40 SER B CA 1
ATOM 3061 C C . SER B 1 40 ? -6.184 -37 -31.938 1 85.06 40 SER B C 1
ATOM 3063 O O . SER B 1 40 ? -7.18 -37.75 -31.984 1 85.06 40 SER B O 1
ATOM 3065 N N . LYS B 1 41 ? -5.234 -37.375 -31.25 1 87.44 41 LYS B N 1
ATOM 3066 C CA . LYS B 1 41 ? -5.117 -38.688 -30.625 1 87.44 41 LYS B CA 1
ATOM 3067 C C . LYS B 1 41 ? -5.285 -38.594 -29.109 1 87.44 41 LYS B C 1
ATOM 3069 O O . LYS B 1 41 ? -4.988 -39.531 -28.391 1 87.44 41 LYS B O 1
ATOM 3074 N N . LEU B 1 42 ? -5.684 -37.5 -28.672 1 88.56 42 LEU B N 1
ATOM 3075 C CA . LEU B 1 42 ? -5.766 -37.281 -27.234 1 88.56 42 LEU B CA 1
ATOM 3076 C C . LEU B 1 42 ? -7.039 -37.906 -26.656 1 88.56 42 LEU B C 1
ATOM 3078 O O . LEU B 1 42 ? -8.141 -37.562 -27.094 1 88.56 42 LEU B O 1
ATOM 3082 N N . ALA B 1 43 ? -6.879 -38.812 -25.719 1 89.12 43 ALA B N 1
ATOM 3083 C CA . ALA B 1 43 ? -8 -39.5 -25.062 1 89.12 43 ALA B CA 1
ATOM 3084 C C . ALA B 1 43 ? -8.516 -38.656 -23.891 1 89.12 43 ALA B C 1
ATOM 3086 O O . ALA B 1 43 ? -7.73 -38.062 -23.141 1 89.12 43 ALA B O 1
ATOM 3087 N N . LYS B 1 44 ? -9.852 -38.688 -23.734 1 90.75 44 LYS B N 1
ATOM 3088 C CA . LYS B 1 44 ? -10.477 -38 -22.625 1 90.75 44 LYS B CA 1
ATOM 3089 C C . LYS B 1 44 ? -9.961 -38.5 -21.281 1 90.75 44 LYS B C 1
ATOM 3091 O O . LYS B 1 44 ? -9.797 -37.75 -20.344 1 90.75 44 LYS B O 1
ATOM 3096 N N . LYS B 1 45 ? -9.758 -39.75 -21.266 1 92.44 45 LYS B N 1
ATOM 3097 C CA . LYS B 1 45 ? -9.266 -40.375 -20.031 1 92.44 45 LYS B CA 1
ATOM 3098 C C . LYS B 1 45 ? -7.922 -39.781 -19.609 1 92.44 45 LYS B C 1
ATOM 3100 O O . LYS B 1 45 ? -7.672 -39.594 -18.422 1 92.44 45 LYS B O 1
ATOM 3105 N N . SER B 1 46 ? -7.016 -39.562 -20.547 1 92.81 46 SER B N 1
ATOM 3106 C CA . SER B 1 46 ? -5.703 -39 -20.25 1 92.81 46 SER B CA 1
ATOM 3107 C C . SER B 1 46 ? -5.824 -37.594 -19.641 1 92.81 46 SER B C 1
ATOM 3109 O O . SER B 1 46 ? -5.062 -37.25 -18.75 1 92.81 46 SER B O 1
ATOM 3111 N N . VAL B 1 47 ? -6.754 -36.875 -20.156 1 94.94 47 VAL B N 1
ATOM 3112 C CA . VAL B 1 47 ? -6.98 -35.531 -19.641 1 94.94 47 VAL B CA 1
ATOM 3113 C C . VAL B 1 47 ? -7.539 -35.594 -18.219 1 94.94 47 VAL B C 1
ATOM 3115 O O . VAL B 1 47 ? -7.137 -34.844 -17.359 1 94.94 47 VAL B O 1
ATOM 3118 N N . LYS B 1 48 ? -8.367 -36.5 -17.984 1 94.12 48 LYS B N 1
ATOM 3119 C CA . LYS B 1 48 ? -8.922 -36.688 -16.656 1 94.12 48 LYS B CA 1
ATOM 3120 C C . LYS B 1 48 ? -7.84 -37.125 -15.664 1 94.12 48 LYS B C 1
ATOM 3122 O O . LYS B 1 48 ? -7.859 -36.75 -14.5 1 94.12 48 LYS B O 1
ATOM 3127 N N . ASP B 1 49 ? -6.973 -37.938 -16.188 1 94.62 49 ASP B N 1
ATOM 3128 C CA . ASP B 1 49 ? -5.836 -38.375 -15.367 1 94.62 49 ASP B CA 1
ATOM 3129 C C . ASP B 1 49 ? -4.961 -37.156 -14.992 1 94.62 49 ASP B C 1
ATOM 3131 O O . ASP B 1 49 ? -4.41 -37.125 -13.891 1 94.62 49 ASP B O 1
ATOM 3135 N N . ASP B 1 50 ? -4.801 -36.281 -15.977 1 95.81 50 ASP B N 1
ATOM 3136 C CA . ASP B 1 50 ? -4.051 -35.062 -15.688 1 95.81 50 ASP B CA 1
ATOM 3137 C C . ASP B 1 50 ? -4.73 -34.219 -14.602 1 95.81 50 ASP B C 1
ATOM 3139 O O . ASP B 1 50 ? -4.07 -33.75 -13.68 1 95.81 50 ASP B O 1
ATOM 3143 N N . ILE B 1 51 ? -5.984 -34.094 -14.648 1 95.56 51 ILE B N 1
ATOM 3144 C CA . ILE B 1 51 ? -6.758 -33.344 -13.664 1 95.56 51 ILE B CA 1
ATOM 3145 C C . ILE B 1 51 ? -6.59 -33.969 -12.281 1 95.56 51 ILE B C 1
ATOM 3147 O O . ILE B 1 51 ? -6.371 -33.25 -11.297 1 95.56 51 ILE B O 1
ATOM 3151 N N . GLN B 1 52 ? -6.676 -35.25 -12.25 1 94.06 52 GLN B N 1
ATOM 3152 C CA . GLN B 1 52 ? -6.52 -35.938 -10.984 1 94.06 52 GLN B CA 1
ATOM 3153 C C . GLN B 1 52 ? -5.121 -35.75 -10.406 1 94.06 52 GLN B C 1
ATOM 3155 O O . GLN B 1 52 ? -4.965 -35.562 -9.195 1 94.06 52 GLN B O 1
ATOM 3160 N N . ALA B 1 53 ? -4.137 -35.812 -11.266 1 93.62 53 ALA B N 1
ATOM 3161 C CA . ALA B 1 53 ? -2.758 -35.594 -10.828 1 93.62 53 ALA B CA 1
ATOM 3162 C C . ALA B 1 53 ? -2.578 -34.219 -10.242 1 93.62 53 ALA B C 1
ATOM 3164 O O . ALA B 1 53 ? -1.873 -34.031 -9.242 1 93.62 53 ALA B O 1
ATOM 3165 N N . LEU B 1 54 ? -3.139 -33.219 -10.883 1 94.69 54 LEU B N 1
ATOM 3166 C CA . LEU B 1 54 ? -3.092 -31.859 -10.367 1 94.69 54 LEU B CA 1
ATOM 3167 C C . LEU B 1 54 ? -3.717 -31.781 -8.977 1 94.69 54 LEU B C 1
ATOM 3169 O O . LEU B 1 54 ? -3.113 -31.25 -8.047 1 94.69 54 LEU B O 1
ATOM 3173 N N . THR B 1 55 ? -4.844 -32.344 -8.797 1 92.38 55 THR B N 1
ATOM 3174 C CA . THR B 1 55 ? -5.555 -32.312 -7.527 1 92.38 55 THR B CA 1
ATOM 3175 C C . THR B 1 55 ? -4.738 -33 -6.438 1 92.38 55 THR B C 1
ATOM 3177 O O . THR B 1 55 ? -4.633 -32.5 -5.32 1 92.38 55 THR B O 1
ATOM 3180 N N . ASP B 1 56 ? -4.141 -34.062 -6.812 1 89.69 56 ASP B N 1
ATOM 3181 C CA . ASP B 1 56 ? -3.35 -34.812 -5.863 1 89.69 56 ASP B CA 1
ATOM 3182 C C . ASP B 1 56 ? -2.102 -34.062 -5.434 1 89.69 56 ASP B C 1
ATOM 3184 O O . ASP B 1 56 ? -1.571 -34.281 -4.344 1 89.69 56 ASP B O 1
ATOM 3188 N N . SER B 1 57 ? -1.627 -33.219 -6.34 1 88.44 57 SER B N 1
ATOM 3189 C CA . SER B 1 57 ? -0.405 -32.469 -6.066 1 88.44 57 SER B CA 1
ATOM 3190 C C . SER B 1 57 ? -0.696 -31.219 -5.27 1 88.44 57 SER B C 1
ATOM 3192 O O . SER B 1 57 ? 0.22 -30.469 -4.934 1 88.44 57 SER B O 1
ATOM 3194 N N . GLY B 1 58 ? -1.963 -30.906 -4.996 1 87.31 58 GLY B N 1
ATOM 3195 C CA . GLY B 1 58 ? -2.318 -29.734 -4.203 1 87.31 58 GLY B CA 1
ATOM 3196 C C . GLY B 1 58 ? -2.949 -28.625 -5.023 1 87.31 58 GLY B C 1
ATOM 3197 O O . GLY B 1 58 ? -3.42 -27.625 -4.469 1 87.31 58 GLY B O 1
ATOM 3198 N N . PHE B 1 59 ? -2.818 -28.75 -6.352 1 92.31 59 PHE B N 1
ATOM 3199 C CA . PHE B 1 59 ? -3.584 -27.891 -7.25 1 92.31 59 PHE B CA 1
ATOM 3200 C C . PHE B 1 59 ? -5.016 -28.391 -7.383 1 92.31 59 PHE B C 1
ATOM 3202 O O . PHE B 1 59 ? -5.328 -29.156 -8.297 1 92.31 59 PHE B O 1
ATOM 3209 N N . GLU B 1 60 ? -5.852 -27.938 -6.602 1 91.69 60 GLU B N 1
ATOM 3210 C CA . GLU B 1 60 ? -7.18 -28.531 -6.449 1 91.69 60 GLU B CA 1
ATOM 3211 C C . GLU B 1 60 ? -8.109 -28.109 -7.586 1 91.69 60 GLU B C 1
ATOM 3213 O O . GLU B 1 60 ? -8.352 -26.922 -7.789 1 91.69 60 GLU B O 1
ATOM 3218 N N . VAL B 1 61 ? -8.562 -29.047 -8.258 1 94.56 61 VAL B N 1
ATOM 3219 C CA . VAL B 1 61 ? -9.609 -28.859 -9.258 1 94.56 61 VAL B CA 1
ATOM 3220 C C . VAL B 1 61 ? -10.914 -29.469 -8.758 1 94.56 61 VAL B C 1
ATOM 3222 O O . VAL B 1 61 ? -10.969 -30.656 -8.445 1 94.56 61 VAL B O 1
ATOM 3225 N N . GLN B 1 62 ? -11.883 -28.625 -8.633 1 93.06 62 GLN B N 1
ATOM 3226 C CA . GLN B 1 62 ? -13.195 -29.062 -8.188 1 93.06 62 GLN B CA 1
ATOM 3227 C C . GLN B 1 62 ? -14.102 -29.391 -9.367 1 93.06 62 GLN B C 1
ATOM 3229 O O . GLN B 1 62 ? -13.844 -28.953 -10.492 1 93.06 62 GLN B O 1
ATOM 3234 N N . ASP B 1 63 ? -14.969 -30.281 -9.078 1 90.12 63 ASP B N 1
ATOM 3235 C CA . ASP B 1 63 ? -15.938 -30.625 -10.125 1 90.12 63 ASP B CA 1
ATOM 3236 C C . ASP B 1 63 ? -17.359 -30.656 -9.562 1 90.12 63 ASP B C 1
ATOM 3238 O O . ASP B 1 63 ? -17.547 -30.781 -8.352 1 90.12 63 ASP B O 1
ATOM 3242 N N . GLU B 1 64 ? -18.234 -30.203 -10.359 1 83.06 64 GLU B N 1
ATOM 3243 C CA . GLU B 1 64 ? -19.656 -30.312 -10.016 1 83.06 64 GLU B CA 1
ATOM 3244 C C . GLU B 1 64 ? -20.25 -31.625 -10.523 1 83.06 64 GLU B C 1
ATOM 3246 O O . GLU B 1 64 ? -19.828 -32.125 -11.57 1 83.06 64 GLU B O 1
ATOM 3251 N N . LEU B 1 65 ? -21.062 -32.312 -9.586 1 68.94 65 LEU B N 1
ATOM 3252 C CA . LEU B 1 65 ? -21.719 -33.562 -9.969 1 68.94 65 LEU B CA 1
ATOM 3253 C C . LEU B 1 65 ? -22.594 -33.344 -11.203 1 68.94 65 LEU B C 1
ATOM 3255 O O . LEU B 1 65 ? -23.172 -32.281 -11.391 1 68.94 65 LEU B O 1
ATOM 3259 N N . GLU B 1 66 ? -22.469 -34.25 -12.109 1 66.69 66 GLU B N 1
ATOM 3260 C CA . GLU B 1 66 ? -23.344 -34.281 -13.273 1 66.69 66 GLU B CA 1
ATOM 3261 C C . GLU B 1 66 ? -24.812 -34.188 -12.859 1 66.69 66 GLU B C 1
ATOM 3263 O O . GLU B 1 66 ? -25.266 -34.906 -11.969 1 66.69 66 GLU B O 1
ATOM 3268 N N . LYS B 1 67 ? -25.391 -33.156 -12.945 1 62.34 67 LYS B N 1
ATOM 3269 C CA . LYS B 1 67 ? -26.828 -33.094 -12.719 1 62.34 67 LYS B CA 1
ATOM 3270 C C . LYS B 1 67 ? -27.594 -33.094 -14.031 1 62.34 67 LYS B C 1
ATOM 3272 O O . LYS B 1 67 ? -27.281 -32.312 -14.93 1 62.34 67 LYS B O 1
ATOM 3277 N N . ASN B 1 68 ? -28.531 -33.969 -14.102 1 63.31 68 ASN B N 1
ATOM 3278 C CA . ASN B 1 68 ? -29.625 -34 -15.062 1 63.31 68 ASN B CA 1
ATOM 3279 C C . ASN B 1 68 ? -29.125 -34.031 -16.5 1 63.31 68 ASN B C 1
ATOM 3281 O O . ASN B 1 68 ? -29.625 -33.281 -17.344 1 63.31 68 ASN B O 1
ATOM 3285 N N . GLY B 1 69 ? -28.062 -34.625 -16.828 1 68.75 69 GLY B N 1
ATOM 3286 C CA . GLY B 1 69 ? -27.625 -34.75 -18.203 1 68.75 69 GLY B CA 1
ATOM 3287 C C . GLY B 1 69 ? -26.656 -33.656 -18.609 1 68.75 69 GLY B C 1
ATOM 3288 O O . GLY B 1 69 ? -26.172 -33.656 -19.75 1 68.75 69 GLY B O 1
ATOM 3289 N N . LEU B 1 70 ? -26.469 -32.688 -17.828 1 73.38 70 LEU B N 1
ATOM 3290 C CA . LEU B 1 70 ? -25.547 -31.625 -18.156 1 73.38 70 LEU B CA 1
ATOM 3291 C C . LEU B 1 70 ? -24.109 -32.062 -17.922 1 73.38 70 LEU B C 1
ATOM 3293 O O . LEU B 1 70 ? -23.828 -32.906 -17.047 1 73.38 70 LEU B O 1
ATOM 3297 N N . ALA B 1 71 ? -23.297 -31.625 -18.797 1 81.12 71 ALA B N 1
ATOM 3298 C CA . ALA B 1 71 ? -21.875 -31.938 -18.766 1 81.12 71 ALA B CA 1
ATOM 3299 C C . ALA B 1 71 ? -21.25 -31.5 -17.438 1 81.12 71 ALA B C 1
ATOM 3301 O O . ALA B 1 71 ? -21.625 -30.469 -16.875 1 81.12 71 ALA B O 1
ATOM 3302 N N . LYS B 1 72 ? -20.391 -32.375 -16.922 1 89.06 72 LYS B N 1
ATOM 3303 C CA . LYS B 1 72 ? -19.625 -32.062 -15.703 1 89.06 72 LYS B CA 1
ATOM 3304 C C . LYS B 1 72 ? -18.75 -30.828 -15.898 1 89.06 72 LYS B C 1
ATOM 3306 O O . LYS B 1 72 ? -18.141 -30.656 -16.953 1 89.06 72 LYS B O 1
ATOM 3311 N N . LYS B 1 73 ? -18.75 -29.906 -14.938 1 93.88 73 LYS B N 1
ATOM 3312 C CA . LYS B 1 73 ? -17.922 -28.703 -15 1 93.88 73 LYS B CA 1
ATOM 3313 C C . LYS B 1 73 ? -16.812 -28.734 -13.961 1 93.88 73 LYS B C 1
ATOM 3315 O O . LYS B 1 73 ? -16.969 -29.344 -12.906 1 93.88 73 LYS B O 1
ATOM 3320 N N . TYR B 1 74 ? -15.688 -28.156 -14.367 1 95.31 74 TYR B N 1
ATOM 3321 C CA . TYR B 1 74 ? -14.484 -28.141 -13.547 1 95.31 74 TYR B CA 1
ATOM 3322 C C . TYR B 1 74 ? -13.984 -26.719 -13.328 1 95.31 74 TYR B C 1
ATOM 3324 O O . TYR B 1 74 ? -14.141 -25.859 -14.195 1 95.31 74 TYR B O 1
ATOM 3332 N N . TRP B 1 75 ? -13.422 -26.406 -12.125 1 95.56 75 TRP B N 1
ATOM 3333 C CA . TRP B 1 75 ? -12.758 -25.125 -11.898 1 95.56 75 TRP B CA 1
ATOM 3334 C C . TRP B 1 75 ? -11.688 -25.25 -10.82 1 95.56 75 TRP B C 1
ATOM 3336 O O . TRP B 1 75 ? -11.719 -26.188 -10.008 1 95.56 75 TRP B O 1
ATOM 3346 N N . HIS B 1 76 ? -10.656 -24.438 -10.961 1 94.38 76 HIS B N 1
ATOM 3347 C CA . HIS B 1 76 ? -9.641 -24.312 -9.922 1 94.38 76 HIS B CA 1
ATOM 3348 C C . HIS B 1 76 ? -10.094 -23.359 -8.82 1 94.38 76 HIS B C 1
ATOM 3350 O O . HIS B 1 76 ? -10.32 -22.172 -9.078 1 94.38 76 HIS B O 1
ATOM 3356 N N . SER B 1 77 ? -10.297 -23.781 -7.566 1 84.69 77 SER B N 1
ATOM 3357 C CA . SER B 1 77 ? -10.859 -22.938 -6.516 1 84.69 77 SER B CA 1
ATOM 3358 C C . SER B 1 77 ? -9.812 -22.609 -5.457 1 84.69 77 SER B C 1
ATOM 3360 O O . SER B 1 77 ? -9.945 -21.609 -4.746 1 84.69 77 SER B O 1
ATOM 3362 N N . ALA B 1 78 ? -8.812 -23.406 -5.195 1 85.62 78 ALA B N 1
ATOM 3363 C CA . ALA B 1 78 ? -7.832 -23.203 -4.125 1 85.62 78 ALA B CA 1
ATOM 3364 C C . ALA B 1 78 ? -6.672 -22.344 -4.602 1 85.62 78 ALA B C 1
ATOM 3366 O O . ALA B 1 78 ? -5.559 -22.844 -4.797 1 85.62 78 ALA B O 1
ATOM 3367 N N . ARG B 1 79 ? -6.969 -21.078 -4.711 1 90.88 79 ARG B N 1
ATOM 3368 C CA . ARG B 1 79 ? -5.934 -20.141 -5.148 1 90.88 79 ARG B CA 1
ATOM 3369 C C . ARG B 1 79 ? -5.156 -19.594 -3.957 1 90.88 79 ARG B C 1
ATOM 3371 O O . ARG B 1 79 ? -5.676 -19.531 -2.84 1 90.88 79 ARG B O 1
ATOM 3378 N N . LEU B 1 80 ? -3.951 -19.281 -4.293 1 93.31 80 LEU B N 1
ATOM 3379 C CA . LEU B 1 80 ? -3.092 -18.75 -3.24 1 93.31 80 LEU B CA 1
ATOM 3380 C C . LEU B 1 80 ? -3.684 -17.484 -2.639 1 93.31 80 LEU B C 1
ATOM 3382 O O . LEU B 1 80 ? -3.734 -17.328 -1.415 1 93.31 80 LEU B O 1
ATOM 3386 N N . PHE B 1 81 ? -4.23 -16.594 -3.533 1 95.12 81 PHE B N 1
ATOM 3387 C CA . PHE B 1 81 ? -4.836 -15.344 -3.094 1 95.12 81 PHE B CA 1
ATOM 3388 C C . PHE B 1 81 ? -6.324 -15.32 -3.408 1 95.12 81 PHE B C 1
ATOM 3390 O O . PHE B 1 81 ? -6.738 -15.711 -4.5 1 95.12 81 PHE B O 1
ATOM 3397 N N . GLU B 1 82 ? -7.051 -14.852 -2.428 1 91 82 GLU B N 1
ATOM 3398 C CA . GLU B 1 82 ? -8.43 -14.492 -2.725 1 91 82 GLU B CA 1
ATOM 3399 C C . GLU B 1 82 ? -8.5 -13.195 -3.529 1 91 82 GLU B C 1
ATOM 3401 O O . GLU B 1 82 ? -7.582 -12.375 -3.48 1 91 82 GLU B O 1
ATOM 3406 N N . ILE B 1 83 ? -9.609 -13.008 -4.18 1 89.81 83 ILE B N 1
ATOM 3407 C CA . ILE B 1 83 ? -9.734 -11.867 -5.082 1 89.81 83 ILE B CA 1
ATOM 3408 C C . ILE B 1 83 ? -9.656 -10.562 -4.289 1 89.81 83 ILE B C 1
ATOM 3410 O O . ILE B 1 83 ? -9.078 -9.578 -4.758 1 89.81 83 ILE B O 1
ATOM 3414 N N . HIS B 1 84 ? -10.266 -10.508 -3.137 1 88.31 84 HIS B N 1
ATOM 3415 C CA . HIS B 1 84 ? -10.234 -9.289 -2.336 1 88.31 84 HIS B CA 1
ATOM 3416 C C . HIS B 1 84 ? -8.82 -8.977 -1.856 1 88.31 84 HIS B C 1
ATOM 3418 O O . HIS B 1 84 ? -8.469 -7.809 -1.689 1 88.31 84 HIS B O 1
ATOM 3424 N N . GLU B 1 85 ? -7.977 -10.023 -1.631 1 92.44 85 GLU B N 1
ATOM 3425 C CA . GLU B 1 85 ? -6.578 -9.82 -1.27 1 92.44 85 GLU B CA 1
ATOM 3426 C C . GLU B 1 85 ? -5.793 -9.211 -2.43 1 92.44 85 GLU B C 1
ATOM 3428 O O . GLU B 1 85 ? -4.992 -8.297 -2.23 1 92.44 85 GLU B O 1
ATOM 3433 N N . LEU B 1 86 ? -6.074 -9.734 -3.619 1 94.19 86 LEU B N 1
ATOM 3434 C CA . LEU B 1 86 ? -5.441 -9.172 -4.805 1 94.19 86 LEU B CA 1
ATOM 3435 C C . LEU B 1 86 ? -5.855 -7.715 -5.004 1 94.19 86 LEU B C 1
ATOM 3437 O O . LEU B 1 86 ? -5.027 -6.871 -5.355 1 94.19 86 LEU B O 1
ATOM 3441 N N . ARG B 1 87 ? -7.055 -7.43 -4.75 1 90.56 87 ARG B N 1
ATOM 3442 C CA . ARG B 1 87 ? -7.559 -6.062 -4.852 1 90.56 87 ARG B CA 1
ATOM 3443 C C . ARG B 1 87 ? -6.844 -5.141 -3.869 1 90.56 87 ARG B C 1
ATOM 3445 O O . ARG B 1 87 ? -6.43 -4.039 -4.234 1 90.56 87 ARG B O 1
ATOM 3452 N N . MET B 1 88 ? -6.707 -5.57 -2.662 1 89.94 88 MET B N 1
ATOM 3453 C CA . MET B 1 88 ? -6.02 -4.777 -1.648 1 89.94 88 MET B CA 1
ATOM 3454 C C . MET B 1 88 ? -4.582 -4.484 -2.068 1 89.94 88 MET B C 1
ATOM 3456 O O . MET B 1 88 ? -4.094 -3.369 -1.894 1 89.94 88 MET B O 1
ATOM 3460 N N . MET B 1 89 ? -3.934 -5.5 -2.641 1 93.25 89 MET B N 1
ATOM 3461 C CA . MET B 1 89 ? -2.555 -5.324 -3.088 1 93.25 89 MET B CA 1
ATOM 3462 C C . MET B 1 89 ? -2.48 -4.34 -4.25 1 93.25 89 MET B C 1
ATOM 3464 O O . MET B 1 89 ? -1.627 -3.451 -4.266 1 93.25 89 MET B O 1
ATOM 3468 N N . VAL B 1 90 ? -3.389 -4.492 -5.195 1 92.81 90 VAL B N 1
ATOM 3469 C CA . VAL B 1 90 ? -3.449 -3.572 -6.328 1 92.81 90 VAL B CA 1
ATOM 3470 C C . VAL B 1 90 ? -3.656 -2.146 -5.824 1 92.81 90 VAL B C 1
ATOM 3472 O O . VAL B 1 90 ? -2.916 -1.234 -6.199 1 92.81 90 VAL B O 1
ATOM 3475 N N . ASP B 1 91 ? -4.578 -1.961 -4.941 1 89.44 91 ASP B N 1
ATOM 3476 C CA . ASP B 1 91 ? -4.906 -0.634 -4.426 1 89.44 91 ASP B CA 1
ATOM 3477 C C . ASP B 1 91 ? -3.732 -0.038 -3.652 1 89.44 91 ASP B C 1
ATOM 3479 O O . ASP B 1 91 ? -3.459 1.159 -3.754 1 89.44 91 ASP B O 1
ATOM 3483 N N . ALA B 1 92 ? -3.1 -0.86 -2.859 1 89.06 92 ALA B N 1
ATOM 3484 C CA . ALA B 1 92 ? -1.951 -0.401 -2.082 1 89.06 92 ALA B CA 1
ATOM 3485 C C . ALA B 1 92 ? -0.833 0.094 -2.994 1 89.06 92 ALA B C 1
ATOM 3487 O O . ALA B 1 92 ? -0.24 1.146 -2.746 1 89.06 92 ALA B O 1
ATOM 3488 N N . ILE B 1 93 ? -0.595 -0.645 -4.066 1 90.19 93 ILE B N 1
ATOM 3489 C CA . ILE B 1 93 ? 0.472 -0.32 -5.008 1 90.19 93 ILE B CA 1
ATOM 3490 C C . ILE B 1 93 ? 0.113 0.949 -5.777 1 90.19 93 ILE B C 1
ATOM 3492 O O . ILE B 1 93 ? 0.964 1.814 -5.992 1 90.19 93 ILE B O 1
ATOM 3496 N N . VAL B 1 94 ? -1.1 1.061 -6.133 1 88.44 94 VAL B N 1
ATOM 3497 C CA . VAL B 1 94 ? -1.57 2.229 -6.871 1 88.44 94 VAL B CA 1
ATOM 3498 C C . VAL B 1 94 ? -1.506 3.465 -5.977 1 88.44 94 VAL B C 1
ATOM 3500 O O . VAL B 1 94 ? -1.151 4.555 -6.438 1 88.44 94 VAL B O 1
ATOM 3503 N N . ALA B 1 95 ? -1.738 3.283 -4.75 1 84.06 95 ALA B N 1
ATOM 3504 C CA . ALA B 1 95 ? -1.783 4.395 -3.805 1 84.06 95 ALA B CA 1
ATOM 3505 C C . ALA B 1 95 ? -0.377 4.84 -3.414 1 84.06 95 ALA B C 1
ATOM 3507 O O . ALA B 1 95 ? -0.183 5.961 -2.938 1 84.06 95 ALA B O 1
ATOM 3508 N N . ALA B 1 96 ? 0.585 3.977 -3.543 1 83.94 96 ALA B N 1
ATOM 3509 C CA . ALA B 1 96 ? 1.958 4.277 -3.146 1 83.94 96 ALA B CA 1
ATOM 3510 C C . ALA B 1 96 ? 2.6 5.277 -4.102 1 83.94 96 ALA B C 1
ATOM 3512 O O . ALA B 1 96 ? 3.037 4.906 -5.195 1 83.94 96 ALA B O 1
ATOM 3513 N N . LYS B 1 97 ? 2.818 6.457 -3.66 1 79.12 97 LYS B N 1
ATOM 3514 C CA . LYS B 1 97 ? 3.248 7.566 -4.508 1 79.12 97 LYS B CA 1
ATOM 3515 C C . LYS B 1 97 ? 4.695 7.391 -4.957 1 79.12 97 LYS B C 1
ATOM 3517 O O . LYS B 1 97 ? 5.074 7.84 -6.039 1 79.12 97 LYS B O 1
ATOM 3522 N N . PHE B 1 98 ? 5.477 6.773 -4.211 1 78.25 98 PHE B N 1
ATOM 3523 C CA . PHE B 1 98 ? 6.895 6.656 -4.52 1 78.25 98 PHE B CA 1
ATOM 3524 C C . PHE B 1 98 ? 7.121 5.66 -5.652 1 78.25 98 PHE B C 1
ATOM 3526 O O . PHE B 1 98 ? 8.203 5.621 -6.242 1 78.25 98 PHE B O 1
ATOM 3533 N N . ILE B 1 99 ? 6.117 4.816 -5.887 1 85.62 99 ILE B N 1
ATOM 3534 C CA . ILE B 1 99 ? 6.211 3.891 -7.012 1 85.62 99 ILE B CA 1
ATOM 3535 C C . ILE B 1 99 ? 5.742 4.586 -8.289 1 85.62 99 ILE B C 1
ATOM 3537 O O . ILE B 1 99 ? 4.602 5.047 -8.375 1 85.62 99 ILE B O 1
ATOM 3541 N N . SER B 1 100 ? 6.562 4.621 -9.258 1 87 100 SER B N 1
ATOM 3542 C CA . SER B 1 100 ? 6.254 5.324 -10.5 1 87 100 SER B CA 1
ATOM 3543 C C . SER B 1 100 ? 5.125 4.629 -11.258 1 87 100 SER B C 1
ATOM 3545 O O . SER B 1 100 ? 4.797 3.475 -10.977 1 87 100 SER B O 1
ATOM 3547 N N . GLU B 1 101 ? 4.578 5.328 -12.188 1 88.69 101 GLU B N 1
ATOM 3548 C CA . GLU B 1 101 ? 3.449 4.812 -12.961 1 88.69 101 GLU B CA 1
ATOM 3549 C C . GLU B 1 101 ? 3.826 3.533 -13.703 1 88.69 101 GLU B C 1
ATOM 3551 O O . GLU B 1 101 ? 3.076 2.555 -13.68 1 88.69 101 GLU B O 1
ATOM 3556 N N . ASP B 1 102 ? 4.93 3.523 -14.32 1 91.81 102 ASP B N 1
ATOM 3557 C CA . ASP B 1 102 ? 5.344 2.373 -15.117 1 91.81 102 ASP B CA 1
ATOM 3558 C C . ASP B 1 102 ? 5.52 1.135 -14.242 1 91.81 102 ASP B C 1
ATOM 3560 O O . ASP B 1 102 ? 5.086 0.041 -14.609 1 91.81 102 ASP B O 1
ATOM 3564 N N . VAL B 1 103 ? 6.125 1.344 -13.148 1 91.12 103 VAL B N 1
ATOM 3565 C CA . VAL B 1 103 ? 6.34 0.232 -12.227 1 91.12 103 VAL B CA 1
ATOM 3566 C C . VAL B 1 103 ? 5.004 -0.222 -11.648 1 91.12 103 VAL B C 1
ATOM 3568 O O . VAL B 1 103 ? 4.758 -1.422 -11.492 1 91.12 103 VAL B O 1
ATOM 3571 N N . THR B 1 104 ? 4.172 0.708 -11.32 1 92.12 104 THR B N 1
ATOM 3572 C CA . THR B 1 104 ? 2.836 0.398 -10.82 1 92.12 104 THR B CA 1
ATOM 3573 C C . THR B 1 104 ? 2.074 -0.474 -11.812 1 92.12 104 THR B C 1
ATOM 3575 O O . THR B 1 104 ? 1.534 -1.519 -11.445 1 92.12 104 THR B O 1
ATOM 3578 N N . GLU B 1 105 ? 2.084 -0.052 -13.016 1 93.06 105 GLU B N 1
ATOM 3579 C CA . GLU B 1 105 ? 1.368 -0.784 -14.055 1 93.06 105 GLU B CA 1
ATOM 3580 C C . GLU B 1 105 ? 1.928 -2.193 -14.227 1 93.06 105 GLU B C 1
ATOM 3582 O O . GLU B 1 105 ? 1.17 -3.156 -14.367 1 93.06 105 GLU B O 1
ATOM 3587 N N . ARG B 1 106 ? 3.178 -2.273 -14.18 1 93.75 106 ARG B N 1
ATOM 3588 C CA . ARG B 1 106 ? 3.83 -3.57 -14.328 1 93.75 106 ARG B CA 1
ATOM 3589 C C . ARG B 1 106 ? 3.447 -4.508 -13.188 1 93.75 106 ARG B C 1
ATOM 3591 O O . ARG B 1 106 ? 3.123 -5.676 -13.422 1 93.75 106 ARG B O 1
ATOM 3598 N N . ILE B 1 107 ? 3.498 -4.035 -11.992 1 94.88 107 ILE B N 1
ATOM 3599 C CA . ILE B 1 107 ? 3.174 -4.855 -10.836 1 94.88 107 ILE B CA 1
ATOM 3600 C C . ILE B 1 107 ? 1.703 -5.266 -10.891 1 94.88 107 ILE B C 1
ATOM 3602 O O . ILE B 1 107 ? 1.363 -6.422 -10.617 1 94.88 107 ILE B O 1
ATOM 3606 N N . VAL B 1 108 ? 0.837 -4.367 -11.25 1 95.19 108 VAL B N 1
ATOM 3607 C CA . VAL B 1 108 ? -0.592 -4.652 -11.328 1 95.19 108 VAL B CA 1
ATOM 3608 C C . VAL B 1 108 ? -0.847 -5.73 -12.383 1 95.19 108 VAL B C 1
ATOM 3610 O O . VAL B 1 108 ? -1.622 -6.66 -12.148 1 95.19 108 VAL B O 1
ATOM 3613 N N . GLU B 1 109 ? -0.195 -5.574 -13.477 1 95.88 109 GLU B N 1
ATOM 3614 C CA . GLU B 1 109 ? -0.323 -6.586 -14.523 1 95.88 109 GLU B CA 1
ATOM 3615 C C . GLU B 1 109 ? 0.103 -7.961 -14.016 1 95.88 109 GLU B C 1
ATOM 3617 O O . GLU B 1 109 ? -0.538 -8.969 -14.32 1 95.88 109 GLU B O 1
ATOM 3622 N N . LYS B 1 110 ? 1.132 -7.984 -13.344 1 96.62 110 LYS B N 1
ATOM 3623 C CA . LYS B 1 110 ? 1.623 -9.242 -12.781 1 96.62 110 LYS B CA 1
ATOM 3624 C C . LYS B 1 110 ? 0.643 -9.805 -11.758 1 96.62 110 LYS B C 1
ATOM 3626 O O . LYS B 1 110 ? 0.411 -11.016 -11.719 1 96.62 110 LYS B O 1
ATOM 3631 N N . LEU B 1 111 ? 0.076 -8.953 -10.945 1 96.81 111 LEU B N 1
ATOM 3632 C CA . LEU B 1 111 ? -0.918 -9.383 -9.969 1 96.81 111 LEU B CA 1
ATOM 3633 C C . LEU B 1 111 ? -2.133 -9.992 -10.664 1 96.81 111 LEU B C 1
ATOM 3635 O O . LEU B 1 111 ? -2.705 -10.969 -10.172 1 96.81 111 LEU B O 1
ATOM 3639 N N . GLN B 1 112 ? -2.498 -9.383 -11.758 1 95.56 112 GLN B N 1
ATOM 3640 C CA . GLN B 1 112 ? -3.629 -9.883 -12.531 1 95.56 112 GLN B CA 1
ATOM 3641 C C . GLN B 1 112 ? -3.375 -11.305 -13.023 1 95.56 112 GLN B C 1
ATOM 3643 O O . GLN B 1 112 ? -4.316 -12.062 -13.242 1 95.56 112 GLN B O 1
ATOM 3648 N N . LYS B 1 113 ? -2.156 -11.688 -13.133 1 95.44 113 LYS B N 1
ATOM 3649 C CA . LYS B 1 113 ? -1.792 -13.016 -13.625 1 95.44 113 LYS B CA 1
ATOM 3650 C C . LYS B 1 113 ? -1.902 -14.055 -12.523 1 95.44 113 LYS B C 1
ATOM 3652 O O . LYS B 1 113 ? -1.799 -15.258 -12.781 1 95.44 113 LYS B O 1
ATOM 3657 N N . LEU B 1 114 ? -2.186 -13.641 -11.305 1 95.81 114 LEU B N 1
ATOM 3658 C CA . LEU B 1 114 ? -2.281 -14.562 -10.18 1 95.81 114 LEU B CA 1
ATOM 3659 C C . LEU B 1 114 ? -3.703 -15.094 -10.031 1 95.81 114 LEU B C 1
ATOM 3661 O O . LEU B 1 114 ? -3.994 -15.852 -9.102 1 95.81 114 LEU B O 1
ATOM 3665 N N . THR B 1 115 ? -4.578 -14.703 -10.906 1 95 115 THR B N 1
ATOM 3666 C CA . THR B 1 115 ? -5.957 -15.172 -10.875 1 95 115 THR B CA 1
ATOM 3667 C C . THR B 1 115 ? -6.469 -15.453 -12.281 1 95 115 THR B C 1
ATOM 3669 O O . THR B 1 115 ? -5.695 -15.445 -13.242 1 95 115 THR B O 1
ATOM 3672 N N . SER B 1 116 ? -7.766 -15.836 -12.383 1 95.5 116 SER B N 1
ATOM 3673 C CA . SER B 1 116 ? -8.359 -16.141 -13.68 1 95.5 116 SER B CA 1
ATOM 3674 C C . SER B 1 116 ? -8.539 -14.875 -14.508 1 95.5 116 SER B C 1
ATOM 3676 O O . SER B 1 116 ? -8.57 -13.766 -13.961 1 95.5 116 SER B O 1
ATOM 3678 N N . ILE B 1 117 ? -8.633 -15.023 -15.781 1 95.5 117 ILE B N 1
ATOM 3679 C CA . ILE B 1 117 ? -8.773 -13.914 -16.719 1 95.5 117 ILE B CA 1
ATOM 3680 C C . ILE B 1 117 ? -10.039 -13.125 -16.375 1 95.5 117 ILE B C 1
ATOM 3682 O O . ILE B 1 117 ? -9.992 -11.898 -16.25 1 95.5 117 ILE B O 1
ATOM 3686 N N . PRO B 1 118 ? -11.148 -13.812 -16.125 1 91.62 118 PRO B N 1
ATOM 3687 C CA . PRO B 1 118 ? -12.344 -13.039 -15.781 1 91.62 118 PRO B CA 1
ATOM 3688 C C . PRO B 1 118 ? -12.195 -12.25 -14.484 1 91.62 118 PRO B C 1
ATOM 3690 O O . PRO B 1 118 ? -12.617 -11.094 -14.406 1 91.62 118 PRO B O 1
ATOM 3693 N N . GLU B 1 119 ? -11.594 -12.789 -13.492 1 90.25 119 GLU B N 1
ATOM 3694 C CA . GLU B 1 119 ? -11.398 -12.102 -12.219 1 90.25 119 GLU B CA 1
ATOM 3695 C C . GLU B 1 119 ? -10.383 -10.969 -12.352 1 90.25 119 GLU B C 1
ATOM 3697 O O . GLU B 1 119 ? -10.523 -9.922 -11.719 1 90.25 119 GLU B O 1
ATOM 3702 N N . ALA B 1 120 ? -9.398 -11.188 -13.164 1 93.31 120 ALA B N 1
ATOM 3703 C CA . ALA B 1 120 ? -8.352 -10.188 -13.391 1 93.31 120 ALA B CA 1
ATOM 3704 C C . ALA B 1 120 ? -8.945 -8.898 -13.961 1 93.31 120 ALA B C 1
ATOM 3706 O O . ALA B 1 120 ? -8.453 -7.805 -13.672 1 93.31 120 ALA B O 1
ATOM 3707 N N . GLU B 1 121 ? -9.984 -9.016 -14.664 1 89.25 121 GLU B N 1
ATOM 3708 C CA . GLU B 1 121 ? -10.633 -7.867 -15.281 1 89.25 121 GLU B CA 1
ATOM 3709 C C . GLU B 1 121 ? -11.242 -6.945 -14.227 1 89.25 121 GLU B C 1
ATOM 3711 O O . GLU B 1 121 ? -11.43 -5.754 -14.477 1 89.25 121 GLU B O 1
ATOM 3716 N N . THR B 1 122 ? -11.469 -7.512 -13.117 1 84.19 122 THR B N 1
ATOM 3717 C CA . THR B 1 122 ? -12.07 -6.715 -12.055 1 84.19 122 THR B CA 1
ATOM 3718 C C . THR B 1 122 ? -11.008 -5.965 -11.266 1 84.19 122 THR B C 1
ATOM 3720 O O . THR B 1 122 ? -11.32 -5.117 -10.43 1 84.19 122 THR B O 1
ATOM 3723 N N . LEU B 1 123 ? -9.695 -6.305 -11.438 1 87.44 123 LEU B N 1
ATOM 3724 C CA . LEU B 1 123 ? -8.586 -5.699 -10.711 1 87.44 123 LEU B CA 1
ATOM 3725 C C . LEU B 1 123 ? -8.031 -4.504 -11.477 1 87.44 123 LEU B C 1
ATOM 3727 O O . LEU B 1 123 ? -6.859 -4.145 -11.312 1 87.44 123 LEU B O 1
ATOM 3731 N N . GLN B 1 124 ? -8.812 -3.793 -12.133 1 76.38 124 GLN B N 1
ATOM 3732 C CA . GLN B 1 124 ? -8.312 -2.672 -12.922 1 76.38 124 GLN B CA 1
ATOM 3733 C C . GLN B 1 124 ? -7.801 -1.55 -12.023 1 76.38 124 GLN B C 1
ATOM 3735 O O . GLN B 1 124 ? -8.289 -1.376 -10.906 1 76.38 124 GLN B O 1
ATOM 3740 N N . SER B 1 125 ? -6.672 -1.047 -12.461 1 68.62 125 SER B N 1
ATOM 3741 C CA . SER B 1 125 ? -5.977 -0.005 -11.711 1 68.62 125 SER B CA 1
ATOM 3742 C C . SER B 1 125 ? -6.25 1.375 -12.305 1 68.62 125 SER B C 1
ATOM 3744 O O . SER B 1 125 ? -6.191 1.56 -13.516 1 68.62 125 SER B O 1
ATOM 3746 N N . ILE B 1 126 ? -6.938 2.119 -11.648 1 68.12 126 ILE B N 1
ATOM 3747 C CA . ILE B 1 126 ? -6.977 3.523 -12.039 1 68.12 126 ILE B CA 1
ATOM 3748 C C . ILE B 1 126 ? -6.055 4.34 -11.133 1 68.12 126 ILE B C 1
ATOM 3750 O O . ILE B 1 126 ? -6.285 4.426 -9.922 1 68.12 126 ILE B O 1
ATOM 3754 N N . ILE B 1 127 ? -4.922 4.746 -11.789 1 67.44 127 ILE B N 1
ATOM 3755 C CA . ILE B 1 127 ? -3.979 5.559 -11.031 1 67.44 127 ILE B CA 1
ATOM 3756 C C . ILE B 1 127 ? -4.5 6.988 -10.922 1 67.44 127 ILE B C 1
ATOM 3758 O O . ILE B 1 127 ? -4.578 7.707 -11.922 1 67.44 127 ILE B O 1
ATOM 3762 N N . LYS B 1 128 ? -4.891 7.289 -9.773 1 68.12 128 LYS B N 1
ATOM 3763 C CA . LYS B 1 128 ? -5.414 8.625 -9.523 1 68.12 128 LYS B CA 1
ATOM 3764 C C . LYS B 1 128 ? -4.457 9.438 -8.648 1 68.12 128 LYS B C 1
ATOM 3766 O O . LYS B 1 128 ? -4.648 10.641 -8.461 1 68.12 128 LYS B O 1
ATOM 3771 N N . THR B 1 129 ? -3.498 8.867 -8.188 1 70.81 129 THR B N 1
ATOM 3772 C CA . THR B 1 129 ? -2.482 9.492 -7.344 1 70.81 129 THR B CA 1
ATOM 3773 C C . THR B 1 129 ? -1.361 10.078 -8.195 1 70.81 129 THR B C 1
ATOM 3775 O O . THR B 1 129 ? -0.93 9.461 -9.172 1 70.81 129 THR B O 1
ATOM 3778 N N . PRO B 1 130 ? -1.033 11.344 -7.871 1 74.12 130 PRO B N 1
ATOM 3779 C CA . PRO B 1 130 ? 0.107 11.891 -8.609 1 74.12 130 PRO B CA 1
ATOM 3780 C C . PRO B 1 130 ? 1.367 11.039 -8.461 1 74.12 130 PRO B C 1
ATOM 3782 O O . PRO B 1 130 ? 1.809 10.781 -7.34 1 74.12 130 PRO B O 1
ATOM 3785 N N . LYS B 1 131 ? 1.791 10.516 -9.594 1 79.69 131 LYS B N 1
ATOM 3786 C CA . LYS B 1 131 ? 2.986 9.68 -9.641 1 79.69 131 LYS B CA 1
ATOM 3787 C C . LYS B 1 131 ? 3.941 10.148 -10.734 1 79.69 131 LYS B C 1
ATOM 3789 O O . LYS B 1 131 ? 3.508 10.719 -11.742 1 79.69 131 LYS B O 1
ATOM 3794 N N . LYS B 1 132 ? 5.27 9.922 -10.43 1 80.06 132 LYS B N 1
ATOM 3795 C CA . LYS B 1 132 ? 6.215 10.07 -11.523 1 80.06 132 LYS B CA 1
ATOM 3796 C C . LYS B 1 132 ? 5.969 9.031 -12.617 1 80.06 132 LYS B C 1
ATOM 3798 O O . LYS B 1 132 ? 5.57 7.902 -12.32 1 80.06 132 LYS B O 1
ATOM 3803 N N . LYS B 1 133 ? 6.16 9.438 -13.844 1 78.44 133 LYS B N 1
ATOM 3804 C CA . LYS B 1 133 ? 5.941 8.516 -14.953 1 78.44 133 LYS B CA 1
ATOM 3805 C C . LYS B 1 133 ? 6.941 7.367 -14.922 1 78.44 133 LYS B C 1
ATOM 3807 O O . LYS B 1 133 ? 6.57 6.211 -15.148 1 78.44 133 LYS B O 1
ATOM 3812 N N . HIS B 1 134 ? 8.172 7.812 -14.727 1 77.25 134 HIS B N 1
ATOM 3813 C CA . HIS B 1 134 ? 9.258 6.844 -14.641 1 77.25 134 HIS B CA 1
ATOM 3814 C C . HIS B 1 134 ? 10.07 7.043 -13.367 1 77.25 134 HIS B C 1
ATOM 3816 O O . HIS B 1 134 ? 10.242 8.172 -12.906 1 77.25 134 HIS B O 1
ATOM 3822 N N . GLY B 1 135 ? 10.344 5.93 -12.781 1 76.5 135 GLY B N 1
ATOM 3823 C CA . GLY B 1 135 ? 11.07 6.129 -11.539 1 76.5 135 GLY B CA 1
ATOM 3824 C C . GLY B 1 135 ? 12.258 5.195 -11.391 1 76.5 135 GLY B C 1
ATOM 3825 O O . GLY B 1 135 ? 12.32 4.148 -12.039 1 76.5 135 GLY B O 1
ATOM 3826 N N . GLN B 1 136 ? 13.242 5.648 -10.578 1 85.88 136 GLN B N 1
ATOM 3827 C CA . GLN B 1 136 ? 14.469 4.914 -10.289 1 85.88 136 GLN B CA 1
ATOM 3828 C C . GLN B 1 136 ? 14.406 4.258 -8.914 1 85.88 136 GLN B C 1
ATOM 3830 O O . GLN B 1 136 ? 15.305 3.502 -8.539 1 85.88 136 GLN B O 1
ATOM 3835 N N . ILE B 1 137 ? 13.305 4.5 -8.297 1 87.62 137 ILE B N 1
ATOM 3836 C CA . ILE B 1 137 ? 13.203 4.109 -6.895 1 87.62 137 ILE B CA 1
ATOM 3837 C C . ILE B 1 137 ? 13.305 2.59 -6.773 1 87.62 137 ILE B C 1
ATOM 3839 O O . ILE B 1 137 ? 14.047 2.076 -5.934 1 87.62 137 ILE B O 1
ATOM 3843 N N . PRO B 1 138 ? 12.688 1.866 -7.711 1 84.62 138 PRO B N 1
ATOM 3844 C CA . PRO B 1 138 ? 12.805 0.41 -7.598 1 84.62 138 PRO B CA 1
ATOM 3845 C C . PRO B 1 138 ? 14.242 -0.083 -7.734 1 84.62 138 PRO B C 1
ATOM 3847 O O . PRO B 1 138 ? 14.633 -1.049 -7.074 1 84.62 138 PRO B O 1
ATOM 3850 N N . TYR B 1 139 ? 14.945 0.571 -8.508 1 88.69 139 TYR B N 1
ATOM 3851 C CA . TYR B 1 139 ? 16.344 0.193 -8.703 1 88.69 139 TYR B CA 1
ATOM 3852 C C . TYR B 1 139 ? 17.156 0.465 -7.449 1 88.69 139 TYR B C 1
ATOM 3854 O O . TYR B 1 139 ? 18.016 -0.339 -7.074 1 88.69 139 TYR B O 1
ATOM 3862 N N . HIS B 1 140 ? 16.875 1.617 -6.871 1 94.19 140 HIS B N 1
ATOM 3863 C CA . HIS B 1 140 ? 17.562 1.93 -5.621 1 94.19 140 HIS B CA 1
ATOM 3864 C C . HIS B 1 140 ? 17.188 0.93 -4.527 1 94.19 140 HIS B C 1
ATOM 3866 O O . HIS B 1 140 ? 18.062 0.494 -3.766 1 94.19 140 HIS B O 1
ATOM 3872 N N . ILE B 1 141 ? 15.969 0.556 -4.488 1 91 141 ILE B N 1
ATOM 3873 C CA . ILE B 1 141 ? 15.5 -0.412 -3.502 1 91 141 ILE B CA 1
ATOM 3874 C C . ILE B 1 141 ? 16.219 -1.746 -3.711 1 91 141 ILE B C 1
ATOM 3876 O O . ILE B 1 141 ? 16.719 -2.344 -2.758 1 91 141 ILE B O 1
ATOM 3880 N N . ASP B 1 142 ? 16.25 -2.154 -4.941 1 89.94 142 ASP B N 1
ATOM 3881 C CA . ASP B 1 142 ? 16.922 -3.408 -5.281 1 89.94 142 ASP B CA 1
ATOM 3882 C C . ASP B 1 142 ? 18.391 -3.379 -4.855 1 89.94 142 ASP B C 1
ATOM 3884 O O . ASP B 1 142 ? 18.875 -4.32 -4.223 1 89.94 142 ASP B O 1
ATOM 3888 N N . ARG B 1 143 ? 19.062 -2.357 -5.164 1 94.12 143 ARG B N 1
ATOM 3889 C CA . ARG B 1 143 ? 20.484 -2.232 -4.852 1 94.12 143 ARG B CA 1
ATOM 3890 C C . ARG B 1 143 ? 20.703 -2.191 -3.344 1 94.12 143 ARG B C 1
ATOM 3892 O O . ARG B 1 143 ? 21.641 -2.807 -2.834 1 94.12 143 ARG B O 1
ATOM 3899 N N . ILE B 1 144 ? 19.891 -1.452 -2.668 1 94.44 144 ILE B N 1
ATOM 3900 C CA . ILE B 1 144 ? 20.016 -1.342 -1.218 1 94.44 144 ILE B CA 1
ATOM 3901 C C . ILE B 1 144 ? 19.781 -2.707 -0.575 1 94.44 144 ILE B C 1
ATOM 3903 O O . ILE B 1 144 ? 20.547 -3.117 0.311 1 94.44 144 ILE B O 1
ATOM 3907 N N . GLN B 1 145 ? 18.812 -3.398 -1.021 1 88.25 145 GLN B N 1
ATOM 3908 C CA . GLN B 1 145 ? 18.531 -4.727 -0.493 1 88.25 145 GLN B CA 1
ATOM 3909 C C . GLN B 1 145 ? 19.688 -5.68 -0.736 1 88.25 145 GLN B C 1
ATOM 3911 O O . GLN B 1 145 ? 20.047 -6.465 0.143 1 88.25 145 GLN B O 1
ATOM 3916 N N . ARG B 1 146 ? 20.188 -5.66 -1.913 1 88.62 146 ARG B N 1
ATOM 3917 C CA . ARG B 1 146 ? 21.328 -6.492 -2.234 1 88.62 146 ARG B CA 1
ATOM 3918 C C . ARG B 1 146 ? 22.531 -6.145 -1.351 1 88.62 146 ARG B C 1
ATOM 3920 O O . ARG B 1 146 ? 23.25 -7.031 -0.889 1 88.62 146 ARG B O 1
ATOM 3927 N N . ALA B 1 147 ? 22.719 -4.867 -1.182 1 92.56 147 ALA B N 1
ATOM 3928 C CA . ALA B 1 147 ? 23.812 -4.422 -0.323 1 92.56 147 ALA B CA 1
ATOM 3929 C C . ALA B 1 147 ? 23.641 -4.953 1.097 1 92.56 147 ALA B C 1
ATOM 3931 O O . ALA B 1 147 ? 24.609 -5.398 1.718 1 92.56 147 ALA B O 1
ATOM 3932 N N . ILE B 1 148 ? 22.469 -4.941 1.63 1 88.69 148 ILE B N 1
ATOM 3933 C CA . I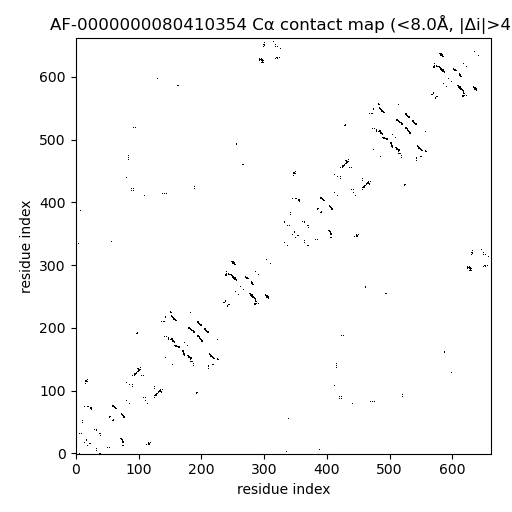LE B 1 148 ? 22.172 -5.469 2.957 1 88.69 148 ILE B CA 1
ATOM 3934 C C . ILE B 1 148 ? 22.469 -6.965 2.998 1 88.69 148 ILE B C 1
ATOM 3936 O O . ILE B 1 148 ? 23.141 -7.441 3.918 1 88.69 148 ILE B O 1
ATOM 3940 N N . GLN B 1 149 ? 22.062 -7.641 2.033 1 83.25 149 GLN B N 1
ATOM 3941 C CA . GLN B 1 149 ? 22.219 -9.086 1.975 1 83.25 149 GLN B CA 1
ATOM 3942 C C . GLN B 1 149 ? 23.688 -9.477 1.854 1 83.25 149 GLN B C 1
ATOM 3944 O O . GLN B 1 149 ? 24.141 -10.445 2.465 1 83.25 149 GLN B O 1
ATOM 3949 N N . GLU B 1 150 ? 24.391 -8.773 1.048 1 86.44 150 GLU B N 1
ATOM 3950 C CA . GLU B 1 150 ? 25.797 -9.078 0.788 1 86.44 150 GLU B CA 1
ATOM 3951 C C . GLU B 1 150 ? 26.703 -8.43 1.833 1 86.44 150 GLU B C 1
ATOM 3953 O O . GLU B 1 150 ? 27.922 -8.617 1.801 1 86.44 150 GLU B O 1
ATOM 3958 N N . GLN B 1 151 ? 26.141 -7.699 2.691 1 89.88 151 GLN B N 1
ATOM 3959 C CA . GLN B 1 151 ? 26.875 -7 3.738 1 89.88 151 GLN B CA 1
ATOM 3960 C C . GLN B 1 151 ? 27.906 -6.055 3.143 1 89.88 151 GLN B C 1
ATOM 3962 O O . GLN B 1 151 ? 29.094 -6.109 3.506 1 89.88 151 GLN B O 1
ATOM 3967 N N . LYS B 1 152 ? 27.438 -5.258 2.24 1 94.31 152 LYS B N 1
ATOM 3968 C CA . LYS B 1 152 ? 28.25 -4.238 1.585 1 94.31 152 LYS B CA 1
ATOM 3969 C C . LYS B 1 152 ? 27.656 -2.844 1.803 1 94.31 152 LYS B C 1
ATOM 3971 O O . LYS B 1 152 ? 26.484 -2.707 2.172 1 94.31 152 LYS B O 1
ATOM 3976 N N . ALA B 1 153 ? 28.484 -1.939 1.551 1 95.94 153 ALA B N 1
ATOM 3977 C CA . ALA B 1 153 ? 28.031 -0.557 1.642 1 95.94 153 ALA B CA 1
ATOM 3978 C C . ALA B 1 153 ? 27.391 -0.104 0.329 1 95.94 153 ALA B C 1
ATOM 3980 O O . ALA B 1 153 ? 27.594 -0.725 -0.716 1 95.94 153 ALA B O 1
ATOM 3981 N N . ILE B 1 154 ? 26.625 0.905 0.432 1 97 154 ILE B N 1
ATOM 3982 C CA . ILE B 1 154 ? 26.031 1.535 -0.746 1 97 154 ILE B CA 1
ATOM 3983 C C . ILE B 1 154 ? 26.5 2.986 -0.841 1 97 154 ILE B C 1
ATOM 3985 O O . ILE B 1 154 ? 26.609 3.678 0.174 1 97 154 ILE B O 1
ATOM 3989 N N . SER B 1 155 ? 26.812 3.379 -2.021 1 97.94 155 SER B N 1
ATOM 3990 C CA . SER B 1 155 ? 27.219 4.754 -2.309 1 97.94 155 SER B CA 1
ATOM 3991 C C . SER B 1 155 ? 26.203 5.438 -3.223 1 97.94 155 SER B C 1
ATOM 3993 O O . SER B 1 155 ? 25.656 4.809 -4.129 1 97.94 155 SER B O 1
ATOM 3995 N N . PHE B 1 156 ? 25.953 6.723 -2.961 1 98.38 156 PHE B N 1
ATOM 3996 C CA . PHE B 1 156 ? 24.984 7.441 -3.777 1 98.38 156 PHE B CA 1
ATOM 3997 C C . PHE B 1 156 ? 25.156 8.945 -3.631 1 98.38 156 PHE B C 1
ATOM 3999 O O . PHE B 1 156 ? 25.906 9.406 -2.76 1 98.38 156 PHE B O 1
ATOM 4006 N N . GLN B 1 157 ? 24.625 9.656 -4.527 1 98.06 157 GLN B N 1
ATOM 4007 C CA . GLN B 1 157 ? 24.406 11.094 -4.375 1 98.06 157 GLN B CA 1
ATOM 4008 C C . GLN B 1 157 ? 23 11.391 -3.859 1 98.06 157 GLN B C 1
ATOM 4010 O O . GLN B 1 157 ? 22.156 10.5 -3.832 1 98.06 157 GLN B O 1
ATOM 4015 N N . TYR B 1 158 ? 22.828 12.625 -3.295 1 96.75 158 TYR B N 1
ATOM 4016 C CA . TYR B 1 158 ? 21.578 12.93 -2.613 1 96.75 158 TYR B CA 1
ATOM 4017 C C . TYR B 1 158 ? 21.094 14.328 -2.975 1 96.75 158 TYR B C 1
ATOM 4019 O O . TYR B 1 158 ? 21.891 15.273 -3.047 1 96.75 158 TYR B O 1
ATOM 4027 N N . THR B 1 159 ? 19.844 14.438 -3.283 1 94.88 159 THR B N 1
ATOM 4028 C CA . THR B 1 159 ? 19.297 15.742 -3.66 1 94.88 159 THR B CA 1
ATOM 4029 C C . THR B 1 159 ? 19 16.578 -2.42 1 94.88 159 THR B C 1
ATOM 4031 O O . THR B 1 159 ? 18.594 16.047 -1.385 1 94.88 159 THR B O 1
ATOM 4034 N N . ASP B 1 160 ? 19.188 17.844 -2.547 1 93.19 160 ASP B N 1
ATOM 4035 C CA . ASP B 1 160 ? 18.875 18.781 -1.473 1 93.19 160 ASP B CA 1
ATOM 4036 C C . ASP B 1 160 ? 17.406 19.172 -1.503 1 93.19 160 ASP B C 1
ATOM 4038 O O . ASP B 1 160 ? 16.672 18.766 -2.4 1 93.19 160 ASP B O 1
ATOM 4042 N N . VAL B 1 161 ? 16.984 19.906 -0.438 1 89.62 161 VAL B N 1
ATOM 4043 C CA . VAL B 1 161 ? 15.594 20.359 -0.379 1 89.62 161 VAL B CA 1
ATOM 4044 C C . VAL B 1 161 ? 15.531 21.859 -0.605 1 89.62 161 VAL B C 1
ATOM 4046 O O . VAL B 1 161 ? 14.453 22.469 -0.558 1 89.62 161 VAL B O 1
ATOM 4049 N N . VAL B 1 162 ? 16.688 22.469 -0.794 1 89.94 162 VAL B N 1
ATOM 4050 C CA . VAL B 1 162 ? 16.797 23.891 -1.081 1 89.94 162 VAL B CA 1
ATOM 4051 C C . VAL B 1 162 ? 17.5 24.094 -2.416 1 89.94 162 VAL B C 1
ATOM 4053 O O . VAL B 1 162 ? 18.219 23.219 -2.887 1 89.94 162 VAL B O 1
ATOM 4056 N N . GLY B 1 163 ? 17.266 25.203 -3.002 1 91.88 163 GLY B N 1
ATOM 4057 C CA . GLY B 1 163 ? 17.906 25.531 -4.266 1 91.88 163 GLY B CA 1
ATOM 4058 C C . GLY B 1 163 ? 17.141 25.016 -5.473 1 91.88 163 GLY B C 1
ATOM 4059 O O . GLY B 1 163 ? 17.75 24.578 -6.453 1 91.88 163 GLY B O 1
ATOM 4060 N N . PHE B 1 164 ? 15.859 25.016 -5.348 1 92.5 164 PHE B N 1
ATOM 4061 C CA . PHE B 1 164 ? 15.023 24.531 -6.441 1 92.5 164 PHE B CA 1
ATOM 4062 C C . PHE B 1 164 ? 15.164 25.422 -7.668 1 92.5 164 PHE B C 1
ATOM 4064 O O . PHE B 1 164 ? 15.055 26.641 -7.566 1 92.5 164 PHE B O 1
ATOM 4071 N N . ASP B 1 165 ? 15.461 24.766 -8.742 1 91.94 165 ASP B N 1
ATOM 4072 C CA . ASP B 1 165 ? 15.523 25.469 -10.023 1 91.94 165 ASP B CA 1
ATOM 4073 C C . ASP B 1 165 ? 14.18 25.422 -10.742 1 91.94 165 ASP B C 1
ATOM 4075 O O . ASP B 1 165 ? 13.797 24.375 -11.281 1 91.94 165 ASP B O 1
ATOM 4079 N N . THR B 1 166 ? 13.508 26.531 -10.844 1 90.56 166 THR B N 1
ATOM 4080 C CA . THR B 1 166 ? 12.164 26.578 -11.414 1 90.56 166 THR B CA 1
ATOM 4081 C C . THR B 1 166 ? 12.203 26.281 -12.914 1 90.56 166 THR B C 1
ATOM 4083 O O . THR B 1 166 ? 11.203 25.859 -13.492 1 90.56 166 THR B O 1
ATOM 4086 N N . THR B 1 167 ? 13.352 26.516 -13.508 1 89.06 167 THR B N 1
ATOM 4087 C CA . THR B 1 167 ? 13.484 26.266 -14.945 1 89.06 167 THR B CA 1
ATOM 4088 C C . THR B 1 167 ? 13.695 24.781 -15.211 1 89.06 167 THR B C 1
ATOM 4090 O O . THR B 1 167 ? 13.023 24.203 -16.062 1 89.06 167 THR B O 1
ATOM 4093 N N . LYS B 1 168 ? 14.648 24.172 -14.523 1 89.75 168 LYS B N 1
ATOM 4094 C CA . LYS B 1 168 ? 14.961 22.766 -14.703 1 89.75 168 LYS B CA 1
ATOM 4095 C C . LYS B 1 168 ? 14.008 21.875 -13.906 1 89.75 168 LYS B C 1
ATOM 4097 O O . LYS B 1 168 ? 13.922 20.672 -14.141 1 89.75 168 LYS B O 1
ATOM 4102 N N . ARG B 1 169 ? 13.352 22.484 -12.945 1 89.69 169 ARG B N 1
ATOM 4103 C CA . ARG B 1 169 ? 12.398 21.812 -12.055 1 89.69 169 ARG B CA 1
ATOM 4104 C C . ARG B 1 169 ? 13.078 20.688 -11.281 1 89.69 169 ARG B C 1
ATOM 4106 O O . ARG B 1 169 ? 12.586 19.562 -11.258 1 89.69 169 ARG B O 1
ATOM 4113 N N . THR B 1 170 ? 14.18 20.984 -10.812 1 90.19 170 THR B N 1
ATOM 4114 C CA . THR B 1 170 ? 14.945 20.016 -10.031 1 90.19 170 THR B CA 1
ATOM 4115 C C . THR B 1 170 ? 15.617 20.688 -8.844 1 90.19 170 THR B C 1
ATOM 4117 O O . THR B 1 170 ? 15.797 21.922 -8.828 1 90.19 170 THR B O 1
ATOM 4120 N N . PHE B 1 171 ? 15.891 19.922 -7.859 1 92.81 171 PHE B N 1
ATOM 4121 C CA . PHE B 1 171 ? 16.734 20.344 -6.746 1 92.81 171 PHE B CA 1
ATOM 4122 C C . PHE B 1 171 ? 18.203 20.016 -7.016 1 92.81 171 PHE B C 1
ATOM 4124 O O . PHE B 1 171 ? 18.5 19.031 -7.711 1 92.81 171 PHE B O 1
ATOM 4131 N N . PRO B 1 172 ? 19.109 20.859 -6.461 1 95.06 172 PRO B N 1
ATOM 4132 C CA . PRO B 1 172 ? 20.516 20.531 -6.629 1 95.06 172 PRO B CA 1
ATOM 4133 C C . PRO B 1 172 ? 20.969 19.359 -5.762 1 95.06 172 PRO B C 1
ATOM 4135 O O . PRO B 1 172 ? 20.25 18.953 -4.844 1 95.06 172 PRO B O 1
ATOM 4138 N N . LEU B 1 173 ? 22.094 18.797 -6.125 1 96.44 173 LEU B N 1
ATOM 4139 C CA . LEU B 1 173 ? 22.688 17.75 -5.293 1 96.44 173 LEU B CA 1
ATOM 4140 C C . LEU B 1 173 ? 23.281 18.344 -4.02 1 96.44 173 LEU B C 1
ATOM 4142 O O . LEU B 1 173 ? 23.859 19.438 -4.047 1 96.44 173 LEU B O 1
ATOM 4146 N N . ARG B 1 174 ? 23.141 17.625 -2.984 1 95.44 174 ARG B N 1
ATOM 4147 C CA . ARG B 1 174 ? 23.719 18.047 -1.717 1 95.44 174 ARG B CA 1
ATOM 4148 C C . ARG B 1 174 ? 25.25 17.938 -1.759 1 95.44 174 ARG B C 1
ATOM 4150 O O . ARG B 1 174 ? 25.797 17.125 -2.502 1 95.44 174 ARG B O 1
ATOM 4157 N N . ARG B 1 175 ? 25.891 18.797 -0.98 1 94.75 175 ARG B N 1
ATOM 4158 C CA . ARG B 1 175 ? 27.344 18.766 -0.815 1 94.75 175 ARG B CA 1
ATOM 4159 C C . ARG B 1 175 ? 28.047 18.812 -2.166 1 94.75 175 ARG B C 1
ATOM 4161 O O . ARG B 1 175 ? 28.969 18.031 -2.41 1 94.75 175 ARG B O 1
ATOM 4168 N N . ASP B 1 176 ? 27.531 19.531 -3.031 1 93.69 176 ASP B N 1
ATOM 4169 C CA . ASP B 1 176 ? 28.109 19.734 -4.355 1 93.69 176 ASP B CA 1
ATOM 4170 C C . ASP B 1 176 ? 28.281 18.406 -5.09 1 93.69 176 ASP B C 1
ATOM 4172 O O . ASP B 1 176 ? 29.297 18.188 -5.758 1 93.69 176 ASP B O 1
ATOM 4176 N N . GLY B 1 177 ? 27.406 17.469 -4.766 1 95.38 177 GLY B N 1
ATOM 4177 C CA . GLY B 1 177 ? 27.375 16.219 -5.504 1 95.38 177 GLY B CA 1
ATOM 4178 C C . GLY B 1 177 ? 28.281 15.156 -4.902 1 95.38 177 GLY B C 1
ATOM 4179 O O . GLY B 1 177 ? 28.5 14.109 -5.504 1 95.38 177 GLY B O 1
ATOM 4180 N N . GLU B 1 178 ? 28.797 15.43 -3.768 1 96.25 178 GLU B N 1
ATOM 4181 C CA . GLU B 1 178 ? 29.609 14.422 -3.088 1 96.25 178 GLU B CA 1
ATOM 4182 C C . GLU B 1 178 ? 28.781 13.172 -2.791 1 96.25 178 GLU B C 1
ATOM 4184 O O . GLU B 1 178 ? 27.594 13.258 -2.486 1 96.25 178 GLU B O 1
ATOM 4189 N N . ARG B 1 179 ? 29.5 12.078 -2.799 1 97.12 179 ARG B N 1
ATOM 4190 C CA . ARG B 1 179 ? 28.797 10.812 -2.598 1 97.12 179 ARG B CA 1
ATOM 4191 C C . ARG B 1 179 ? 28.734 10.461 -1.116 1 97.12 179 ARG B C 1
ATOM 4193 O O . ARG B 1 179 ? 29.641 10.766 -0.354 1 97.12 179 ARG B O 1
ATOM 4200 N N . TYR B 1 180 ? 27.688 9.875 -0.782 1 97.38 180 TYR B N 1
ATOM 4201 C CA . TYR B 1 180 ? 27.5 9.258 0.526 1 97.38 180 TYR B CA 1
ATOM 4202 C C . TYR B 1 180 ? 27.859 7.777 0.486 1 97.38 180 TYR B C 1
ATOM 4204 O O . TYR B 1 180 ? 27.625 7.102 -0.517 1 97.38 180 TYR B O 1
ATOM 4212 N N . VAL B 1 181 ? 28.484 7.348 1.505 1 96.94 181 VAL B N 1
ATOM 4213 C CA . VAL B 1 181 ? 28.719 5.922 1.685 1 96.94 181 VAL B CA 1
ATOM 4214 C C . VAL B 1 181 ? 28.078 5.441 2.982 1 96.94 181 VAL B C 1
ATOM 4216 O O . VAL B 1 181 ? 28.422 5.922 4.066 1 96.94 181 VAL B O 1
ATOM 4219 N N . VAL B 1 182 ? 27.172 4.5 2.826 1 96.75 182 VAL B N 1
ATOM 4220 C CA . VAL B 1 182 ? 26.359 4.07 3.967 1 96.75 182 VAL B CA 1
ATOM 4221 C C . VAL B 1 182 ? 26.391 2.549 4.082 1 96.75 182 VAL B C 1
ATOM 4223 O O . VAL B 1 182 ? 26.234 1.842 3.084 1 96.75 182 VAL B O 1
ATOM 4226 N N . ASN B 1 183 ? 26.719 2.098 5.258 1 96.06 183 ASN B N 1
ATOM 4227 C CA . ASN B 1 183 ? 26.469 0.695 5.57 1 96.06 183 ASN B CA 1
ATOM 4228 C C . ASN B 1 183 ? 25 0.446 5.902 1 96.06 183 ASN B C 1
ATOM 4230 O O . ASN B 1 183 ? 24.547 0.769 7 1 96.06 183 ASN B O 1
ATOM 4234 N N . PRO B 1 184 ? 24.25 -0.126 4.906 1 95.31 184 PRO B N 1
ATOM 4235 C CA . PRO B 1 184 ? 22.797 -0.204 5.07 1 95.31 184 PRO B CA 1
ATOM 4236 C C . PRO B 1 184 ? 22.375 -1.24 6.109 1 95.31 184 PRO B C 1
ATOM 4238 O O . PRO B 1 184 ? 22.984 -2.305 6.207 1 95.31 184 PRO B O 1
ATOM 4241 N N . ILE B 1 185 ? 21.422 -0.912 6.898 1 92.19 185 ILE B N 1
ATOM 4242 C CA . ILE B 1 185 ? 20.891 -1.789 7.938 1 92.19 185 ILE B CA 1
ATOM 4243 C C . ILE B 1 185 ? 19.484 -2.24 7.559 1 92.19 185 ILE B C 1
ATOM 4245 O O . ILE B 1 185 ? 19.156 -3.422 7.676 1 92.19 185 ILE B O 1
ATOM 4249 N N . ASP B 1 186 ? 18.688 -1.255 7.059 1 88 186 ASP B N 1
ATOM 4250 C CA . ASP B 1 186 ? 17.297 -1.578 6.785 1 88 186 ASP B CA 1
ATOM 4251 C C . ASP B 1 186 ? 16.703 -0.631 5.742 1 88 186 ASP B C 1
ATOM 4253 O O . ASP B 1 186 ? 17.25 0.454 5.508 1 88 186 ASP B O 1
ATOM 4257 N N . LEU B 1 187 ? 15.797 -1.163 5.043 1 88.69 187 LEU B N 1
ATOM 4258 C CA . LEU B 1 187 ? 14.883 -0.38 4.219 1 88.69 187 LEU B CA 1
ATOM 4259 C C . LEU B 1 187 ? 13.516 -0.266 4.887 1 88.69 187 LEU B C 1
ATOM 4261 O O . LEU B 1 187 ? 12.82 -1.27 5.07 1 88.69 187 LEU B O 1
ATOM 4265 N N . HIS B 1 188 ? 13.141 1.011 5.164 1 83.81 188 HIS B N 1
ATOM 4266 C CA . HIS B 1 188 ? 11.961 1.206 6.004 1 83.81 188 HIS B CA 1
ATOM 4267 C C . HIS B 1 188 ? 10.93 2.094 5.312 1 83.81 188 HIS B C 1
ATOM 4269 O O . HIS B 1 188 ? 11.273 3.154 4.785 1 83.81 188 HIS B O 1
ATOM 4275 N N . TRP B 1 189 ? 9.672 1.592 5.312 1 82.38 189 TRP B N 1
ATOM 4276 C CA . TRP B 1 189 ? 8.57 2.395 4.789 1 82.38 189 TRP B CA 1
ATOM 4277 C C . TRP B 1 189 ? 7.898 3.189 5.902 1 82.38 189 TRP B C 1
ATOM 4279 O O . TRP B 1 189 ? 7.465 2.619 6.906 1 82.38 189 TRP B O 1
ATOM 4289 N N . ASN B 1 190 ? 7.902 4.516 5.742 1 78.19 190 ASN B N 1
ATOM 4290 C CA . ASN B 1 190 ? 7.258 5.398 6.703 1 78.19 190 ASN B CA 1
ATOM 4291 C C . ASN B 1 190 ? 6.598 6.59 6.016 1 78.19 190 ASN B C 1
ATOM 4293 O O . ASN B 1 190 ? 7.242 7.301 5.246 1 78.19 190 ASN B O 1
ATOM 4297 N N . HIS B 1 191 ? 5.332 6.797 6.352 1 75.44 191 HIS B N 1
ATOM 4298 C CA . HIS B 1 191 ? 4.566 7.926 5.832 1 75.44 191 HIS B CA 1
ATOM 4299 C C . HIS B 1 191 ? 4.676 8.008 4.312 1 75.44 191 HIS B C 1
ATOM 4301 O O . HIS B 1 191 ? 5.023 9.055 3.766 1 75.44 191 HIS B O 1
ATOM 4307 N N . GLU B 1 192 ? 4.555 6.93 3.627 1 75.94 192 GLU B N 1
ATOM 4308 C CA . GLU B 1 192 ? 4.41 6.809 2.178 1 75.94 192 GLU B CA 1
ATOM 4309 C C . GLU B 1 192 ? 5.75 6.984 1.473 1 75.94 192 GLU B C 1
ATOM 4311 O O . GLU B 1 192 ? 5.797 7.223 0.264 1 75.94 192 GLU B O 1
ATOM 4316 N N . GLN B 1 193 ? 6.805 6.945 2.271 1 82.81 193 GLN B N 1
ATOM 4317 C CA . GLN B 1 193 ? 8.133 7.055 1.684 1 82.81 193 GLN B CA 1
ATOM 4318 C C . GLN B 1 193 ? 9.039 5.914 2.146 1 82.81 193 GLN B C 1
ATOM 4320 O O . GLN B 1 193 ? 8.867 5.391 3.25 1 82.81 193 GLN B O 1
ATOM 4325 N N . TYR B 1 194 ? 9.977 5.609 1.281 1 86.81 194 TYR B N 1
ATOM 4326 C CA . TYR B 1 194 ? 10.992 4.625 1.639 1 86.81 194 TYR B CA 1
ATOM 4327 C C . TYR B 1 194 ? 12.258 5.305 2.15 1 86.81 194 TYR B C 1
ATOM 4329 O O . TYR B 1 194 ? 12.703 6.305 1.582 1 86.81 194 TYR B O 1
ATOM 4337 N N . TYR B 1 195 ? 12.812 4.727 3.227 1 89.94 195 TYR B N 1
ATOM 4338 C CA . TYR B 1 195 ? 14.031 5.258 3.812 1 89.94 195 TYR B CA 1
ATOM 4339 C C . TYR B 1 195 ? 15.109 4.18 3.895 1 89.94 195 TYR B C 1
ATOM 4341 O O . TYR B 1 195 ? 14.828 3.041 4.273 1 89.94 195 TYR B O 1
ATOM 4349 N N . LEU B 1 196 ? 16.266 4.578 3.5 1 94.38 196 LEU B N 1
ATOM 4350 C CA . LEU B 1 196 ? 17.469 3.807 3.82 1 94.38 196 LEU B CA 1
ATOM 4351 C C . LEU B 1 196 ? 17.984 4.16 5.211 1 94.38 196 LEU B C 1
ATOM 4353 O O . LEU B 1 196 ? 18.297 5.324 5.488 1 94.38 196 LEU B O 1
ATOM 4357 N N . ILE B 1 197 ? 18.016 3.186 6.059 1 92.62 197 ILE B N 1
ATOM 4358 C CA . ILE B 1 197 ? 18.578 3.363 7.391 1 92.62 197 ILE B CA 1
ATOM 4359 C C . ILE B 1 197 ? 19.922 2.643 7.477 1 92.62 197 ILE B C 1
ATOM 4361 O O . ILE B 1 197 ? 20.016 1.446 7.191 1 92.62 197 ILE B O 1
ATOM 4365 N N . GLY B 1 198 ? 20.906 3.355 7.809 1 93.88 198 GLY B N 1
ATOM 4366 C CA . GLY B 1 198 ? 22.219 2.742 7.895 1 93.88 198 GLY B CA 1
ATOM 4367 C C . GLY B 1 198 ? 23.266 3.645 8.531 1 93.88 198 GLY B C 1
ATOM 4368 O O . GLY B 1 198 ? 22.953 4.773 8.922 1 93.88 198 GLY B O 1
ATOM 4369 N N . ILE B 1 199 ? 24.484 3.145 8.695 1 94.38 199 ILE B N 1
ATOM 4370 C CA . ILE B 1 199 ? 25.594 3.895 9.266 1 94.38 199 ILE B CA 1
ATOM 4371 C C . ILE B 1 199 ? 26.312 4.684 8.164 1 94.38 199 ILE B C 1
ATOM 4373 O O . ILE B 1 199 ? 26.875 4.098 7.242 1 94.38 199 ILE B O 1
ATOM 4377 N N . ASP B 1 200 ? 26.172 5.969 8.289 1 94.5 200 ASP B N 1
ATOM 4378 C CA . ASP B 1 200 ? 26.953 6.828 7.398 1 94.5 200 ASP B CA 1
ATOM 4379 C C . ASP B 1 200 ? 28.453 6.746 7.727 1 94.5 200 ASP B C 1
ATOM 4381 O O . ASP B 1 200 ? 28.875 7.156 8.805 1 94.5 200 ASP B O 1
ATOM 4385 N N . GLU B 1 201 ? 29.203 6.398 6.816 1 92.38 201 GLU B N 1
ATOM 4386 C CA . GLU B 1 201 ? 30.594 6.102 7.105 1 92.38 201 GLU B CA 1
ATOM 4387 C C . GLU B 1 201 ? 31.391 7.375 7.371 1 92.38 201 GLU B C 1
ATOM 4389 O O . GLU B 1 201 ? 32.406 7.352 8.078 1 92.38 201 GLU B O 1
ATOM 4394 N N . SER B 1 202 ? 30.984 8.43 6.781 1 91.88 202 SER B N 1
ATOM 4395 C CA . SER B 1 202 ? 31.688 9.695 7 1 91.88 202 SER B CA 1
ATOM 4396 C C . SER B 1 202 ? 31.453 10.211 8.414 1 91.88 202 SER B C 1
ATOM 4398 O O . SER B 1 202 ? 32.344 10.844 9 1 91.88 202 SER B O 1
ATOM 4400 N N . ILE B 1 203 ? 30.312 9.914 9.047 1 91 203 ILE B N 1
ATOM 4401 C CA . ILE B 1 203 ? 29.922 10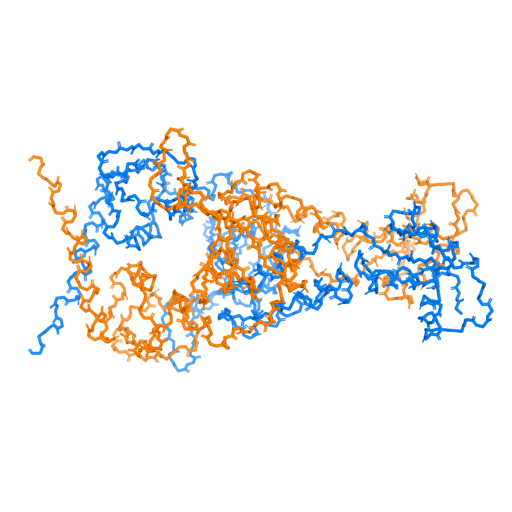.445 10.352 1 91 203 ILE B CA 1
ATOM 4402 C C . ILE B 1 203 ? 30.016 9.344 11.398 1 91 203 ILE B C 1
ATOM 4404 O O . ILE B 1 203 ? 30.188 9.617 12.586 1 91 203 ILE B O 1
ATOM 4408 N N . GLY B 1 204 ? 29.859 8.117 11.008 1 90.19 204 GLY B N 1
ATOM 4409 C CA . GLY B 1 204 ? 29.906 6.969 11.898 1 90.19 204 GLY B CA 1
ATOM 4410 C C . GLY B 1 204 ? 28.656 6.797 12.727 1 90.19 204 GLY B C 1
ATOM 4411 O O . GLY B 1 204 ? 28.688 6.195 13.805 1 90.19 204 GLY B O 1
ATOM 4412 N N . GLU B 1 205 ? 27.531 7.379 12.305 1 91 205 GLU B N 1
ATOM 4413 C CA . GLU B 1 205 ? 26.266 7.312 13.023 1 91 205 GLU B CA 1
ATOM 4414 C C . GLU B 1 205 ? 25.156 6.777 12.125 1 91 205 GLU B C 1
ATOM 4416 O O . GLU B 1 205 ? 25.266 6.816 10.898 1 91 205 GLU B O 1
ATOM 4421 N N . ILE B 1 206 ? 24.125 6.258 12.766 1 91 206 ILE B N 1
ATOM 4422 C CA . ILE B 1 206 ? 22.953 5.809 12.023 1 91 206 ILE B CA 1
ATOM 4423 C C . ILE B 1 206 ? 22.188 7.02 11.477 1 91 206 ILE B C 1
ATOM 4425 O O . ILE B 1 206 ? 21.938 7.98 12.211 1 91 206 ILE B O 1
ATOM 4429 N N . ARG B 1 207 ? 21.969 7 10.258 1 91.81 207 ARG B N 1
ATOM 4430 C CA . ARG B 1 207 ? 21.219 8.055 9.586 1 91.81 207 ARG B CA 1
ATOM 4431 C C . ARG B 1 207 ? 20.125 7.477 8.703 1 91.81 207 ARG B C 1
ATOM 4433 O O . ARG B 1 207 ? 20.172 6.305 8.328 1 91.81 207 ARG B O 1
ATOM 4440 N N . ASN B 1 208 ? 19.109 8.312 8.453 1 91.75 208 ASN B N 1
ATOM 4441 C CA . ASN B 1 208 ? 18.016 7.977 7.551 1 91.75 208 ASN B CA 1
ATOM 4442 C C . ASN B 1 208 ? 18.078 8.789 6.258 1 91.75 208 ASN B C 1
ATOM 4444 O O . ASN B 1 208 ? 18.281 10 6.293 1 91.75 208 ASN B O 1
ATOM 4448 N N . TYR B 1 209 ? 18 8.094 5.172 1 94.06 209 TYR B N 1
ATOM 4449 C CA . TYR B 1 209 ? 17.984 8.742 3.867 1 94.06 209 TYR B CA 1
ATOM 4450 C C . TYR B 1 209 ? 16.734 8.359 3.08 1 94.06 209 TYR B C 1
ATOM 4452 O O . TYR B 1 209 ? 16.469 7.18 2.871 1 94.06 209 TYR B O 1
ATOM 4460 N N . ARG B 1 210 ? 15.977 9.367 2.648 1 92.56 210 ARG B N 1
ATOM 4461 C CA . ARG B 1 210 ? 14.852 9.078 1.768 1 92.56 210 ARG B CA 1
ATOM 4462 C C . ARG B 1 210 ? 15.328 8.508 0.438 1 92.56 210 ARG B C 1
ATOM 4464 O O . ARG B 1 210 ? 16.234 9.062 -0.195 1 92.56 210 ARG B O 1
ATOM 4471 N N . VAL B 1 211 ? 14.719 7.473 0.027 1 93.19 211 VAL B N 1
ATOM 4472 C CA . VAL B 1 211 ? 15.195 6.758 -1.154 1 93.19 211 VAL B CA 1
ATOM 4473 C C . VAL B 1 211 ? 14.859 7.562 -2.41 1 93.19 211 VAL B C 1
ATOM 4475 O O . VAL B 1 211 ? 15.602 7.523 -3.395 1 93.19 211 VAL B O 1
ATOM 4478 N N . ASP B 1 212 ? 13.766 8.297 -2.41 1 89.06 212 ASP B N 1
ATOM 4479 C CA . ASP B 1 212 ? 13.367 9.055 -3.59 1 89.06 212 ASP B CA 1
ATOM 4480 C C . ASP B 1 212 ? 14.336 10.203 -3.852 1 89.06 212 ASP B C 1
ATOM 4482 O O . ASP B 1 212 ? 14.328 10.797 -4.934 1 89.06 212 ASP B O 1
ATOM 4486 N N . ARG B 1 213 ? 15.227 10.508 -2.934 1 92.19 213 ARG B N 1
ATOM 4487 C CA . ARG B 1 213 ? 16.203 11.578 -3.096 1 92.19 213 ARG B CA 1
ATOM 4488 C C . ARG B 1 213 ? 17.578 11.023 -3.443 1 92.19 213 ARG B C 1
ATOM 4490 O O . ARG B 1 213 ? 18.531 11.781 -3.645 1 92.19 213 ARG B O 1
ATOM 4497 N N . ILE B 1 214 ? 17.656 9.781 -3.455 1 95.56 214 ILE B N 1
ATOM 4498 C CA . ILE B 1 214 ? 18.906 9.125 -3.816 1 95.56 214 ILE B CA 1
ATOM 4499 C C . ILE B 1 214 ? 19.078 9.156 -5.332 1 95.56 214 ILE B C 1
ATOM 4501 O O . ILE B 1 214 ? 18.141 8.922 -6.086 1 95.56 214 ILE B O 1
ATOM 4505 N N . VAL B 1 215 ? 20.297 9.5 -5.676 1 95 215 VAL B N 1
ATOM 4506 C CA . VAL B 1 215 ? 20.672 9.531 -7.082 1 95 215 VAL B CA 1
ATOM 4507 C C . VAL B 1 215 ? 21.953 8.727 -7.297 1 95 215 VAL B C 1
ATOM 4509 O O . VAL B 1 215 ? 22.859 8.742 -6.457 1 95 215 VAL B O 1
ATOM 4512 N N . ASN B 1 216 ? 22.031 7.953 -8.383 1 96.12 216 ASN B N 1
ATOM 4513 C CA . ASN B 1 216 ? 23.219 7.238 -8.82 1 96.12 216 ASN B CA 1
ATOM 4514 C C . ASN B 1 216 ? 23.734 6.289 -7.738 1 96.12 216 ASN B C 1
ATOM 4516 O O . ASN B 1 216 ? 24.906 6.344 -7.367 1 96.12 216 ASN B O 1
ATOM 4520 N N . SER B 1 217 ? 22.859 5.449 -7.238 1 97.38 217 SER B N 1
ATOM 4521 C CA . SER B 1 217 ? 23.297 4.52 -6.199 1 97.38 217 SER B CA 1
ATOM 4522 C C . SER B 1 217 ? 24.125 3.387 -6.785 1 97.38 217 SER B C 1
ATOM 4524 O O . SER B 1 217 ? 23.891 2.955 -7.914 1 97.38 217 SER B O 1
ATOM 4526 N N . GLU B 1 218 ? 25.094 2.953 -6.027 1 97.19 218 GLU B N 1
ATOM 4527 C CA . GLU B 1 218 ? 25.953 1.833 -6.383 1 97.19 218 GLU B CA 1
ATOM 4528 C C . GLU B 1 218 ? 26.375 1.042 -5.148 1 97.19 218 GLU B C 1
ATOM 4530 O O . GLU B 1 218 ? 26.625 1.621 -4.086 1 97.19 218 GLU B O 1
ATOM 4535 N N . ILE B 1 219 ? 26.484 -0.24 -5.355 1 96.31 219 ILE B N 1
ATOM 4536 C CA . ILE B 1 219 ? 27.031 -1.068 -4.289 1 96.31 219 ILE B CA 1
ATOM 4537 C C . ILE B 1 219 ? 28.547 -0.927 -4.262 1 96.31 219 ILE B C 1
ATOM 4539 O O . ILE B 1 219 ? 29.203 -0.996 -5.305 1 96.31 219 ILE B O 1
ATOM 4543 N N . VAL B 1 220 ? 29.047 -0.684 -3.145 1 95.62 220 VAL B N 1
ATOM 4544 C CA . VAL B 1 220 ? 30.484 -0.482 -3.004 1 95.62 220 VAL B CA 1
ATOM 4545 C C . VAL B 1 220 ? 31.203 -1.829 -3.043 1 95.62 220 VAL B C 1
ATOM 4547 O O . VAL B 1 220 ? 30.922 -2.713 -2.23 1 95.62 220 VAL B O 1
ATOM 4550 N N . GLU B 1 221 ? 32.062 -1.907 -4.008 1 91.75 221 GLU B N 1
ATOM 4551 C CA . GLU B 1 221 ? 32.875 -3.131 -4.137 1 91.75 221 GLU B CA 1
ATOM 4552 C C . GLU B 1 221 ? 34.25 -2.969 -3.506 1 91.75 221 GLU B C 1
ATOM 4554 O O . GLU B 1 221 ? 35.188 -2.508 -4.156 1 91.75 221 GLU B O 1
ATOM 4559 N N . ASP B 1 222 ? 34.281 -2.984 -2.293 1 86.81 222 ASP B N 1
ATOM 4560 C CA . ASP B 1 222 ? 35.562 -2.938 -1.609 1 86.81 222 ASP B CA 1
ATOM 4561 C C . ASP B 1 222 ? 35.688 -4.086 -0.614 1 86.81 222 ASP B C 1
ATOM 4563 O O . ASP B 1 222 ? 34.781 -4.91 -0.483 1 86.81 222 ASP B O 1
ATOM 4567 N N . ASP B 1 223 ? 36.812 -4.355 -0.058 1 82.19 223 ASP B N 1
ATOM 4568 C CA . ASP B 1 223 ? 37.094 -5.473 0.84 1 82.19 223 ASP B CA 1
ATOM 4569 C C . ASP B 1 223 ? 36.938 -5.059 2.301 1 82.19 223 ASP B C 1
ATOM 4571 O O . ASP B 1 223 ? 37.375 -5.762 3.205 1 82.19 223 ASP B O 1
ATOM 4575 N N . THR B 1 224 ? 36.312 -3.975 2.506 1 81.94 224 THR B N 1
ATOM 4576 C CA . THR B 1 224 ? 36.125 -3.527 3.879 1 81.94 224 THR B CA 1
ATOM 4577 C C . THR B 1 224 ? 35 -4.336 4.547 1 81.94 224 THR B C 1
ATOM 4579 O O . THR B 1 224 ? 33.875 -4.395 4.047 1 81.94 224 THR B O 1
ATOM 4582 N N . PRO B 1 225 ? 35.406 -5 5.543 1 77.94 225 PRO B N 1
ATOM 4583 C CA . PRO B 1 225 ? 34.375 -5.77 6.238 1 77.94 225 PRO B CA 1
ATOM 4584 C C . PRO B 1 225 ? 33.344 -4.883 6.91 1 77.94 225 PRO B C 1
ATOM 4586 O O . PRO B 1 225 ? 33.688 -3.883 7.543 1 77.94 225 PRO B O 1
ATOM 4589 N N . ARG B 1 226 ? 32.125 -5.082 6.625 1 83.38 226 ARG B N 1
ATOM 4590 C CA . ARG B 1 226 ? 31.031 -4.398 7.305 1 83.38 226 ARG B CA 1
ATOM 4591 C C . ARG B 1 226 ? 30.203 -5.375 8.125 1 83.38 226 ARG B C 1
ATOM 4593 O O . ARG B 1 226 ? 29.734 -6.395 7.609 1 83.38 226 ARG B O 1
ATOM 4600 N N . MET B 1 227 ? 30.219 -5.043 9.383 1 78.81 227 MET B N 1
ATOM 4601 C CA . MET B 1 227 ? 29.469 -5.914 10.281 1 78.81 227 MET B CA 1
ATOM 4602 C C . MET B 1 227 ? 27.969 -5.66 10.164 1 78.81 227 MET B C 1
ATOM 4604 O O . MET B 1 227 ? 27.547 -4.523 9.961 1 78.81 227 MET B O 1
ATOM 4608 N N . LYS B 1 228 ? 27.312 -6.773 10.273 1 81.12 228 LYS B N 1
ATOM 4609 C CA . LYS B 1 228 ? 25.859 -6.656 10.32 1 81.12 228 LYS B CA 1
ATOM 4610 C C . LYS B 1 228 ? 25.406 -5.863 11.547 1 81.12 228 LYS B C 1
ATOM 4612 O O . LYS B 1 228 ? 25.859 -6.125 12.656 1 81.12 228 LYS B O 1
ATOM 4617 N N . GLN B 1 229 ? 24.75 -4.816 11.258 1 81 229 GLN B N 1
ATOM 4618 C CA . GLN B 1 229 ? 24.219 -3.979 12.328 1 81 229 GLN B CA 1
ATOM 4619 C C . GLN B 1 229 ? 22.719 -4.176 12.492 1 81 229 GLN B C 1
ATOM 4621 O O . GLN B 1 229 ? 22.047 -4.668 11.586 1 81 229 GLN B O 1
ATOM 4626 N N . HIS B 1 230 ? 22.234 -3.986 13.742 1 82.12 230 HIS B N 1
ATOM 4627 C CA . HIS B 1 230 ? 20.812 -4.062 14.031 1 82.12 230 HIS B CA 1
ATOM 4628 C C . HIS B 1 230 ? 20.297 -2.75 14.609 1 82.12 230 HIS B C 1
ATOM 4630 O O . HIS B 1 230 ? 21.016 -2.053 15.32 1 82.12 230 HIS B O 1
ATOM 4636 N N . LEU B 1 231 ? 19.078 -2.467 14.211 1 81.19 231 LEU B N 1
ATOM 4637 C CA . LEU B 1 231 ? 18.422 -1.295 14.789 1 81.19 231 LEU B CA 1
ATOM 4638 C C . LEU B 1 231 ? 17.875 -1.614 16.172 1 81.19 231 LEU B C 1
ATOM 4640 O O . LEU B 1 231 ? 17.422 -2.734 16.422 1 81.19 231 LEU B O 1
ATOM 4644 N N . PRO B 1 232 ? 17.984 -0.619 17.016 1 72.62 232 PRO B N 1
ATOM 4645 C CA . PRO B 1 232 ? 17.281 -0.823 18.281 1 72.62 232 PRO B CA 1
ATOM 4646 C C . PRO B 1 232 ? 15.773 -1.037 18.078 1 72.62 232 PRO B C 1
ATOM 4648 O O . PRO B 1 232 ? 15.195 -0.507 17.125 1 72.62 232 PRO B O 1
ATOM 4651 N N . ASP B 1 233 ? 15.125 -1.954 18.859 1 64.12 233 ASP B N 1
ATOM 4652 C CA . ASP B 1 233 ? 13.719 -2.326 18.75 1 64.12 233 ASP B CA 1
ATOM 4653 C C . ASP B 1 233 ? 12.82 -1.089 18.734 1 64.12 233 ASP B C 1
ATOM 4655 O O . ASP B 1 233 ? 11.781 -1.081 18.078 1 64.12 233 ASP B O 1
ATOM 4659 N N . ASP B 1 234 ? 13.266 -0.084 19.453 1 65.94 234 ASP B N 1
ATOM 4660 C CA . ASP B 1 234 ? 12.422 1.092 19.609 1 65.94 234 ASP B CA 1
ATOM 4661 C C . ASP B 1 234 ? 12.852 2.217 18.688 1 65.94 234 ASP B C 1
ATOM 4663 O O . ASP B 1 234 ? 12.469 3.371 18.859 1 65.94 234 ASP B O 1
ATOM 4667 N N . TYR B 1 235 ? 13.719 1.829 17.688 1 71.19 235 TYR B N 1
ATOM 4668 C CA . TYR B 1 235 ? 14.258 2.854 16.812 1 71.19 235 TYR B CA 1
ATOM 4669 C C . TYR B 1 235 ? 13.141 3.611 16.109 1 71.19 235 TYR B C 1
ATOM 4671 O O . TYR B 1 235 ? 13.195 4.84 15.992 1 71.19 235 TYR B O 1
ATOM 4679 N N . PHE B 1 236 ? 12.117 2.908 15.758 1 64.81 236 PHE B N 1
ATOM 4680 C CA . PHE B 1 236 ? 11.047 3.52 14.984 1 64.81 236 PHE B CA 1
ATOM 4681 C C . PHE B 1 236 ? 9.969 4.086 15.898 1 64.81 236 PHE B C 1
ATOM 4683 O O . PHE B 1 236 ? 9.203 4.969 15.5 1 64.81 236 PHE B O 1
ATOM 4690 N N . GLN B 1 237 ? 9.664 3.348 17.016 1 56.22 237 GLN B N 1
ATOM 4691 C CA . GLN B 1 237 ? 8.688 3.895 17.953 1 56.22 237 GLN B CA 1
ATOM 4692 C C . GLN B 1 237 ? 9.055 5.316 18.359 1 56.22 237 GLN B C 1
ATOM 4694 O O . GLN B 1 237 ? 8.172 6.16 18.547 1 56.22 237 GLN B O 1
ATOM 4699 N N . LYS B 1 238 ? 10.305 5.441 18.688 1 49.25 238 LYS B N 1
ATOM 4700 C CA . LYS B 1 238 ? 10.805 6.75 19.109 1 49.25 238 LYS B CA 1
ATOM 4701 C C . LYS B 1 238 ? 10.617 7.781 18 1 49.25 238 LYS B C 1
ATOM 4703 O O . LYS B 1 238 ? 10.688 8.984 18.25 1 49.25 238 LYS B O 1
ATOM 4708 N N . SER B 1 239 ? 10.516 7.184 16.906 1 47.12 239 SER B N 1
ATOM 4709 C CA . SER B 1 239 ? 10.539 8.094 15.766 1 47.12 239 SER B CA 1
ATOM 4710 C C . SER B 1 239 ? 9.141 8.594 15.422 1 47.12 239 SER B C 1
ATOM 4712 O O . SER B 1 239 ? 8.43 7.965 14.641 1 47.12 239 SER B O 1
ATOM 4714 N N . PHE B 1 240 ? 8.109 8.477 16.375 1 43.97 240 PHE B N 1
ATOM 4715 C CA . PHE B 1 240 ? 7.043 9.227 15.727 1 43.97 240 PHE B CA 1
ATOM 4716 C C . PHE B 1 240 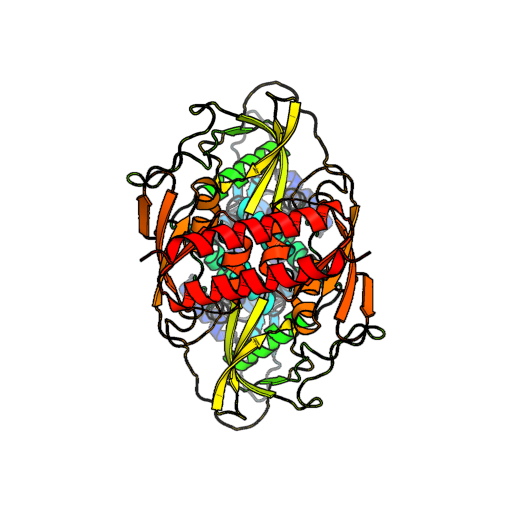? 7.582 10.023 14.547 1 43.97 240 PHE B C 1
ATOM 4718 O O . PHE B 1 240 ? 6.98 10.039 13.469 1 43.97 240 PHE B O 1
ATOM 4725 N N . ASN B 1 241 ? 8.469 11.055 14.664 1 42.47 241 ASN B N 1
ATOM 4726 C CA . ASN B 1 241 ? 9.227 11.758 13.633 1 42.47 241 ASN B CA 1
ATOM 4727 C C . ASN B 1 241 ? 10.672 11.266 13.57 1 42.47 241 ASN B C 1
ATOM 4729 O O . ASN B 1 241 ? 11.547 11.961 13.047 1 42.47 241 ASN B O 1
ATOM 4733 N N . MET B 1 242 ? 11.039 9.914 13.602 1 43.22 242 MET B N 1
ATOM 4734 C CA . MET B 1 242 ? 12.406 9.422 13.555 1 43.22 242 MET B CA 1
ATOM 4735 C C . MET B 1 242 ? 13.273 10.109 14.602 1 43.22 242 MET B C 1
ATOM 4737 O O . MET B 1 242 ? 14.5 10.102 14.508 1 43.22 242 MET B O 1
ATOM 4741 N N . TYR B 1 243 ? 12.773 10.922 15.445 1 40.25 243 TYR B N 1
ATOM 4742 C CA . TYR B 1 243 ? 13.664 11.688 16.312 1 40.25 243 TYR B CA 1
ATOM 4743 C C . TYR B 1 243 ? 13.969 10.914 17.594 1 40.25 243 TYR B C 1
ATOM 4745 O O . TYR B 1 243 ? 13.102 10.234 18.141 1 40.25 243 TYR B O 1
ATOM 4753 N N . ASN B 1 244 ? 15.086 10.547 17.828 1 43.16 244 ASN B N 1
ATOM 4754 C CA . ASN B 1 244 ? 15.805 10 18.969 1 43.16 244 ASN B CA 1
ATOM 4755 C C . ASN B 1 244 ? 15.453 10.75 20.266 1 43.16 244 ASN B C 1
ATOM 4757 O O . ASN B 1 244 ? 16.125 10.578 21.281 1 43.16 244 ASN B O 1
ATOM 4761 N N . GLY B 1 245 ? 14.578 11.711 20.422 1 49.59 245 GLY B N 1
ATOM 4762 C CA . GLY B 1 245 ? 14.586 12.453 21.672 1 49.59 245 GLY B CA 1
ATOM 4763 C C . GLY B 1 245 ? 13.812 11.766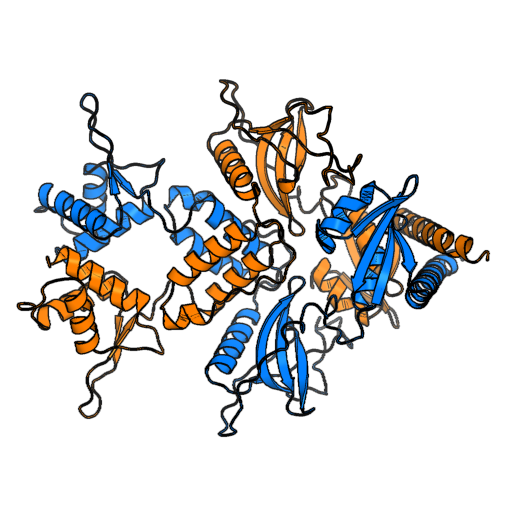 22.766 1 49.59 245 GLY B C 1
ATOM 4764 O O . GLY B 1 245 ? 13.203 10.711 22.547 1 49.59 245 GLY B O 1
ATOM 4765 N N . LEU B 1 246 ? 13.945 12.008 24.094 1 56.03 246 LEU B N 1
ATOM 4766 C CA . LEU B 1 246 ? 13.305 11.555 25.328 1 56.03 246 LEU B CA 1
ATOM 4767 C C . LEU B 1 246 ? 11.789 11.602 25.203 1 56.03 246 LEU B C 1
ATOM 4769 O O . LEU B 1 246 ? 11.219 12.625 24.812 1 56.03 246 LEU B O 1
ATOM 4773 N N . ASP B 1 247 ? 11.086 10.469 25.141 1 68 247 ASP B N 1
ATOM 4774 C CA . ASP B 1 247 ? 9.625 10.398 25.203 1 68 247 ASP B CA 1
ATOM 4775 C C . ASP B 1 247 ? 9.086 11.258 26.344 1 68 247 ASP B C 1
ATOM 4777 O O . ASP B 1 247 ? 9.633 11.242 27.453 1 68 247 ASP B O 1
ATOM 4781 N N . GLU B 1 248 ? 8.344 12.227 25.938 1 81.5 248 GLU B N 1
ATOM 4782 C CA . GLU B 1 248 ? 7.617 12.992 26.953 1 81.5 248 GLU B CA 1
ATOM 4783 C C . GLU B 1 248 ? 6.141 12.609 26.969 1 81.5 248 GLU B C 1
ATOM 4785 O O . GLU B 1 248 ? 5.586 12.188 25.953 1 81.5 248 GLU B O 1
ATOM 4790 N N . GLU B 1 249 ? 5.641 12.719 28.125 1 89.62 249 GLU B N 1
ATOM 4791 C CA . GLU B 1 249 ? 4.199 12.5 28.234 1 89.62 249 GLU B CA 1
ATOM 4792 C C . GLU B 1 249 ? 3.414 13.68 27.672 1 89.62 249 GLU B C 1
ATOM 4794 O O . GLU B 1 249 ? 3.607 14.82 28.109 1 89.62 249 GLU B O 1
ATOM 4799 N N . ILE B 1 250 ? 2.549 13.391 26.75 1 94.25 250 ILE B N 1
ATOM 4800 C CA . ILE B 1 250 ? 1.756 14.422 26.078 1 94.25 250 ILE B CA 1
ATOM 4801 C C . ILE B 1 250 ? 0.289 14.273 26.484 1 94.25 250 ILE B C 1
ATOM 4803 O O . ILE B 1 250 ? -0.24 13.164 26.531 1 94.25 250 ILE B O 1
ATOM 4807 N N . VAL B 1 251 ? -0.309 15.398 26.859 1 96.31 251 VAL B N 1
ATOM 4808 C CA . VAL B 1 251 ? -1.737 15.43 27.156 1 96.31 251 VAL B CA 1
ATOM 4809 C C . VAL B 1 251 ? -2.441 16.391 26.188 1 96.31 251 VAL B C 1
ATOM 4811 O O . VAL B 1 251 ? -2.102 17.578 26.125 1 96.31 251 VAL B O 1
ATOM 4814 N N . LEU B 1 252 ? -3.406 15.898 25.484 1 97.06 252 LEU B N 1
ATOM 4815 C CA . LEU B 1 252 ? -4.195 16.688 24.547 1 97.06 252 LEU B CA 1
ATOM 4816 C C . LEU B 1 252 ? -5.648 16.781 25 1 97.06 252 LEU B C 1
ATOM 4818 O O . LEU B 1 252 ? -6.211 15.797 25.5 1 97.06 252 LEU B O 1
ATOM 4822 N N . ALA B 1 253 ? -6.211 17.953 24.969 1 97.38 253 ALA B N 1
ATOM 4823 C CA . ALA B 1 253 ? -7.66 18.094 25 1 97.38 253 ALA B CA 1
ATOM 4824 C C . ALA B 1 253 ? -8.242 18.172 23.594 1 97.38 253 ALA B C 1
ATOM 4826 O O . ALA B 1 253 ? -7.832 19.016 22.797 1 97.38 253 ALA B O 1
ATOM 4827 N N . VAL B 1 254 ? -9.211 17.297 23.297 1 97 254 VAL B N 1
ATOM 4828 C CA . VAL B 1 254 ? -9.672 17.219 21.906 1 97 254 VAL B CA 1
ATOM 4829 C C . VAL B 1 254 ? -11.203 17.219 21.875 1 97 254 VAL B C 1
ATOM 4831 O O . VAL B 1 254 ? -11.844 16.75 22.812 1 97 254 VAL B O 1
ATOM 4834 N N . ASP B 1 255 ? -11.734 17.844 20.812 1 94.94 255 ASP B N 1
ATOM 4835 C CA . ASP B 1 255 ? -13.164 17.719 20.531 1 94.94 255 ASP B CA 1
ATOM 4836 C C . ASP B 1 255 ? -13.531 16.297 20.156 1 94.94 255 ASP B C 1
ATOM 4838 O O . ASP B 1 255 ? -12.711 15.562 19.609 1 94.94 255 ASP B O 1
ATOM 4842 N N . GLU B 1 256 ? -14.711 15.938 20.422 1 93.31 256 GLU B N 1
ATOM 4843 C CA . GLU B 1 256 ? -15.164 14.578 20.156 1 93.31 256 GLU B CA 1
ATOM 4844 C C . GLU B 1 256 ? -15.078 14.234 18.672 1 93.31 256 GLU B C 1
ATOM 4846 O O . GLU B 1 256 ? -14.758 13.102 18.312 1 93.31 256 GLU B O 1
ATOM 4851 N N . ARG B 1 257 ? -15.328 15.211 17.875 1 90.62 257 ARG B N 1
ATOM 4852 C CA . ARG B 1 257 ? -15.445 14.984 16.438 1 90.62 257 ARG B CA 1
ATOM 4853 C C . ARG B 1 257 ? -14.102 14.578 15.836 1 90.62 257 ARG B C 1
ATOM 4855 O O . ARG B 1 257 ? -14.055 14.016 14.734 1 90.62 257 ARG B O 1
ATOM 4862 N N . VAL B 1 258 ? -13.008 14.789 16.516 1 93.62 258 VAL B N 1
ATOM 4863 C CA . VAL B 1 258 ? -11.703 14.508 15.93 1 93.62 258 VAL B CA 1
ATOM 4864 C C . VAL B 1 258 ? -11.164 13.188 16.484 1 93.62 258 VAL B C 1
ATOM 4866 O O . VAL B 1 258 ? -10.102 12.719 16.062 1 93.62 258 VAL B O 1
ATOM 4869 N N . LEU B 1 259 ? -11.914 12.539 17.328 1 93.19 259 LEU B N 1
ATOM 4870 C CA . LEU B 1 259 ? -11.453 11.32 17.984 1 93.19 259 LEU B CA 1
ATOM 4871 C C . LEU B 1 259 ? -11.062 10.266 16.953 1 93.19 259 LEU B C 1
ATOM 4873 O O . LEU B 1 259 ? -10.016 9.625 17.078 1 93.19 259 LEU B O 1
ATOM 4877 N N . PRO B 1 260 ? -11.875 10.117 15.867 1 89 260 PRO B N 1
ATOM 4878 C CA . PRO B 1 260 ? -11.461 9.117 14.875 1 89 260 PRO B CA 1
ATOM 4879 C C . PRO B 1 260 ? -10.094 9.414 14.273 1 89 260 PRO B C 1
ATOM 4881 O O . PRO B 1 260 ? -9.305 8.5 14.031 1 89 260 PRO B O 1
ATOM 4884 N N . VAL B 1 261 ? -9.797 10.664 14.055 1 88.44 261 VAL B N 1
ATOM 4885 C CA . VAL B 1 261 ? -8.516 11.078 13.5 1 88.44 261 VAL B CA 1
ATOM 4886 C C . VAL B 1 261 ? -7.398 10.781 14.5 1 88.44 261 VAL B C 1
ATOM 4888 O O . VAL B 1 261 ? -6.316 10.328 14.125 1 88.44 261 VAL B O 1
ATOM 4891 N N . ILE B 1 262 ? -7.691 10.992 15.766 1 91.06 262 ILE B N 1
ATOM 4892 C CA . ILE B 1 262 ? -6.734 10.719 16.828 1 91.06 262 ILE B CA 1
ATOM 4893 C C . ILE B 1 262 ? -6.453 9.219 16.891 1 91.06 262 ILE B C 1
ATOM 4895 O O . ILE B 1 262 ? -5.293 8.797 16.969 1 91.06 262 ILE B O 1
ATOM 4899 N N . PHE B 1 263 ? -7.5 8.461 16.797 1 87.31 263 PHE B N 1
ATOM 4900 C CA . PHE B 1 263 ? -7.355 7.016 16.859 1 87.31 263 PHE B CA 1
ATOM 4901 C C . PHE B 1 263 ? -6.586 6.492 15.656 1 87.31 263 PHE B C 1
ATOM 4903 O O . PHE B 1 263 ? -5.789 5.559 15.781 1 87.31 263 PHE B O 1
ATOM 4910 N N . ASP B 1 264 ? -6.844 7.09 14.531 1 82.44 264 ASP B N 1
ATOM 4911 C CA . ASP B 1 264 ? -6.125 6.695 13.328 1 82.44 264 ASP B CA 1
ATOM 4912 C C . ASP B 1 264 ? -4.625 6.945 13.469 1 82.44 264 ASP B C 1
ATOM 4914 O O . ASP B 1 264 ? -3.812 6.188 12.938 1 82.44 264 ASP B O 1
ATOM 4918 N N . LYS B 1 265 ? -4.293 8.008 14.172 1 83.94 265 LYS B N 1
ATOM 4919 C CA . LYS B 1 265 ? -2.893 8.406 14.297 1 83.94 265 LYS B CA 1
ATOM 4920 C C . LYS B 1 265 ? -2.215 7.68 15.453 1 83.94 265 LYS B C 1
ATOM 4922 O O . LYS B 1 265 ? -1.077 7.223 15.32 1 83.94 265 LYS B O 1
ATOM 4927 N N . LEU B 1 266 ? -2.928 7.539 16.594 1 84.06 266 LEU B N 1
ATOM 4928 C CA . LEU B 1 266 ? -2.275 7.109 17.828 1 84.06 266 LEU B CA 1
ATOM 4929 C C . LEU B 1 266 ? -2.686 5.688 18.188 1 84.06 266 LEU B C 1
ATOM 4931 O O . LEU B 1 266 ? -2.062 5.059 19.047 1 84.06 266 LEU B O 1
ATOM 4935 N N . GLY B 1 267 ? -3.654 5.203 17.516 1 82.06 267 GLY B N 1
ATOM 4936 C CA . GLY B 1 267 ? -4.199 3.898 17.859 1 82.06 267 GLY B CA 1
ATOM 4937 C C . GLY B 1 267 ? -5.418 3.982 18.766 1 82.06 267 GLY B C 1
ATOM 4938 O O . GLY B 1 267 ? -5.578 4.949 19.516 1 82.06 267 GLY B O 1
ATOM 4939 N N . GLU B 1 268 ? -6.172 2.953 18.734 1 82.5 268 GLU B N 1
ATOM 4940 C CA . GLU B 1 268 ? -7.418 2.93 19.484 1 82.5 268 GLU B CA 1
ATOM 4941 C C . GLU B 1 268 ? -7.16 2.676 20.969 1 82.5 268 GLU B C 1
ATOM 4943 O O . GLU B 1 268 ? -8.031 2.918 21.812 1 82.5 268 GLU B O 1
ATOM 4948 N N . ASP B 1 269 ? -5.996 2.236 21.297 1 83.75 269 ASP B N 1
ATOM 4949 C CA . ASP B 1 269 ? -5.688 1.848 22.672 1 83.75 269 ASP B CA 1
ATOM 4950 C C . ASP B 1 269 ? -5.125 3.027 23.453 1 83.75 269 ASP B C 1
ATOM 4952 O O . ASP B 1 269 ? -4.781 2.885 24.641 1 83.75 269 ASP B O 1
ATOM 4956 N N . VAL B 1 270 ? -5.082 4.133 22.891 1 88.19 270 VAL B N 1
ATOM 4957 C CA . VAL B 1 270 ? -4.531 5.305 23.547 1 88.19 270 VAL B CA 1
ATOM 4958 C C . VAL B 1 270 ? -5.375 5.641 24.781 1 88.19 270 VAL B C 1
ATOM 4960 O O . VAL B 1 270 ? -6.578 5.379 24.812 1 88.19 270 VAL B O 1
ATOM 4963 N N . SER B 1 271 ? -4.715 6.145 25.797 1 92.81 271 SER B N 1
ATOM 4964 C CA . SER B 1 271 ? -5.426 6.535 27.016 1 92.81 271 SER B CA 1
ATOM 4965 C C . SER B 1 271 ? -6.352 7.723 26.75 1 92.81 271 SER B C 1
ATOM 4967 O O . SER B 1 271 ? -5.914 8.75 26.234 1 92.81 271 SER B O 1
ATOM 4969 N N . ILE B 1 272 ? -7.605 7.559 27.141 1 94.81 272 ILE B N 1
ATOM 4970 C CA . ILE B 1 272 ? -8.602 8.578 26.859 1 94.81 272 ILE B CA 1
ATOM 4971 C C . ILE B 1 272 ? -9.578 8.703 28.031 1 94.81 272 ILE B C 1
ATOM 4973 O O . ILE B 1 272 ? -9.977 7.695 28.609 1 94.81 272 ILE B O 1
ATOM 4977 N N . THR B 1 273 ? -9.812 9.891 28.453 1 94.81 273 THR B N 1
ATOM 4978 C CA . THR B 1 273 ? -10.805 10.188 29.484 1 94.81 273 THR B CA 1
ATOM 4979 C C . THR B 1 273 ? -11.695 11.352 29.062 1 94.81 273 THR B C 1
ATOM 4981 O O . THR B 1 273 ? -11.234 12.273 28.375 1 94.81 273 THR B O 1
ATOM 4984 N N . GLN B 1 274 ? -12.891 11.281 29.406 1 93 274 GLN B N 1
ATOM 4985 C CA . GLN B 1 274 ? -13.805 12.375 29.094 1 93 274 GLN B CA 1
ATOM 4986 C C . GLN B 1 274 ? -13.672 13.508 30.109 1 93 274 GLN B C 1
ATOM 4988 O O . GLN B 1 274 ? -13.539 13.266 31.312 1 93 274 GLN B O 1
ATOM 4993 N N . ASP B 1 275 ? -13.547 14.633 29.672 1 92.06 275 ASP B N 1
ATOM 4994 C CA . ASP B 1 275 ? -13.477 15.852 30.469 1 92.06 275 ASP B CA 1
ATOM 4995 C C . ASP B 1 275 ? -14.5 16.875 30 1 92.06 275 ASP B C 1
ATOM 4997 O O . ASP B 1 275 ? -14.156 17.797 29.25 1 92.06 275 ASP B O 1
ATOM 5001 N N . GLY B 1 276 ? -15.742 16.812 30.562 1 90.56 276 GLY B N 1
ATOM 5002 C CA . GLY B 1 276 ? -16.812 17.656 30.062 1 90.56 276 GLY B CA 1
ATOM 5003 C C . GLY B 1 276 ? -17.203 17.328 28.625 1 90.56 276 GLY B C 1
ATOM 5004 O O . GLY B 1 276 ? -17.547 16.188 28.312 1 90.56 276 GLY B O 1
ATOM 5005 N N . ASP B 1 277 ? -17.094 18.406 27.812 1 89.31 277 ASP B N 1
ATOM 5006 C CA . ASP B 1 277 ? -17.469 18.234 26.422 1 89.31 277 ASP B CA 1
ATOM 5007 C C . ASP B 1 277 ? -16.266 17.844 25.562 1 89.31 277 ASP B C 1
ATOM 5009 O O . ASP B 1 277 ? -16.391 17.641 24.359 1 89.31 277 ASP B O 1
ATOM 5013 N N . ARG B 1 278 ? -15.188 17.672 26.25 1 94.38 278 ARG B N 1
ATOM 5014 C CA . ARG B 1 278 ? -13.969 17.328 25.531 1 94.38 278 ARG B CA 1
ATOM 5015 C C . ARG B 1 278 ? -13.398 16 26.047 1 94.38 278 ARG B C 1
ATOM 5017 O O . ARG B 1 278 ? -13.969 15.375 26.938 1 94.38 278 ARG B O 1
ATOM 5024 N N . PHE B 1 279 ? -12.406 15.555 25.375 1 96.56 279 PHE B N 1
ATOM 5025 C CA . PHE B 1 279 ? -11.695 14.344 25.766 1 96.56 279 PHE B CA 1
ATOM 5026 C C . PHE B 1 279 ? -10.219 14.625 25.984 1 96.56 279 PHE B C 1
ATOM 5028 O O . PHE B 1 279 ? -9.609 15.414 25.266 1 96.56 279 PHE B O 1
ATOM 5035 N N . LEU B 1 280 ? -9.727 14.055 27 1 97.31 280 LEU B N 1
ATOM 5036 C CA . LEU B 1 280 ? -8.297 14.141 27.281 1 97.31 280 LEU B CA 1
ATOM 5037 C C . LEU B 1 280 ? -7.574 12.891 26.797 1 97.31 280 LEU B C 1
ATOM 5039 O O . LEU B 1 280 ? -7.945 11.773 27.156 1 97.31 280 LEU B O 1
ATOM 5043 N N . ILE B 1 281 ? -6.59 13.094 25.984 1 96.06 281 ILE B N 1
ATOM 5044 C CA . ILE B 1 281 ? -5.777 12.016 25.438 1 96.06 281 ILE B CA 1
ATOM 5045 C C . ILE B 1 281 ? -4.379 12.062 26.047 1 96.06 281 ILE B C 1
ATOM 5047 O O . ILE B 1 281 ? -3.73 13.117 26.047 1 96.06 281 ILE B O 1
ATOM 5051 N N . ARG B 1 282 ? -3.9 10.984 26.516 1 94.06 282 ARG B N 1
ATOM 5052 C CA . ARG B 1 282 ? -2.561 10.891 27.094 1 94.06 282 ARG B CA 1
ATOM 5053 C C . ARG B 1 282 ? -1.726 9.844 26.375 1 94.06 282 ARG B C 1
ATOM 5055 O O . ARG B 1 282 ? -2.188 8.719 26.141 1 94.06 282 ARG B O 1
ATOM 5062 N N . PHE B 1 283 ? -0.547 10.219 26.016 1 89.44 283 PHE B N 1
ATOM 5063 C CA . PHE B 1 283 ? 0.349 9.281 25.359 1 89.44 283 PHE B CA 1
ATOM 5064 C C . PHE B 1 283 ? 1.789 9.781 25.406 1 89.44 283 PHE B C 1
ATOM 5066 O O . PHE B 1 283 ? 2.039 10.945 25.719 1 89.44 283 PHE B O 1
ATOM 5073 N N . ASP B 1 284 ? 2.689 8.875 25.188 1 84.44 284 ASP B N 1
ATOM 5074 C CA . ASP B 1 284 ? 4.105 9.219 25.125 1 84.44 284 ASP B CA 1
ATOM 5075 C C . ASP B 1 284 ? 4.566 9.391 23.688 1 84.44 284 ASP B C 1
ATOM 5077 O O . ASP B 1 284 ? 4.215 8.586 22.812 1 84.44 284 ASP B O 1
ATOM 5081 N N . ALA B 1 285 ? 5.223 10.516 23.453 1 81.19 285 ALA B N 1
ATOM 5082 C CA . ALA B 1 285 ? 5.758 10.719 22.109 1 81.19 285 ALA B CA 1
ATOM 5083 C C . ALA B 1 285 ? 6.957 11.664 22.141 1 81.19 285 ALA B C 1
ATOM 5085 O O . ALA B 1 285 ? 7.113 12.453 23.078 1 81.19 285 ALA B O 1
ATOM 5086 N N . ALA B 1 286 ? 7.793 11.477 21.156 1 77 286 ALA B N 1
ATOM 5087 C CA . ALA B 1 286 ? 8.844 12.461 20.922 1 77 286 ALA B CA 1
ATOM 5088 C C . ALA B 1 286 ? 8.312 13.672 20.172 1 77 286 ALA B C 1
ATOM 5090 O O . ALA B 1 286 ? 7.617 13.531 19.172 1 77 286 ALA B O 1
ATOM 5091 N N . VAL B 1 287 ? 8.57 14.836 20.719 1 79.06 287 VAL B N 1
ATOM 5092 C CA . VAL B 1 287 ? 8.117 16.062 20.078 1 79.06 287 VAL B CA 1
ATOM 5093 C C . VAL B 1 287 ? 9 16.375 18.875 1 79.06 287 VAL B C 1
ATOM 5095 O O . VAL B 1 287 ? 10.211 16.594 19.016 1 79.06 287 VAL B O 1
ATOM 5098 N N . SER B 1 288 ? 8.453 16.25 17.719 1 78.69 288 SER B N 1
ATOM 5099 C CA . SER B 1 288 ? 9.133 16.562 16.469 1 78.69 288 SER B CA 1
ATOM 5100 C C . SER B 1 288 ? 8.359 17.609 15.672 1 78.69 288 SER B C 1
ATOM 5102 O O . SER B 1 288 ? 7.23 17.953 16.016 1 78.69 288 SER B O 1
ATOM 5104 N N . ASP B 1 289 ? 9.047 18.172 14.641 1 80.06 289 ASP B N 1
ATOM 5105 C CA . ASP B 1 289 ? 8.359 19.094 13.75 1 80.06 289 ASP B CA 1
ATOM 5106 C C . ASP B 1 289 ? 7.145 18.438 13.102 1 80.06 289 ASP B C 1
ATOM 5108 O O . ASP B 1 289 ? 6.094 19.062 12.953 1 80.06 289 ASP B O 1
ATOM 5112 N N . GLY B 1 290 ? 7.336 17.188 12.766 1 81.94 290 GLY B N 1
ATOM 5113 C CA . GLY B 1 290 ? 6.227 16.453 12.188 1 81.94 290 GLY B CA 1
ATOM 5114 C C . GLY B 1 290 ? 5.043 16.312 13.125 1 81.94 290 GLY B C 1
ATOM 5115 O O . GLY B 1 290 ? 3.889 16.406 12.688 1 81.94 290 GLY B O 1
ATOM 5116 N N . PHE B 1 291 ? 5.352 16.078 14.367 1 86.44 291 PHE B N 1
ATOM 5117 C CA . PHE B 1 291 ? 4.289 15.977 15.367 1 86.44 291 PHE B CA 1
ATOM 5118 C C . PHE B 1 291 ? 3.553 17.297 15.508 1 86.44 291 PHE B C 1
ATOM 5120 O O . PHE B 1 291 ? 2.322 17.328 15.555 1 86.44 291 PHE B O 1
ATOM 5127 N N . VAL B 1 292 ? 4.301 18.344 15.586 1 90 292 VAL B N 1
ATOM 5128 C CA . VAL B 1 292 ? 3.727 19.672 15.688 1 90 292 VAL B CA 1
ATOM 5129 C C . VAL B 1 292 ? 2.855 19.953 14.469 1 90 292 VAL B C 1
ATOM 5131 O O . VAL B 1 292 ? 1.739 20.469 14.602 1 90 292 VAL B O 1
ATOM 5134 N N . PHE B 1 293 ? 3.334 19.609 13.336 1 90 293 PHE B N 1
ATOM 5135 C CA . PHE B 1 293 ? 2.588 19.812 12.094 1 90 293 PHE B CA 1
ATOM 5136 C C . PHE B 1 293 ? 1.277 19.047 12.125 1 90 293 PHE B C 1
ATOM 5138 O O . PHE B 1 293 ? 0.248 19.531 11.656 1 90 293 PHE B O 1
ATOM 5145 N N . TRP B 1 294 ? 1.345 17.891 12.641 1 90.75 294 TRP B N 1
ATOM 5146 C CA . TRP B 1 294 ? 0.131 17.078 12.75 1 90.75 294 TRP B CA 1
ATOM 5147 C C . TRP B 1 294 ? -0.875 17.75 13.688 1 90.75 294 TRP B C 1
ATOM 5149 O O . TRP B 1 294 ? -2.07 17.797 13.383 1 90.75 294 TRP B O 1
ATOM 5159 N N . LEU B 1 295 ? -0.391 18.219 14.781 1 94.44 295 LEU B N 1
ATOM 5160 C CA . LEU B 1 295 ? -1.265 18.906 15.727 1 94.44 295 LEU B CA 1
ATOM 5161 C C . LEU B 1 295 ? -1.899 20.125 15.078 1 94.44 295 LEU B C 1
ATOM 5163 O O . LEU B 1 295 ? -3.09 20.391 15.273 1 94.44 295 LEU B O 1
ATOM 5167 N N . LEU B 1 296 ? -1.104 20.859 14.336 1 95.19 296 LEU B N 1
ATOM 5168 C CA . LEU B 1 296 ? -1.607 22.047 13.648 1 95.19 296 LEU B CA 1
ATOM 5169 C C . LEU B 1 296 ? -2.729 21.672 12.68 1 95.19 296 LEU B C 1
ATOM 5171 O O . LEU B 1 296 ? -3.699 22.422 12.539 1 95.19 296 LEU B O 1
ATOM 5175 N N . SER B 1 297 ? -2.59 20.547 12.07 1 94.94 297 SER B N 1
ATOM 5176 C CA . SER B 1 297 ? -3.555 20.125 11.062 1 94.94 297 SER B CA 1
ATOM 5177 C C . SER B 1 297 ? -4.926 19.875 11.68 1 94.94 297 SER B C 1
ATOM 5179 O O . SER B 1 297 ? -5.93 19.812 10.969 1 94.94 297 SER B O 1
ATOM 5181 N N . LEU B 1 298 ? -5.016 19.781 12.984 1 94.5 298 LEU B N 1
ATOM 5182 C CA . LEU B 1 298 ? -6.273 19.484 13.664 1 94.5 298 LEU B CA 1
ATOM 5183 C C . LEU B 1 298 ? -7 20.781 14.039 1 94.5 298 LEU B C 1
ATOM 5185 O O . LEU B 1 298 ? -8.125 20.734 14.539 1 94.5 298 LEU B O 1
ATOM 5189 N N . GLY B 1 299 ? -6.375 21.875 13.758 1 93.88 299 GLY B N 1
ATOM 5190 C CA . GLY B 1 299 ? -7.016 23.172 13.922 1 93.88 299 GLY B CA 1
ATOM 5191 C C . GLY B 1 299 ? -7.469 23.438 15.344 1 93.88 299 GLY B C 1
ATOM 5192 O O . GLY B 1 299 ? -6.703 23.25 16.297 1 93.88 299 GLY B O 1
ATOM 5193 N N . THR B 1 300 ? -8.727 23.891 15.477 1 93.75 300 THR B N 1
ATOM 5194 C CA . THR B 1 300 ? -9.258 24.297 16.766 1 93.75 300 THR B CA 1
ATOM 5195 C C . THR B 1 300 ? -9.75 23.094 17.562 1 93.75 300 THR B C 1
ATOM 5197 O O . THR B 1 300 ? -10.164 23.219 18.703 1 93.75 300 THR B O 1
ATOM 5200 N N . GLN B 1 301 ? -9.633 21.938 16.969 1 94.5 301 GLN B N 1
ATOM 5201 C CA . GLN B 1 301 ? -10.234 20.75 17.578 1 94.5 301 GLN B CA 1
ATOM 5202 C C . GLN B 1 301 ? -9.305 20.141 18.609 1 94.5 301 GLN B C 1
ATOM 5204 O O . GLN B 1 301 ? -9.688 19.203 19.328 1 94.5 301 GLN B O 1
ATOM 5209 N N . VAL B 1 302 ? -8.094 20.672 18.656 1 96 302 VAL B N 1
ATOM 5210 C CA . VAL B 1 302 ? -7.129 20.094 19.578 1 96 302 VAL B CA 1
ATOM 5211 C C . VAL B 1 302 ? -6.434 21.203 20.359 1 96 302 VAL B C 1
ATOM 5213 O O . VAL B 1 302 ? -6.25 22.312 19.844 1 96 302 VAL B O 1
ATOM 5216 N N . GLU B 1 303 ? -6.098 20.953 21.578 1 96.69 303 GLU B N 1
ATOM 5217 C CA . GLU B 1 303 ? -5.301 21.828 22.438 1 96.69 303 GLU B CA 1
ATOM 5218 C C . GLU B 1 303 ? -4.273 21.031 23.234 1 96.69 303 GLU B C 1
ATOM 5220 O O . GLU B 1 303 ? -4.613 20.031 23.875 1 96.69 303 GLU B O 1
ATOM 5225 N N . VAL B 1 304 ? -3.027 21.453 23.109 1 97 304 VAL B N 1
ATOM 5226 C CA . VAL B 1 304 ? -1.978 20.812 23.891 1 97 304 VAL B CA 1
ATOM 5227 C C . VAL B 1 304 ? -2.014 21.344 25.328 1 97 304 VAL B C 1
ATOM 5229 O O . VAL B 1 304 ? -1.895 22.547 25.562 1 97 304 VAL B O 1
ATOM 5232 N N . LEU B 1 305 ? -2.18 20.469 26.25 1 96.25 305 LEU B N 1
ATOM 5233 C CA . LEU B 1 305 ? -2.188 20.844 27.656 1 96.25 305 LEU B CA 1
ATOM 5234 C C . LEU B 1 305 ? -0.812 20.641 28.281 1 96.25 305 LEU B C 1
ATOM 5236 O O . LEU B 1 305 ? -0.342 21.469 29.047 1 96.25 305 LEU B O 1
ATOM 5240 N N . GLU B 1 306 ? -0.182 19.484 28.016 1 94.56 306 GLU B N 1
ATOM 5241 C CA . GLU B 1 306 ? 1.141 19.109 28.516 1 94.56 306 GLU B CA 1
ATOM 5242 C C . GLU B 1 306 ? 1.959 18.406 27.438 1 94.56 306 GLU B C 1
ATOM 5244 O O . GLU B 1 306 ? 1.4 17.75 26.562 1 94.56 306 GLU B O 1
ATOM 5249 N N . PRO B 1 307 ? 3.316 18.594 27.547 1 94.5 307 PRO B N 1
ATOM 5250 C CA . PRO B 1 307 ? 4.102 19.422 28.469 1 94.5 307 PRO B CA 1
ATOM 5251 C C . PRO B 1 307 ? 4.023 20.906 28.109 1 94.5 307 PRO B C 1
ATOM 5253 O O . PRO B 1 307 ? 3.629 21.266 27 1 94.5 307 PRO B O 1
ATOM 5256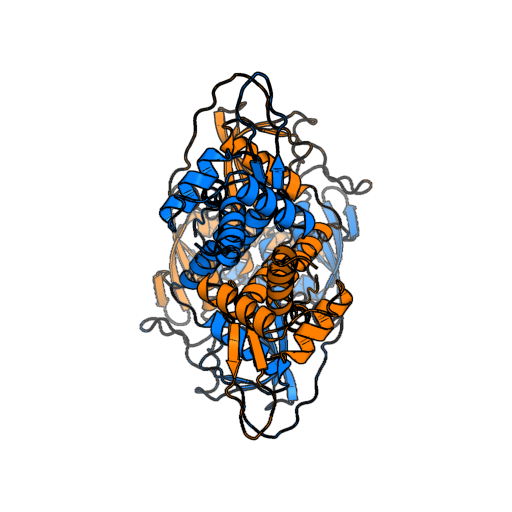 N N . VAL B 1 308 ? 4.461 21.734 29.031 1 94.25 308 VAL B N 1
ATOM 5257 C CA . VAL B 1 308 ? 4.367 23.188 28.875 1 94.25 308 VAL B CA 1
ATOM 5258 C C . VAL B 1 308 ? 5.242 23.625 27.703 1 94.25 308 VAL B C 1
ATOM 5260 O O . VAL B 1 308 ? 4.887 24.562 26.984 1 94.25 308 VAL B O 1
ATOM 5263 N N . THR B 1 309 ? 6.305 22.984 27.516 1 93.44 309 THR B N 1
ATOM 5264 C CA . THR B 1 309 ? 7.219 23.328 26.438 1 93.44 309 THR B CA 1
ATOM 5265 C C . THR B 1 309 ? 6.543 23.156 25.078 1 93.44 309 THR B C 1
ATOM 5267 O O . THR B 1 309 ? 6.691 24 24.203 1 93.44 309 THR B O 1
ATOM 5270 N N . LEU B 1 310 ? 5.816 22.078 24.938 1 93.56 310 LEU B N 1
ATOM 5271 C CA . LEU B 1 310 ? 5.098 21.844 23.688 1 93.56 310 LEU B CA 1
ATOM 5272 C C . LEU B 1 310 ? 3.943 22.828 23.531 1 93.56 310 LEU B C 1
ATOM 5274 O O . LEU B 1 310 ? 3.689 23.312 22.422 1 93.56 310 LEU B O 1
ATOM 5278 N N . ARG B 1 311 ? 3.301 23.047 24.578 1 95.75 311 ARG B N 1
ATOM 5279 C CA . ARG B 1 311 ? 2.203 24.016 24.562 1 95.75 311 ARG B CA 1
ATOM 5280 C C . ARG B 1 311 ? 2.689 25.391 24.109 1 95.75 311 ARG B C 1
ATOM 5282 O O . ARG B 1 311 ? 2.064 26.016 23.25 1 95.75 311 ARG B O 1
ATOM 5289 N N . ASP B 1 312 ? 3.775 25.828 24.688 1 95 312 ASP B N 1
ATOM 5290 C CA . ASP B 1 312 ? 4.359 27.125 24.328 1 95 312 ASP B CA 1
ATOM 5291 C C . ASP B 1 312 ? 4.789 27.141 22.859 1 95 312 ASP B C 1
ATOM 5293 O O . ASP B 1 312 ? 4.586 28.141 22.156 1 95 312 ASP B O 1
ATOM 5297 N N . HIS B 1 313 ? 5.328 26.047 22.484 1 94.5 313 HIS B N 1
ATOM 5298 C CA . HIS B 1 313 ? 5.754 25.938 21.094 1 94.5 313 HIS B CA 1
ATOM 5299 C C . HIS B 1 313 ? 4.57 26.062 20.141 1 94.5 313 HIS B C 1
ATOM 5301 O O . HIS B 1 313 ? 4.652 26.766 19.125 1 94.5 313 HIS B O 1
ATOM 5307 N N . MET B 1 314 ? 3.508 25.406 20.469 1 95.62 314 MET B N 1
ATOM 5308 C CA . MET B 1 314 ? 2.283 25.5 19.672 1 95.62 314 MET B CA 1
ATOM 5309 C C . MET B 1 314 ? 1.769 26.938 19.625 1 95.62 314 MET B C 1
ATOM 5311 O O . MET B 1 314 ? 1.443 27.438 18.562 1 95.62 314 MET B O 1
ATOM 5315 N N . ARG B 1 315 ? 1.739 27.547 20.781 1 95.56 315 ARG B N 1
ATOM 5316 C CA . ARG B 1 315 ? 1.263 28.922 20.875 1 95.56 315 ARG B CA 1
ATOM 5317 C C . ARG B 1 315 ? 2.098 29.859 20.016 1 95.56 315 ARG B C 1
ATOM 5319 O O . ARG B 1 315 ? 1.552 30.641 19.219 1 95.56 315 ARG B O 1
ATOM 5326 N N . GLU B 1 316 ? 3.355 29.766 20.109 1 95.25 316 GLU B N 1
ATOM 5327 C CA . GLU B 1 316 ? 4.266 30.625 19.359 1 95.25 316 GLU B CA 1
ATOM 5328 C C . GLU B 1 316 ? 4.113 30.406 17.859 1 95.25 316 GLU B C 1
ATOM 5330 O O . GLU B 1 316 ? 4.121 31.375 17.078 1 95.25 316 GLU B O 1
ATOM 5335 N N . THR B 1 317 ? 3.996 29.141 17.531 1 95.44 317 THR B N 1
ATOM 5336 C CA . THR B 1 317 ? 3.846 28.812 16.125 1 95.44 317 THR B CA 1
ATOM 5337 C C . THR B 1 317 ? 2.545 29.391 15.562 1 95.44 317 THR B C 1
ATOM 5339 O O . THR B 1 317 ? 2.533 29.984 14.484 1 95.44 317 THR B O 1
ATOM 5342 N N . ILE B 1 318 ? 1.49 29.219 16.25 1 96.44 318 ILE B N 1
ATOM 5343 C CA . ILE B 1 318 ? 0.173 29.688 15.828 1 96.44 318 ILE B CA 1
ATOM 5344 C C . ILE B 1 318 ? 0.166 31.203 15.742 1 96.44 318 ILE B C 1
ATOM 5346 O O . ILE B 1 318 ? -0.397 31.781 14.812 1 96.44 318 ILE B O 1
ATOM 5350 N N . GLU B 1 319 ? 0.791 31.844 16.703 1 95.19 319 GLU B N 1
ATOM 5351 C CA . GLU B 1 319 ? 0.898 33.312 16.688 1 95.19 319 GLU B CA 1
ATOM 5352 C C . GLU B 1 319 ? 1.686 33.781 15.461 1 95.19 319 GLU B C 1
ATOM 5354 O O . GLU B 1 319 ? 1.321 34.781 14.828 1 95.19 319 GLU B O 1
ATOM 5359 N N . ALA B 1 320 ? 2.721 33.094 15.234 1 95 320 ALA B N 1
ATOM 5360 C CA . ALA B 1 320 ? 3.516 33.438 14.055 1 95 320 ALA B CA 1
ATOM 5361 C C . ALA B 1 320 ? 2.699 33.25 12.773 1 95 320 ALA B C 1
ATOM 5363 O O . ALA B 1 320 ? 2.828 34.031 11.836 1 95 320 ALA B O 1
ATOM 5364 N N . MET B 1 321 ? 1.91 32.219 12.734 1 95.75 321 MET B N 1
ATOM 5365 C CA . MET B 1 321 ? 1.022 32 11.594 1 95.75 321 MET B CA 1
ATOM 5366 C C . MET B 1 321 ? 0.048 33.156 11.438 1 95.75 321 MET B C 1
ATOM 5368 O O . MET B 1 321 ? -0.192 33.625 10.328 1 95.75 321 MET B O 1
ATOM 5372 N N . ALA B 1 322 ? -0.512 33.562 12.547 1 94.12 322 ALA B N 1
ATOM 5373 C CA . ALA B 1 322 ? -1.457 34.688 12.531 1 94.12 322 ALA B CA 1
ATOM 5374 C C . ALA B 1 322 ? -0.803 35.938 11.992 1 94.12 322 ALA B C 1
ATOM 5376 O O . ALA B 1 322 ? -1.441 36.719 11.281 1 94.12 322 ALA B O 1
ATOM 5377 N N . GLY B 1 323 ? 0.412 36.125 12.297 1 93 323 GLY B N 1
ATOM 5378 C CA . GLY B 1 323 ? 1.159 37.281 11.828 1 93 323 GLY B CA 1
ATOM 5379 C C . GLY B 1 323 ? 1.291 37.344 10.32 1 93 323 GLY B C 1
ATOM 5380 O O . GLY B 1 323 ? 1.348 38.438 9.734 1 93 323 GLY B O 1
ATOM 5381 N N . ARG B 1 324 ? 1.342 36.219 9.672 1 91.06 324 ARG B N 1
ATOM 5382 C CA . ARG B 1 324 ? 1.471 36.125 8.219 1 91.06 324 ARG B CA 1
ATOM 5383 C C . ARG B 1 324 ? 0.202 36.625 7.531 1 91.06 324 ARG B C 1
ATOM 5385 O O . ARG B 1 324 ? 0.261 37.188 6.434 1 91.06 324 ARG B O 1
ATOM 5392 N N . TYR B 1 325 ? -0.899 36.438 8.086 1 91.38 325 TYR B N 1
ATOM 5393 C CA . TYR B 1 325 ? -2.17 36.812 7.477 1 91.38 325 TYR B CA 1
ATOM 5394 C C . TYR B 1 325 ? -2.596 38.219 7.906 1 91.38 325 TYR B C 1
ATOM 5396 O O . TYR B 1 325 ? -3.496 38.812 7.305 1 91.38 325 TYR B O 1
ATOM 5404 N N . ALA B 1 326 ? -2.129 38.781 8.984 1 81.69 326 ALA B N 1
ATOM 5405 C CA . ALA B 1 326 ? -2.432 40.125 9.438 1 81.69 326 ALA B CA 1
ATOM 5406 C C . ALA B 1 326 ? -1.815 41.156 8.5 1 81.69 326 ALA B C 1
ATOM 5408 O O . ALA B 1 326 ? -2.406 42.219 8.258 1 81.69 326 ALA B O 1
ATOM 5409 N N . LYS B 1 327 ? -0.61 41.094 8.062 1 64.12 327 LYS B N 1
ATOM 5410 C CA . LYS B 1 327 ? 0.1 42.094 7.273 1 64.12 327 LYS B CA 1
ATOM 5411 C C . LYS B 1 327 ? -0.584 42.312 5.926 1 64.12 327 LYS B C 1
ATOM 5413 O O . LYS B 1 327 ? -0.509 43.406 5.359 1 64.12 327 LYS B O 1
ATOM 5418 N N . ALA B 1 328 ? -1.153 41.469 5.184 1 55.06 328 ALA B N 1
ATOM 5419 C CA . ALA B 1 328 ? -1.503 41.719 3.787 1 55.06 328 ALA B CA 1
ATOM 5420 C C . ALA B 1 328 ? -2.752 42.594 3.682 1 55.06 328 ALA B C 1
ATOM 5422 O O . ALA B 1 328 ? -3.238 42.875 2.582 1 55.06 328 ALA B O 1
ATOM 5423 N N . SER B 1 329 ? -3.578 42.719 4.711 1 43.16 329 SER B N 1
ATOM 5424 C CA . SER B 1 329 ? -4.719 43.594 4.457 1 43.16 329 SER B CA 1
ATOM 5425 C C . SER B 1 329 ? -4.266 45 4.031 1 43.16 329 SER B C 1
ATOM 5427 O O . SER B 1 329 ? -5.078 45.906 3.939 1 43.16 329 SER B O 1
ATOM 5429 N N . ILE B 1 330 ? -3.047 45.375 4.152 1 35.69 330 ILE B N 1
ATOM 5430 C CA . ILE B 1 330 ? -2.863 46.781 3.799 1 35.69 330 ILE B CA 1
ATOM 5431 C C . ILE B 1 330 ? -3.105 46.969 2.303 1 35.69 330 ILE B C 1
ATOM 5433 O O . ILE B 1 330 ? -2.334 46.469 1.476 1 35.69 330 ILE B O 1
ATOM 5437 N N . HIS B 1 331 ? -4.344 46.906 1.739 1 32.22 331 HIS B N 1
ATOM 5438 C CA . HIS B 1 331 ? -4.516 47.844 0.638 1 32.22 331 HIS B CA 1
ATOM 5439 C C . HIS B 1 331 ? -4.059 49.25 1.03 1 32.22 331 HIS B C 1
ATOM 5441 O O . HIS B 1 331 ? -4.352 49.719 2.133 1 32.22 331 HIS B O 1
#

Secondary structure (DSSP, 8-state):
--HHHHHHHHHHHHHHH--TT--EEHHHHHHHHHHHS--TT--HHHHHHHHHHHHHTT--EEE----TTPPPEEEE---SS-HHHHHHHHHHHHH-TTS-HHHHHHHHHHHHTTS-HHHHGGG-----S---SS-SHHHHHHHHHHHHHHT--EEEEEB-SS--BTTTTBPPBGGGGPPEEEEEEEEEEETTEEEEEEEETTTTEEEEEEGGGEEEEEE-------------TTTTTS-SSS-----EEEEEEEEGGGHHHHHHHH-TTSEEEEETTEEEEEEEE---HHHHHHHHHTGGGEEEEE-HHHHHHHHHHHHHHHHHHHGGG--/--HHHHHHHHHHHHHHH--TT--EEHHHHHHHHHHHS--TT--HHHHHHHHHHHHHTT--EEE----TTPPPEEEE---SS-HHHHHHHHHHHHH-TTS-HHHHHHHHHHHHTTS-HHHHTT------S---SS-SHHHHHHHHHHHHHHT--EEEEEB-SS--BTTTTBPPBGGGGPPEEEEEEEEEEETTEEEEEEEETTTTEEEEEEGGGEEEEEE-------------TTTTTS-SSS-----EEEEEEEEGGGHHHHHHHH-TTSEEEEETTEEEEEEEE---HHHHHHHHHTGGGEEEEE-HHHHHHHHHHHHHHHHHHHGGG--

pLDDT: mean 87.74, std 11.61, range [32.06, 98.38]

Nearest PDB structures (foldseek):
  8tp8-assembly1_A  TM=5.559E-01  e=2.500E-13  Caulobacter vibrioides NA1000
  8tp8-assembly2_C  TM=5.573E-01  e=3.919E-13  Caulobacter vibrioides NA1000
  7u02-assembly1_M  TM=7.229E-01  e=2.374E-10  Caulobacter vibrioides CB15
  6sj9-assembly1_A  TM=2.729E-01  e=5.207E-11  Paenarthrobacter aurescens
  7qfz-assembly4_G  TM=3.842E-01  e=2.132E-07  Escherichia fergusonii ATCC 35469

Sequence (662 aa):
MNNRERLLEVRRFFERHTDDNHPKTLEDLLEYLSTIGDTSKLAKKSVKDDIQALTDSGFEVQDELEKNGLAKKYWHSARLFEIHELRMMVDAIVAAKFISEDVTERIVEKLQKLTSIPEAETLQSIIKTPKKKHGQIPYHIDRIQRAIQEQKAISFQYTDVVGFDTTKRTFPLRRDGERYVVNPIDLHWNHEQYYLIGIDESIGEIRNYRVDRIVNSEIVEDDTPRMKQHLPDDYFQKSFNMYNGLDEEIVLAVDERVLPVIFDKLGEDVSITQDGDRFLIRFDAAVSDGFVFWLLSLGTQVEVLEPVTLRDHMRETIEAMAGRYAKASIHMNNRERLLEVRRFFERHTDDNHPKTLEDLLEYLSTIGDTSKLAKKSVKDDIQALTDSGFEVQDELEKNGLAKKYWHSARLFEIHELRMMVDAIVAAKFISEDVTERIVEKLQKLTSIPEAETLQSIIKTPKKKHGQIPYHIDRIQRAIQEQKAISFQYTDVVGFDTTKRTFPLRRDGERYVVNPIDLHWNHEQYYLIGIDESIGEIRNYRVDRIVNSEIVEDDTPRMKQHLPDDYFQKSFNMYNGLDEEIVLAVDERVLPVIFDKLGEDVSITQDGDRFLIRFDAAVSDGFVFWLLSLGTQVEVLEPVTLRDHMRETIEAMAGRYAKASIH

Foldseek 3Di:
DDLVVLLVLLLLCQFAAFEPVGWDFLVVSLVSVVVVDPCPPPDSVSSVVSQVVCCVVVQNKDWDPDPDPDTITIHGYDAPDDLVRLLVVLVVLLQQAQQAPVRSVVVLVVSLSSGYNVSSVVSDDDRPDDHHNDACLVVLVVQLVVCLVVQFKKKWWFFDPDDADPVVRGGHIPPNGDMWIFRFQDWDDDPSWIWTWTQTPVVRDTDIDTSRGTHDMDTDPDPDGHDHDHDDPCQVVQPPPSDPDDWDKWKKKFAPVCVVVVCVSPNPPFDWDDDVRIIITIDTYDDDPVVLVVQVVRPPGMATDDDPVSNVVNVVVVVVVVVVVVPPPPD/DDLVVLLVLLLLCQFAAFEPVGWDFLVVSLVSVVVVDPCPPPDSVSSVVSQVVCCVVVQNKDWDPDPPPDTITIHRYDAPDDLVRLLVVLVVLLQQAQQAPVRSVVVLVVSLSSGYNVSSVVSDDDRPDDHHNDACLVVLVVQLVVCLVVQFKKKWWFFDPDDADPVVRGGHIPPNRDMWIFRFQDWDDDPSWIWTWTQTPVVRDTDIDTSRGTHDMDTDPDPDGHDHDHDDPCQVVQPPPSDPDDWDKWKKKFAPVCVVVVCVSPNPPFDWDDDVRIIITIDTYDDDPVVLVVQVVRPPGMATDDDPVSNVVNVVVVVVVVVVVVPPPPD

Solvent-accessible surface area (backbone atoms only — not comparable to full-atom values): 36362 Å² total; per-residue (Å²): 101,54,71,65,54,45,45,54,48,52,50,49,44,33,50,36,66,13,29,90,88,37,56,40,36,68,65,55,52,52,54,55,48,48,74,76,35,70,49,88,83,61,52,69,65,60,53,51,51,42,51,51,43,36,33,73,71,66,52,37,59,46,69,49,79,65,54,93,85,44,79,46,34,35,24,33,66,74,58,91,61,53,71,53,55,51,42,51,52,44,49,40,48,48,63,34,46,67,49,12,45,54,57,36,52,51,51,43,54,52,56,35,66,71,39,19,55,76,60,30,66,73,57,67,80,76,75,80,55,73,49,46,64,72,64,62,41,66,58,49,49,37,49,51,51,48,18,42,74,69,43,31,32,36,29,25,26,38,51,38,66,53,69,68,34,77,86,79,68,42,52,40,49,32,79,85,52,48,69,45,47,27,43,49,57,46,79,44,79,54,95,72,37,47,26,42,31,21,34,29,63,90,78,70,41,78,44,78,38,56,44,84,40,52,38,80,68,42,68,48,88,67,87,68,85,52,78,90,64,78,78,60,91,56,53,60,70,35,12,74,59,69,39,82,55,76,70,38,66,34,31,33,42,29,38,51,76,49,45,64,60,49,28,72,74,67,27,83,81,50,47,64,45,79,54,89,85,29,32,38,37,45,48,72,43,29,92,32,73,59,50,50,24,53,53,38,30,47,47,72,43,46,43,64,66,34,42,64,69,58,30,51,49,51,45,53,49,37,49,52,36,41,52,66,61,60,64,67,65,72,117,101,54,73,66,52,45,44,54,48,53,50,48,45,33,49,36,67,14,28,90,88,37,58,39,37,67,66,55,53,52,54,55,48,46,74,76,36,69,49,88,83,63,53,70,65,59,53,50,51,41,51,50,44,36,33,73,72,64,52,38,60,47,68,50,79,64,53,92,86,43,80,47,33,36,23,33,65,72,58,93,59,52,70,54,56,52,42,51,51,45,50,38,49,49,63,33,45,68,49,12,45,54,58,37,52,51,51,45,53,50,56,35,67,72,39,19,55,77,61,30,66,72,58,69,80,78,77,80,55,73,50,46,64,71,63,62,41,66,57,50,48,39,49,48,51,49,18,43,74,69,43,32,31,37,29,26,28,40,50,37,67,52,68,67,34,77,85,80,66,43,54,39,51,33,78,85,53,46,69,45,47,26,44,49,57,47,80,45,80,54,95,74,37,49,28,41,32,21,33,29,62,91,77,69,42,79,43,78,40,56,44,85,41,52,39,80,69,43,69,51,89,67,88,68,86,51,77,90,61,80,77,61,91,54,55,60,70,37,14,74,56,68,39,85,56,78,68,37,66,33,31,33,42,29,37,51,77,50,44,64,61,48,28,73,74,68,29,82,82,52,47,65,44,78,54,86,86,31,32,37,36,45,48,73,44,28,91,31,73,60,49,51,23,54,52,38,29,49,48,73,44,47,43,64,67,34,44,63,68,56,29,50,49,51,44,53,49,37,49,51,36,39,53,65,60,61,63,68,69,69,119